Protein AF-0000000086683474 (afdb_homodimer)

pLDDT: mean 97.38, std 2.96, range [80.5, 98.94]

Sequence (648 aa):
MPTVETVKGPVEVDRLGPTLMHEHVFVLSTEHLQNYGAGSWWDEDTRVADAVAKLNAVHAKGITTIVDPTVWGLGRYIPRIQRIAEQVAVNIVVATGLYVYQELPHQYEYRGPGLLLDIPEPMVTDFTRDIVEGIAGTGVKAAFLKCCVDAAGLTPGVDRIARAVARTSVDTGAPITVHTSAPAQSGRLAVDLFAKEGVDLTKVVVGHAGDSNDLDYLMALADTGATLGMDRFGLDLFNPTADRVRTIAALAERGYADRMVLSHDASCFIDYFGEHLDAVHNAVSPNWHYEHISDDVLPALRVAGVSEAQLDQMLVDNPRRYFSMPTVETVKGPVEVDRLGPTLMHEHVFVLSTEHLQNYGAGSWWDEDTRVADAVAKLNAVHAKGITTIVDPTVWGLGRYIPRIQRIAEQVAVNIVVATGLYVYQELPHQYEYRGPGLLLDIPEPMVTDFTRDIVEGIAGTGVKAAFLKCCVDAAGLTPGVDRIARAVARTSVDTGAPITVHTSAPAQSGRLAVDLFAKEGVDLTKVVVGHAGDSNDLDYLMALADTGATLGMDRFGLDLFNPTADRVRTIAALAERGYADRMVLSHDASCFIDYFGEHLDAVHNAVSPNWHYEHISDDVLPALRVAGVSEAQLDQMLVDNPRRYFS

Nearest PDB structures (foldseek):
  4if2-assembly1_A  TM=9.782E-01  e=1.067E-41  Mycobacterium tuberculosis
  4keu-assembly2_B  TM=9.641E-01  e=4.997E-33  Saccharolobus solfataricus
  4kes-assembly1_C  TM=9.621E-01  e=6.298E-33  Saccharolobus solfataricus
  5vsa-assembly2_B  TM=9.620E-01  e=3.004E-32  Saccharolobus solfataricus
  4ker-assembly1_A  TM=9.626E-01  e=3.183E-32  Saccharolobus solfataricus

Structure (mmCIF, N/CA/C/O backbone):
data_AF-0000000086683474-model_v1
#
loop_
_entity.id
_entity.type
_entity.pdbx_description
1 polymer Phosphotriesterase
#
loop_
_atom_site.group_PDB
_atom_site.id
_atom_site.type_symbol
_atom_site.label_atom_id
_atom_site.label_alt_id
_atom_site.label_comp_id
_atom_site.label_asym_id
_atom_site.label_entity_id
_atom_site.label_seq_id
_atom_site.pdbx_PDB_ins_code
_atom_site.Cartn_x
_atom_site.Cartn_y
_atom_site.Cartn_z
_atom_site.occupancy
_atom_site.B_iso_or_equiv
_atom_site.auth_seq_id
_atom_site.auth_comp_id
_atom_site.auth_asym_id
_atom_site.auth_atom_id
_atom_site.pdbx_PDB_model_num
ATOM 1 N N . MET A 1 1 ? -17.281 22.984 27.625 1 80.75 1 MET A N 1
ATOM 2 C CA . MET A 1 1 ? -16.438 23.484 26.547 1 80.75 1 MET A CA 1
ATOM 3 C C . MET A 1 1 ? -16.094 22.375 25.562 1 80.75 1 MET A C 1
ATOM 5 O O . MET A 1 1 ? -16 21.203 25.953 1 80.75 1 MET A O 1
ATOM 9 N N . PRO A 1 2 ? -15.93 22.734 24.266 1 91.88 2 PRO A N 1
ATOM 10 C CA . PRO A 1 2 ? -15.586 21.688 23.297 1 91.88 2 PRO A CA 1
ATOM 11 C C . PRO A 1 2 ? -14.203 21.078 23.547 1 91.88 2 PRO A C 1
ATOM 13 O O . PRO A 1 2 ? -13.328 21.75 24.094 1 91.88 2 PRO A O 1
ATOM 16 N N . THR A 1 3 ? -14.07 19.812 23.344 1 97.06 3 THR A N 1
ATOM 17 C CA . THR A 1 3 ? -12.805 19.109 23.516 1 97.06 3 THR A CA 1
ATOM 18 C C . THR A 1 3 ? -12.344 18.484 22.203 1 97.06 3 THR A C 1
ATOM 20 O O . THR A 1 3 ? -13.141 18.328 21.281 1 97.06 3 THR A O 1
ATOM 23 N N . VAL A 1 4 ? -11.109 18.266 22.109 1 97.69 4 VAL A N 1
ATOM 24 C CA . VAL A 1 4 ? -10.523 17.531 21 1 97.69 4 VAL A CA 1
ATOM 25 C C . VAL A 1 4 ? -9.781 16.312 21.516 1 97.69 4 VAL A C 1
ATOM 27 O O . VAL A 1 4 ? -9.094 16.375 22.531 1 97.69 4 VAL A O 1
ATOM 30 N N . GLU A 1 5 ? -9.992 15.219 20.859 1 98.5 5 GLU A N 1
ATOM 31 C CA . GLU A 1 5 ? -9.305 13.984 21.219 1 98.5 5 GLU A CA 1
ATOM 32 C C . GLU A 1 5 ? -7.82 14.055 20.891 1 98.5 5 GLU A C 1
ATOM 34 O O . GLU A 1 5 ? -7.441 14.539 19.828 1 98.5 5 GLU A O 1
ATOM 39 N N . THR A 1 6 ? -6.953 13.656 21.797 1 98.69 6 THR A N 1
ATOM 40 C CA . THR A 1 6 ? -5.523 13.461 21.594 1 98.69 6 THR A CA 1
ATOM 41 C C . THR A 1 6 ? -5.113 12.031 21.938 1 98.69 6 THR A C 1
ATOM 43 O O . THR A 1 6 ? -5.926 11.25 22.438 1 98.69 6 THR A O 1
ATOM 46 N N . VAL A 1 7 ? -3.9 11.68 21.719 1 98.81 7 VAL A N 1
ATOM 47 C CA . VAL A 1 7 ? -3.393 10.344 22.016 1 98.81 7 VAL A CA 1
ATOM 48 C C . VAL A 1 7 ? -3.488 10.07 23.516 1 98.81 7 VAL A C 1
ATOM 50 O O . VAL A 1 7 ? -3.688 8.93 23.922 1 98.81 7 VAL A O 1
ATOM 53 N N . LYS A 1 8 ? -3.43 11.172 24.359 1 98 8 LYS A N 1
ATOM 54 C CA . LYS A 1 8 ? -3.459 11.016 25.812 1 98 8 LYS A CA 1
ATOM 55 C C . LYS A 1 8 ? -4.848 11.312 26.359 1 98 8 LYS A C 1
ATOM 57 O O . LYS A 1 8 ? -5.02 11.453 27.578 1 98 8 LYS A O 1
ATOM 62 N N . GLY A 1 9 ? -5.867 11.383 25.5 1 97.69 9 GLY A N 1
ATOM 63 C CA . GLY A 1 9 ? -7.219 11.703 25.938 1 97.69 9 GLY A CA 1
ATOM 64 C C . GLY A 1 9 ? -7.664 13.094 25.5 1 97.69 9 GLY A C 1
ATOM 65 O O . GLY A 1 9 ? -6.895 13.836 24.891 1 97.69 9 GLY A O 1
ATOM 66 N N . PRO A 1 10 ? -8.945 13.43 25.812 1 97.94 10 PRO A N 1
ATOM 67 C CA . PRO A 1 10 ? -9.492 14.711 25.344 1 97.94 10 PRO A CA 1
ATOM 68 C C . PRO A 1 10 ? -8.875 15.906 26.078 1 97.94 10 PRO A C 1
ATOM 70 O O . PRO A 1 10 ? -8.594 15.836 27.266 1 97.94 10 PRO A O 1
ATOM 73 N N . VAL A 1 11 ? -8.695 16.953 25.328 1 97.75 11 VAL A N 1
ATOM 74 C CA . VAL A 1 11 ? -8.234 18.234 25.859 1 97.75 11 VAL A CA 1
ATOM 75 C C . VAL A 1 11 ? -9.195 19.344 25.438 1 97.75 11 VAL A C 1
ATOM 77 O O . VAL A 1 11 ? -9.766 19.297 24.344 1 97.75 11 VAL A O 1
ATOM 80 N N . GLU A 1 12 ? -9.352 20.297 26.344 1 97.56 12 GLU A N 1
ATOM 81 C CA . GLU A 1 12 ? -10.156 21.453 25.953 1 97.56 12 GLU A CA 1
ATOM 82 C C . GLU A 1 12 ? -9.539 22.172 24.766 1 97.56 12 GLU A C 1
ATOM 84 O O . GLU A 1 12 ? -8.32 22.391 24.719 1 97.56 12 GLU A O 1
ATOM 89 N N . VAL A 1 13 ? -10.352 22.531 23.812 1 97 13 VAL A N 1
ATOM 90 C CA . VAL A 1 13 ? -9.875 23.156 22.578 1 97 13 VAL A CA 1
ATOM 91 C C . VAL A 1 13 ? -9.117 24.438 22.906 1 97 13 VAL A C 1
ATOM 93 O O . VAL A 1 13 ? -8.125 24.766 22.25 1 97 13 VAL A O 1
ATOM 96 N N . ASP A 1 14 ? -9.539 25.156 23.969 1 95 14 ASP A N 1
ATOM 97 C CA . ASP A 1 14 ? -8.906 26.422 24.375 1 95 14 ASP A CA 1
ATOM 98 C C . ASP A 1 14 ? -7.523 26.172 24.969 1 95 14 ASP A C 1
ATOM 100 O O . ASP A 1 14 ? -6.738 27.109 25.125 1 95 14 ASP A O 1
ATOM 104 N N . ARG A 1 15 ? -7.18 24.922 25.156 1 95.12 15 ARG A N 1
ATOM 105 C CA . ARG A 1 15 ? -5.906 24.594 25.797 1 95.12 15 ARG A CA 1
ATOM 106 C C . ARG A 1 15 ? -4.926 24.016 24.781 1 95.12 15 ARG A C 1
ATOM 108 O O . ARG A 1 15 ? -3.816 23.609 25.141 1 95.12 15 ARG A O 1
ATOM 115 N N . LEU A 1 16 ? -5.25 23.938 23.562 1 97.5 16 LEU A N 1
ATOM 116 C CA . LEU A 1 16 ? -4.355 23.422 22.531 1 97.5 16 LEU A CA 1
ATOM 117 C C . LEU A 1 16 ? -3.096 24.266 22.422 1 97.5 16 LEU A C 1
ATOM 119 O O . LEU A 1 16 ? -2.002 23.75 22.203 1 97.5 16 LEU A O 1
ATOM 123 N N . GLY A 1 17 ? -3.305 25.688 22.562 1 98.12 17 GLY A N 1
ATOM 124 C CA . GLY A 1 17 ? -2.174 26.578 22.406 1 98.12 17 GLY A CA 1
ATOM 125 C C . GLY A 1 17 ? -1.634 26.625 21 1 98.12 17 GLY A C 1
ATOM 126 O O . GLY A 1 17 ? -2.355 26.328 20.047 1 98.12 17 GLY A O 1
ATOM 127 N N . PRO A 1 18 ? -0.379 27.172 20.875 1 98.75 18 PRO A N 1
ATOM 128 C CA . PRO A 1 18 ? 0.223 27.188 19.531 1 98.75 18 PRO A CA 1
ATOM 129 C C . PRO A 1 18 ? 0.313 25.781 18.922 1 98.75 18 PRO A C 1
ATOM 131 O O . PRO A 1 18 ? 0.859 24.875 19.547 1 98.75 18 PRO A O 1
ATOM 134 N N . THR A 1 19 ? -0.284 25.656 17.734 1 98.88 19 THR A N 1
ATOM 135 C CA . THR A 1 19 ? -0.484 24.344 17.125 1 98.88 19 THR A CA 1
ATOM 136 C C . THR A 1 19 ? 0.13 24.312 15.727 1 98.88 19 THR A C 1
ATOM 138 O O . THR A 1 19 ? -0.083 25.219 14.922 1 98.88 19 THR A O 1
ATOM 141 N N . LEU A 1 20 ? 0.95 23.266 15.461 1 98.94 20 LEU A N 1
ATOM 142 C CA . LEU A 1 20 ? 1.337 22.922 14.102 1 98.94 20 LEU A CA 1
ATOM 143 C C . LEU A 1 20 ? 0.346 21.938 13.484 1 98.94 20 LEU A C 1
ATOM 145 O O . LEU A 1 20 ? 0.272 20.781 13.898 1 98.94 20 LEU A O 1
ATOM 149 N N . MET A 1 21 ? -0.357 22.359 12.445 1 98.88 21 MET A N 1
ATOM 150 C CA . MET A 1 21 ? -1.593 21.703 12.008 1 98.88 21 MET A CA 1
ATOM 151 C C . MET A 1 21 ? -1.297 20.562 11.055 1 98.88 21 MET A C 1
ATOM 153 O O . MET A 1 21 ? -2.209 19.844 10.641 1 98.88 21 MET A O 1
ATOM 157 N N . HIS A 1 22 ? -0.085 20.312 10.656 1 98.94 22 HIS A N 1
ATOM 158 C CA . HIS A 1 22 ? 0.282 19.25 9.719 1 98.94 22 HIS A CA 1
ATOM 159 C C . HIS A 1 22 ? 1.708 18.766 9.969 1 98.94 22 HIS A C 1
ATOM 161 O O . HIS A 1 22 ? 2.635 19.172 9.258 1 98.94 22 HIS A O 1
ATOM 167 N N . GLU A 1 23 ? 1.877 17.891 10.883 1 98.88 23 GLU A N 1
ATOM 168 C CA . GLU A 1 23 ? 3.15 17.234 11.164 1 98.88 23 GLU A CA 1
ATOM 169 C C . GLU A 1 23 ? 2.982 15.719 11.266 1 98.88 23 GLU A C 1
ATOM 171 O O . GLU A 1 23 ? 1.875 15.227 11.492 1 98.88 23 GLU A O 1
ATOM 176 N N . HIS A 1 24 ? 4.004 15.031 11.039 1 98.81 24 HIS A N 1
ATOM 177 C CA . HIS A 1 24 ? 4.023 13.586 11.227 1 98.81 24 HIS A CA 1
ATOM 178 C C . HIS A 1 24 ? 5.066 13.18 12.266 1 98.81 24 HIS A C 1
ATOM 180 O O . HIS A 1 24 ? 6.176 13.711 12.273 1 98.81 24 HIS A O 1
ATOM 186 N N . VAL A 1 25 ? 4.672 12.242 13.156 1 98.81 25 VAL A N 1
ATOM 187 C CA . VAL A 1 25 ? 5.73 11.641 13.961 1 98.81 25 VAL A CA 1
ATOM 188 C C . VAL A 1 25 ? 6.566 10.703 13.094 1 98.81 25 VAL A C 1
ATOM 190 O O . VAL A 1 25 ? 7.773 10.898 12.938 1 98.81 25 VAL A O 1
ATOM 193 N N . PHE A 1 26 ? 5.867 9.766 12.492 1 98.38 26 PHE A N 1
ATOM 194 C CA . PHE A 1 26 ? 6.527 8.875 11.547 1 98.38 26 PHE A CA 1
ATOM 195 C C . PHE A 1 26 ? 5.73 8.789 10.25 1 98.38 26 PHE A C 1
ATOM 197 O O . PHE A 1 26 ? 4.5 8.758 10.273 1 98.38 26 PHE A O 1
ATOM 204 N N . VAL A 1 27 ? 6.363 8.75 9.141 1 98.06 27 VAL A N 1
ATOM 205 C CA . VAL A 1 27 ? 5.816 8.367 7.84 1 98.06 27 VAL A CA 1
ATOM 206 C C . VAL A 1 27 ? 6.516 7.105 7.34 1 98.06 27 VAL A C 1
ATOM 208 O O . VAL A 1 27 ? 7.711 7.129 7.031 1 98.06 27 VAL A O 1
ATOM 211 N N . LEU A 1 28 ? 5.789 6.02 7.289 1 97.5 28 LEU A N 1
ATOM 212 C CA . LEU A 1 28 ? 6.383 4.719 7.004 1 97.5 28 LEU A CA 1
ATOM 213 C C . LEU A 1 28 ? 5.496 3.908 6.062 1 97.5 28 LEU A C 1
ATOM 215 O O . LEU A 1 28 ? 4.281 4.121 6.016 1 97.5 28 LEU A O 1
ATOM 219 N N . SER A 1 29 ? 6.094 3.08 5.258 1 96.94 29 SER A N 1
ATOM 220 C CA . SER A 1 29 ? 5.422 1.892 4.742 1 96.94 29 SER A CA 1
ATOM 221 C C . SER A 1 29 ? 5.68 0.681 5.633 1 96.94 29 SER A C 1
ATOM 223 O O . SER A 1 29 ? 6.82 0.234 5.766 1 96.94 29 SER A O 1
ATOM 225 N N . THR A 1 30 ? 4.609 0.2 6.16 1 97.56 30 THR A N 1
ATOM 226 C CA . THR A 1 30 ? 4.75 -0.88 7.129 1 97.56 30 THR A CA 1
ATOM 227 C C . THR A 1 30 ? 5.434 -2.09 6.496 1 97.56 30 THR A C 1
ATOM 229 O O . THR A 1 30 ? 6.281 -2.729 7.121 1 97.56 30 THR A O 1
ATOM 232 N N . GLU A 1 31 ? 5.137 -2.373 5.262 1 97.19 31 GLU A N 1
ATOM 233 C CA . GLU A 1 31 ? 5.742 -3.523 4.598 1 97.19 31 GLU A CA 1
ATOM 234 C C . GLU A 1 31 ? 7.191 -3.24 4.207 1 97.19 31 GLU A C 1
ATOM 236 O O . GLU A 1 31 ? 8.031 -4.141 4.219 1 97.19 31 GLU A O 1
ATOM 241 N N . HIS A 1 32 ? 7.52 -1.952 3.852 1 97.06 32 HIS A N 1
ATOM 242 C CA . HIS A 1 32 ? 8.914 -1.588 3.635 1 97.06 32 HIS A CA 1
ATOM 243 C C . HIS A 1 32 ? 9.75 -1.829 4.891 1 97.06 32 HIS A C 1
ATOM 245 O O . HIS A 1 32 ? 10.844 -2.395 4.812 1 97.06 32 HIS A O 1
ATOM 251 N N . LEU A 1 33 ? 9.18 -1.384 6.004 1 96.81 33 LEU A N 1
ATOM 252 C CA . LEU A 1 33 ? 9.852 -1.532 7.297 1 96.81 33 LEU A CA 1
ATOM 253 C C . LEU A 1 33 ? 10.07 -3.006 7.629 1 96.81 33 LEU A C 1
ATOM 255 O O . LEU A 1 33 ? 11.172 -3.404 8 1 96.81 33 LEU A O 1
ATOM 259 N N . GLN A 1 34 ? 9.07 -3.852 7.426 1 96.69 34 GLN A N 1
ATOM 260 C CA . GLN A 1 34 ? 9.117 -5.262 7.797 1 96.69 34 GLN A CA 1
ATOM 261 C C . GLN A 1 34 ? 10.07 -6.039 6.891 1 96.69 34 GLN A C 1
ATOM 263 O O . GLN A 1 34 ? 10.727 -6.98 7.336 1 96.69 34 GLN A O 1
ATOM 268 N N . ASN A 1 35 ? 10.172 -5.613 5.621 1 97.12 35 ASN A N 1
ATOM 269 C CA . ASN A 1 35 ? 10.922 -6.41 4.656 1 97.12 35 ASN A CA 1
ATOM 270 C C . ASN A 1 35 ? 12.352 -5.91 4.512 1 97.12 35 ASN A C 1
ATOM 272 O O . ASN A 1 35 ? 13.266 -6.691 4.234 1 97.12 35 ASN A O 1
ATOM 276 N N . TYR A 1 36 ? 12.562 -4.582 4.777 1 96.5 36 TYR A N 1
ATOM 277 C CA . TYR A 1 36 ? 13.891 -4.074 4.449 1 96.5 36 TYR A CA 1
ATOM 278 C C . TYR A 1 36 ? 14.398 -3.145 5.543 1 96.5 36 TYR A C 1
ATOM 280 O O . TYR A 1 36 ? 15.578 -2.771 5.547 1 96.5 36 TYR A O 1
ATOM 288 N N . GLY A 1 37 ? 13.57 -2.729 6.477 1 95.62 37 GLY A N 1
ATOM 289 C CA . GLY A 1 37 ? 13.945 -1.726 7.461 1 95.62 37 GLY A CA 1
ATOM 290 C C . GLY A 1 37 ? 14.414 -2.324 8.773 1 95.62 37 GLY A C 1
ATOM 291 O O . GLY A 1 37 ? 15.398 -1.862 9.359 1 95.62 37 GLY A O 1
ATOM 292 N N . ALA A 1 38 ? 13.672 -3.34 9.273 1 92.19 38 ALA A N 1
ATOM 293 C CA . ALA A 1 38 ? 13.977 -3.955 10.555 1 92.19 38 ALA A CA 1
ATOM 294 C C . ALA A 1 38 ? 15.367 -4.574 10.555 1 92.19 38 ALA A C 1
ATOM 296 O O . ALA A 1 38 ? 15.719 -5.336 9.648 1 92.19 38 ALA A O 1
ATOM 297 N N . GLY A 1 39 ? 16.172 -4.188 11.531 1 88.38 39 GLY A N 1
ATOM 298 C CA . GLY A 1 39 ? 17.547 -4.672 11.602 1 88.38 39 GLY A CA 1
ATOM 299 C C . GLY A 1 39 ? 18.5 -3.895 10.711 1 88.38 39 GLY A C 1
ATOM 300 O O . GLY A 1 39 ? 19.688 -4.219 10.633 1 88.38 39 GLY A O 1
ATOM 301 N N . SER A 1 40 ? 17.969 -2.99 10.031 1 91.88 40 SER A N 1
ATOM 302 C CA . SER A 1 40 ? 18.75 -2.107 9.18 1 91.88 40 SER A CA 1
ATOM 303 C C . SER A 1 40 ? 18.547 -0.645 9.562 1 91.88 40 SER A C 1
ATOM 305 O O . SER A 1 40 ? 19.047 -0.198 10.602 1 91.88 40 SER A O 1
ATOM 307 N N . TRP A 1 41 ? 17.766 0.056 8.805 1 92.25 41 TRP A N 1
ATOM 308 C CA . TRP A 1 41 ? 17.641 1.489 9.047 1 92.25 41 TRP A CA 1
ATOM 309 C C . TRP A 1 41 ? 16.562 1.775 10.086 1 92.25 41 TRP A C 1
ATOM 311 O O . TRP A 1 41 ? 16.391 2.92 10.508 1 92.25 41 TRP A O 1
ATOM 321 N N . TRP A 1 42 ? 15.852 0.754 10.547 1 95.38 42 TRP A N 1
ATOM 322 C CA . TRP A 1 42 ? 14.82 0.938 11.562 1 95.38 42 TRP A CA 1
ATOM 323 C C . TRP A 1 42 ? 15.172 0.173 12.836 1 95.38 42 TRP A C 1
ATOM 325 O O . TRP A 1 42 ? 15.312 -1.052 12.812 1 95.38 42 TRP A O 1
ATOM 335 N N . ASP A 1 43 ? 15.281 0.83 13.836 1 95.81 43 ASP A N 1
ATOM 336 C CA . ASP A 1 43 ? 15.273 0.346 15.211 1 95.81 43 ASP A CA 1
ATOM 337 C C . ASP A 1 43 ? 14.242 1.088 16.047 1 95.81 43 ASP A C 1
ATOM 339 O O . ASP A 1 43 ? 14.367 2.293 16.281 1 95.81 43 ASP A O 1
ATOM 343 N N . GLU A 1 44 ? 13.234 0.353 16.5 1 96.81 44 GLU A N 1
ATOM 344 C CA . GLU A 1 44 ? 12.062 0.955 17.125 1 96.81 44 GLU A CA 1
ATOM 345 C C . GLU A 1 44 ? 12.461 1.817 18.312 1 96.81 44 GLU A C 1
ATOM 347 O O . GLU A 1 44 ? 12.016 2.959 18.438 1 96.81 44 GLU A O 1
ATOM 352 N N . ASP A 1 45 ? 13.297 1.31 19.156 1 97.88 45 ASP A N 1
ATOM 353 C CA . ASP A 1 45 ? 13.68 2.033 20.375 1 97.88 45 ASP A CA 1
ATOM 354 C C . ASP A 1 45 ? 14.461 3.299 20.031 1 97.88 45 ASP A C 1
ATOM 356 O O . ASP A 1 45 ? 14.234 4.355 20.625 1 97.88 45 ASP A O 1
ATOM 360 N N . THR A 1 46 ? 15.32 3.191 19.062 1 97.06 46 THR A N 1
ATOM 361 C CA . THR A 1 46 ? 16.109 4.336 18.625 1 97.06 46 THR A CA 1
ATOM 362 C C . THR A 1 46 ? 15.219 5.414 18.016 1 97.06 46 THR A C 1
ATOM 364 O O . THR A 1 46 ? 15.383 6.602 18.312 1 97.06 46 THR A O 1
ATOM 367 N N . ARG A 1 47 ? 14.273 4.98 17.203 1 97.12 47 ARG A N 1
ATOM 368 C CA . ARG A 1 47 ? 13.398 5.926 16.516 1 97.12 47 ARG A CA 1
ATOM 369 C C . ARG A 1 47 ? 12.438 6.586 17.5 1 97.12 47 ARG A C 1
ATOM 371 O O . ARG A 1 47 ? 12.133 7.773 17.391 1 97.12 47 ARG A O 1
ATOM 378 N N . VAL A 1 48 ? 11.969 5.816 18.453 1 98.56 48 VAL A N 1
ATOM 379 C CA . VAL A 1 48 ? 11.086 6.367 19.484 1 98.56 48 VAL A CA 1
ATOM 380 C C . VAL A 1 48 ? 11.852 7.391 20.312 1 98.56 48 VAL A C 1
ATOM 382 O O . VAL A 1 48 ? 11.352 8.492 20.562 1 98.56 48 VAL A O 1
ATOM 385 N N . ALA A 1 49 ? 13.086 7.082 20.719 1 98.69 49 ALA A N 1
ATOM 386 C CA . ALA A 1 49 ? 13.891 8.008 21.516 1 98.69 49 ALA A CA 1
ATOM 387 C C . ALA A 1 49 ? 14.156 9.297 20.75 1 98.69 49 ALA A C 1
ATOM 389 O O . ALA A 1 49 ? 14.102 10.391 21.312 1 98.69 49 ALA A O 1
ATOM 390 N N . ASP A 1 50 ? 14.43 9.156 19.5 1 97.88 50 ASP A N 1
ATOM 391 C CA . ASP A 1 50 ? 14.672 10.305 18.641 1 97.88 50 ASP A CA 1
ATOM 392 C C . ASP A 1 50 ? 13.422 11.18 18.531 1 97.88 50 ASP A C 1
ATOM 394 O O . ASP A 1 50 ? 13.508 12.406 18.609 1 97.88 50 ASP A O 1
ATOM 398 N N . ALA A 1 51 ? 12.273 10.562 18.391 1 98.75 51 ALA A N 1
ATOM 399 C CA . ALA A 1 51 ? 11.008 11.289 18.297 1 98.75 51 ALA A CA 1
ATOM 400 C C . ALA A 1 51 ? 10.711 12.047 19.578 1 98.75 51 ALA A C 1
ATOM 402 O O . ALA A 1 51 ? 10.289 13.203 19.547 1 98.75 51 ALA A O 1
ATOM 403 N N . VAL A 1 52 ? 10.93 11.367 20.672 1 98.88 52 VAL A N 1
ATOM 404 C CA . VAL A 1 52 ? 10.711 12 21.969 1 98.88 52 VAL A CA 1
ATOM 405 C C . VAL A 1 52 ? 11.578 13.242 22.094 1 98.88 52 VAL A C 1
ATOM 407 O O . VAL A 1 52 ? 11.094 14.305 22.5 1 98.88 52 VAL A O 1
ATOM 410 N N . ALA A 1 53 ? 12.844 13.156 21.719 1 98.75 53 ALA A N 1
ATOM 411 C CA . ALA A 1 53 ? 13.766 14.281 21.797 1 98.75 53 ALA A CA 1
ATOM 412 C C . ALA A 1 53 ? 13.305 15.438 20.906 1 98.75 53 ALA A C 1
ATOM 414 O O . ALA A 1 53 ? 13.266 16.594 21.344 1 98.75 53 ALA A O 1
ATOM 415 N N . LYS A 1 54 ? 12.914 15.18 19.75 1 98.5 54 LYS A N 1
ATOM 416 C CA . LYS A 1 54 ? 12.516 16.203 18.781 1 98.5 54 LYS A CA 1
ATOM 417 C C . LYS A 1 54 ? 11.219 16.875 19.203 1 98.5 54 LYS A C 1
ATOM 419 O O . LYS A 1 54 ? 11.086 18.094 19.078 1 98.5 54 LYS A O 1
ATOM 424 N N . LEU A 1 55 ? 10.266 16.109 19.688 1 98.81 55 LEU A N 1
ATOM 425 C CA . LEU A 1 55 ? 8.984 16.656 20.109 1 98.81 55 LEU A CA 1
ATOM 426 C C . LEU A 1 55 ? 9.133 17.5 21.359 1 98.81 55 LEU A C 1
ATOM 428 O O . LEU A 1 55 ? 8.453 18.516 21.531 1 98.81 55 LEU A O 1
ATOM 432 N N . ASN A 1 56 ? 10.023 17.094 22.234 1 98.62 56 ASN A N 1
ATOM 433 C CA . ASN A 1 56 ? 10.289 17.906 23.406 1 98.62 56 ASN A CA 1
ATOM 434 C C . ASN A 1 56 ? 10.984 19.219 23.031 1 98.62 56 ASN A C 1
ATOM 436 O O . ASN A 1 56 ? 10.742 20.266 23.641 1 98.62 56 ASN A O 1
ATOM 440 N N . ALA A 1 57 ? 11.828 19.156 22.062 1 98.31 57 ALA A N 1
ATOM 441 C CA . ALA A 1 57 ? 12.492 20.359 21.578 1 98.31 57 ALA A CA 1
ATOM 442 C C . ALA A 1 57 ? 11.484 21.359 21 1 98.31 57 ALA A C 1
ATOM 444 O O . ALA A 1 57 ? 11.609 22.562 21.203 1 98.31 57 ALA A O 1
ATOM 445 N N . VAL A 1 58 ? 10.555 20.844 20.297 1 97.5 58 VAL A N 1
ATOM 446 C CA . VAL A 1 58 ? 9.57 21.734 19.688 1 97.5 58 VAL A CA 1
ATOM 447 C C . VAL A 1 58 ? 8.672 22.328 20.766 1 97.5 58 VAL A C 1
ATOM 449 O O . VAL A 1 58 ? 8.258 23.484 20.672 1 97.5 58 VAL A O 1
ATOM 452 N N . HIS A 1 59 ? 8.344 21.562 21.797 1 98.5 59 HIS A N 1
ATOM 453 C CA . HIS A 1 59 ? 7.586 22.078 22.938 1 98.5 59 HIS A CA 1
ATOM 454 C C . HIS A 1 59 ? 8.344 23.188 23.641 1 98.5 59 HIS A C 1
ATOM 456 O O . HIS A 1 59 ? 7.746 24.188 24.062 1 98.5 59 HIS A O 1
ATOM 462 N N . ALA A 1 60 ? 9.633 23 23.766 1 98.44 60 ALA A N 1
ATOM 463 C CA . ALA A 1 60 ? 10.477 24 24.438 1 98.44 60 ALA A CA 1
ATOM 464 C C . ALA A 1 60 ? 10.445 25.328 23.672 1 98.44 60 ALA A C 1
ATOM 466 O O . ALA A 1 60 ? 10.75 26.375 24.25 1 98.44 60 ALA A O 1
ATOM 467 N N . LYS A 1 61 ? 10.008 25.281 22.469 1 98 61 LYS A N 1
ATOM 468 C CA . LYS A 1 61 ? 9.938 26.484 21.641 1 98 61 LYS A CA 1
ATOM 469 C C . LYS A 1 61 ? 8.539 27.094 21.672 1 98 61 LYS A C 1
ATOM 471 O O . LYS A 1 61 ? 8.25 28.031 20.953 1 98 61 LYS A O 1
ATOM 476 N N . GLY A 1 62 ? 7.691 26.469 22.422 1 97.88 62 GLY A N 1
ATOM 477 C CA . GLY A 1 62 ? 6.402 27.094 22.672 1 97.88 62 GLY A CA 1
ATOM 478 C C . GLY A 1 62 ? 5.254 26.406 21.969 1 97.88 62 GLY A C 1
ATOM 479 O O . GLY A 1 62 ? 4.09 26.75 22.172 1 97.88 62 GLY A O 1
ATOM 480 N N . ILE A 1 63 ? 5.551 25.422 21.156 1 98.69 63 ILE A N 1
ATOM 481 C CA . ILE A 1 63 ? 4.504 24.656 20.5 1 98.69 63 ILE A CA 1
ATOM 482 C C . ILE A 1 63 ? 3.914 23.641 21.469 1 98.69 63 ILE A C 1
ATOM 484 O O . ILE A 1 63 ? 4.645 22.844 22.062 1 98.69 63 ILE A O 1
ATOM 488 N N . THR A 1 64 ? 2.607 23.609 21.578 1 98.69 64 THR A N 1
ATOM 489 C CA . THR A 1 64 ? 2.008 22.75 22.609 1 98.69 64 THR A CA 1
ATOM 490 C C . THR A 1 64 ? 1.202 21.625 21.969 1 98.69 64 THR A C 1
ATOM 492 O O . THR A 1 64 ? 0.821 20.672 22.641 1 98.69 64 THR A O 1
ATOM 495 N N . THR A 1 65 ? 0.92 21.703 20.656 1 98.88 65 THR A N 1
ATOM 496 C CA . THR A 1 65 ? 0.106 20.703 19.984 1 98.88 65 THR A CA 1
ATOM 497 C C . THR A 1 65 ? 0.593 20.469 18.562 1 98.88 65 THR A C 1
ATOM 499 O O . THR A 1 65 ? 0.943 21.422 17.859 1 98.88 65 THR A O 1
ATOM 502 N N . ILE A 1 66 ? 0.672 19.234 18.156 1 98.94 66 ILE A N 1
ATOM 503 C CA . ILE A 1 66 ? 0.845 18.906 16.734 1 98.94 66 ILE A CA 1
ATOM 504 C C . ILE A 1 66 ? -0.338 18.062 16.266 1 98.94 66 ILE A C 1
ATOM 506 O O . ILE A 1 66 ? -0.881 17.25 17.016 1 98.94 66 ILE A O 1
ATOM 510 N N . VAL A 1 67 ? -0.781 18.281 15.047 1 98.94 67 VAL A N 1
ATOM 511 C CA . VAL A 1 67 ? -1.832 17.531 14.375 1 98.94 67 VAL A CA 1
ATOM 512 C C . VAL A 1 67 ? -1.215 16.609 13.328 1 98.94 67 VAL A C 1
ATOM 514 O O . VAL A 1 67 ? -0.53 17.062 12.414 1 98.94 67 VAL A O 1
ATOM 517 N N . ASP A 1 68 ? -1.377 15.289 13.508 1 98.94 68 ASP A N 1
ATOM 518 C CA . ASP A 1 68 ? -0.688 14.25 12.75 1 98.94 68 ASP A CA 1
ATOM 519 C C . ASP A 1 68 ? -1.655 13.5 11.836 1 98.94 68 ASP A C 1
ATOM 521 O O . ASP A 1 68 ? -2.309 12.547 12.258 1 98.94 68 ASP A O 1
ATOM 525 N N . PRO A 1 69 ? -1.705 13.875 10.523 1 98.88 69 PRO A N 1
ATOM 526 C CA . PRO A 1 69 ? -2.643 13.234 9.602 1 98.88 69 PRO A CA 1
ATOM 527 C C . PRO A 1 69 ? -2.123 11.914 9.055 1 98.88 69 PRO A C 1
ATOM 529 O O . PRO A 1 69 ? -2.348 11.594 7.883 1 98.88 69 PRO A O 1
ATOM 532 N N . THR A 1 70 ? -1.319 11.172 9.852 1 98.88 70 THR A N 1
ATOM 533 C CA . THR A 1 70 ? -0.848 9.852 9.453 1 98.88 70 THR A CA 1
ATOM 534 C C . THR A 1 70 ? -1.977 8.828 9.531 1 98.88 70 THR A C 1
ATOM 536 O O . THR A 1 70 ? -2.533 8.594 10.602 1 98.88 70 THR A O 1
ATOM 539 N N . VAL A 1 71 ? -2.359 8.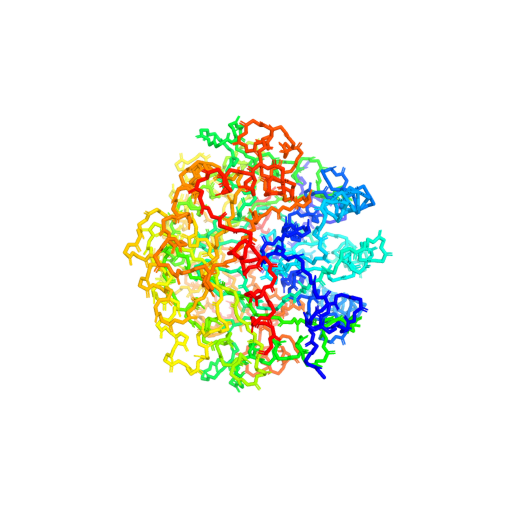273 8.422 1 98.81 71 VAL A N 1
ATOM 540 C CA . VAL A 1 71 ? -3.467 7.324 8.312 1 98.81 71 VAL A CA 1
ATOM 541 C C . VAL A 1 71 ? -3.01 6.078 7.562 1 98.81 71 VAL A C 1
ATOM 543 O O . VAL A 1 71 ? -1.815 5.902 7.309 1 98.81 71 VAL A O 1
ATOM 546 N N . TRP A 1 72 ? -3.943 5.125 7.34 1 98 72 TRP A N 1
ATOM 547 C CA . TRP A 1 72 ? -3.65 4 6.453 1 98 72 TRP A CA 1
ATOM 548 C C . TRP A 1 72 ? -3.121 4.488 5.109 1 98 72 TRP A C 1
ATOM 550 O O . TRP A 1 72 ? -3.756 5.312 4.449 1 98 72 TRP A O 1
ATOM 560 N N . GLY A 1 73 ? -1.977 3.992 4.777 1 97.25 73 GLY A N 1
ATOM 561 C CA . GLY A 1 73 ? -1.238 4.473 3.617 1 97.25 73 GLY A CA 1
ATOM 562 C C . GLY A 1 73 ? 0.03 5.215 3.986 1 97.25 73 GLY A C 1
ATOM 563 O O . GLY A 1 73 ? 0.902 5.426 3.141 1 97.25 73 GLY A O 1
ATOM 564 N N . LEU A 1 74 ? 0.137 5.598 5.312 1 98.31 74 LEU A N 1
ATOM 565 C CA . LEU A 1 74 ? 1.296 6.344 5.785 1 98.31 74 LEU A CA 1
ATOM 566 C C . LEU A 1 74 ? 1.921 5.664 7 1 98.31 74 LEU A C 1
ATOM 568 O O . LEU A 1 74 ? 2.748 6.262 7.691 1 98.31 74 LEU A O 1
ATOM 572 N N . GLY A 1 75 ? 1.458 4.484 7.301 1 98.19 75 GLY A N 1
ATOM 573 C CA . GLY A 1 75 ? 2.088 3.717 8.367 1 98.19 75 GLY A CA 1
ATOM 574 C C . GLY A 1 75 ? 1.502 4.004 9.734 1 98.19 75 GLY A C 1
ATOM 575 O O . GLY A 1 75 ? 2.213 3.961 10.742 1 98.19 75 GLY A O 1
ATOM 576 N N . ARG A 1 76 ? 0.194 4.34 9.781 1 98.75 76 ARG A N 1
ATOM 577 C CA . ARG A 1 76 ? -0.447 4.586 11.07 1 98.75 76 ARG A CA 1
ATOM 578 C C . ARG A 1 76 ? -0.308 3.379 11.992 1 98.75 76 ARG A C 1
ATOM 580 O O . ARG A 1 76 ? -0.71 2.27 11.633 1 98.75 76 ARG A O 1
ATOM 587 N N . TYR A 1 77 ? 0.258 3.543 13.148 1 98.44 77 TYR A N 1
ATOM 588 C CA . TYR A 1 77 ? 0.395 2.549 14.211 1 98.44 77 TYR A CA 1
ATOM 589 C C . TYR A 1 77 ? 0.367 3.211 15.586 1 98.44 77 TYR A C 1
ATOM 591 O O . TYR A 1 77 ? 1.413 3.582 16.125 1 98.44 77 TYR A O 1
ATOM 599 N N . ILE A 1 78 ? -0.813 3.211 16.219 1 98.75 78 ILE A N 1
ATOM 600 C CA . ILE A 1 78 ? -1.126 4.066 17.359 1 98.75 78 ILE A CA 1
ATOM 601 C C . ILE A 1 78 ? -0.345 3.598 18.594 1 98.75 78 ILE A C 1
ATOM 603 O O . ILE A 1 78 ? 0.112 4.414 19.391 1 98.75 78 ILE A O 1
ATOM 607 N N . PRO A 1 79 ? -0.078 2.248 18.781 1 98.38 79 PRO A N 1
ATOM 608 C CA . PRO A 1 79 ? 0.695 1.84 19.969 1 98.38 79 PRO A CA 1
ATOM 609 C C . PRO A 1 79 ? 2.062 2.518 20.031 1 98.38 79 PRO A C 1
ATOM 611 O O . PRO A 1 79 ? 2.514 2.891 21.125 1 98.38 79 PRO A O 1
ATOM 614 N N . ARG A 1 80 ? 2.732 2.684 18.938 1 98.38 80 ARG A N 1
ATOM 615 C CA . ARG A 1 80 ? 4.016 3.379 18.891 1 98.38 80 ARG A CA 1
ATOM 616 C C . ARG A 1 80 ? 3.855 4.848 19.266 1 98.38 80 ARG A C 1
ATOM 618 O O . ARG A 1 80 ? 4.688 5.406 19.984 1 98.38 80 ARG A O 1
ATOM 625 N N . ILE A 1 81 ? 2.799 5.52 18.781 1 98.88 81 ILE A N 1
ATOM 626 C CA . ILE A 1 81 ? 2.545 6.93 19.062 1 98.88 81 ILE A CA 1
ATOM 627 C C . ILE A 1 81 ? 2.203 7.109 20.547 1 98.88 81 ILE A C 1
ATOM 629 O O . ILE A 1 81 ? 2.602 8.102 21.156 1 98.88 81 ILE A O 1
ATOM 633 N N . GLN A 1 82 ? 1.43 6.109 21.078 1 98.88 82 GLN A N 1
ATOM 634 C CA . GLN A 1 82 ? 1.129 6.145 22.516 1 98.88 82 GLN A CA 1
ATOM 635 C C . GLN A 1 82 ? 2.406 6.078 23.344 1 98.88 82 GLN A C 1
ATOM 637 O O . GLN A 1 82 ? 2.555 6.812 24.328 1 98.88 82 GLN A O 1
ATOM 642 N N . ARG A 1 83 ? 3.328 5.215 22.938 1 98.75 83 ARG A N 1
ATOM 643 C CA . ARG A 1 83 ? 4.613 5.082 23.609 1 98.75 83 ARG A CA 1
ATOM 644 C C . ARG A 1 83 ? 5.359 6.41 23.641 1 98.75 83 ARG A C 1
ATOM 646 O O . ARG A 1 83 ? 5.938 6.789 24.656 1 98.75 83 ARG A O 1
ATOM 653 N N . ILE A 1 84 ? 5.289 7.121 22.578 1 98.88 84 ILE A N 1
ATOM 654 C CA . ILE A 1 84 ? 5.961 8.406 22.453 1 98.88 84 ILE A CA 1
ATOM 655 C C . ILE A 1 84 ? 5.207 9.461 23.25 1 98.88 84 ILE A C 1
ATOM 657 O O . ILE A 1 84 ? 5.812 10.242 23.984 1 98.88 84 ILE A O 1
ATOM 661 N N . ALA A 1 85 ? 3.887 9.469 23.125 1 98.75 85 ALA A N 1
ATOM 662 C CA . ALA A 1 85 ? 3.035 10.469 23.766 1 98.75 85 ALA A CA 1
ATOM 663 C C . ALA A 1 85 ? 3.225 10.469 25.281 1 98.75 85 ALA A C 1
ATOM 665 O O . ALA A 1 85 ? 3.143 11.516 25.922 1 98.75 85 ALA A O 1
ATOM 666 N N . GLU A 1 86 ? 3.537 9.328 25.844 1 98.38 86 GLU A N 1
ATOM 667 C CA . GLU A 1 86 ? 3.736 9.195 27.281 1 98.38 86 GLU A CA 1
ATOM 668 C C . GLU A 1 86 ? 5 9.922 27.734 1 98.38 86 GLU A C 1
ATOM 670 O O . GLU A 1 86 ? 5.164 10.211 28.922 1 98.38 86 GLU A O 1
ATOM 675 N N . GLN A 1 87 ? 5.832 10.258 26.781 1 98.69 87 GLN A N 1
ATOM 676 C CA . GLN A 1 87 ? 7.148 10.773 27.141 1 98.69 87 GLN A CA 1
ATOM 677 C C . GLN A 1 87 ? 7.316 12.227 26.703 1 98.69 87 GLN A C 1
ATOM 679 O O . GLN A 1 87 ? 8.391 12.805 26.859 1 98.69 87 GLN A O 1
ATOM 684 N N . VAL A 1 88 ? 6.234 12.828 26.156 1 98.75 88 VAL A N 1
ATOM 685 C CA . VAL A 1 88 ? 6.391 14.188 25.641 1 98.75 88 VAL A CA 1
ATOM 686 C C . VAL A 1 88 ? 5.266 15.07 26.172 1 98.75 88 VAL A C 1
ATOM 688 O O . VAL A 1 88 ? 4.215 14.578 26.578 1 98.75 88 VAL A O 1
ATOM 691 N N . ALA A 1 89 ? 5.484 16.406 26.125 1 97.25 89 ALA A N 1
ATOM 692 C CA . ALA A 1 89 ? 4.508 17.359 26.672 1 97.25 89 ALA A CA 1
ATOM 693 C C . ALA A 1 89 ? 3.555 17.844 25.578 1 97.25 89 ALA A C 1
ATOM 695 O O . ALA A 1 89 ? 2.445 18.297 25.875 1 97.25 89 ALA A O 1
ATOM 696 N N . VAL A 1 90 ? 3.994 17.719 24.375 1 98.44 90 VAL A N 1
ATOM 697 C CA . VAL A 1 90 ? 3.164 18.203 23.266 1 98.44 90 VAL A CA 1
ATOM 698 C C . VAL A 1 90 ? 1.934 17.312 23.125 1 98.44 90 VAL A C 1
ATOM 700 O O . VAL A 1 90 ? 2.023 16.094 23.281 1 98.44 90 VAL A O 1
ATOM 703 N N . ASN A 1 91 ? 0.718 17.906 22.906 1 98.69 91 ASN A N 1
ATOM 704 C CA . ASN A 1 91 ? -0.45 17.125 22.5 1 98.69 91 ASN A CA 1
ATOM 705 C C . ASN A 1 91 ? -0.299 16.594 21.078 1 98.69 91 ASN A C 1
ATOM 707 O O . ASN A 1 91 ? 0.132 17.312 20.188 1 98.69 91 ASN A O 1
ATOM 711 N N . ILE A 1 92 ? -0.567 15.344 20.906 1 98.94 92 ILE A N 1
ATOM 712 C CA . ILE A 1 92 ? -0.577 14.758 19.562 1 98.94 92 ILE A CA 1
ATOM 713 C C . ILE A 1 92 ? -2.008 14.398 19.172 1 98.94 92 ILE A C 1
ATOM 715 O O . ILE A 1 92 ? -2.648 13.57 19.828 1 98.94 92 ILE A O 1
ATOM 719 N N . VAL A 1 93 ? -2.539 15.039 18.156 1 98.94 93 VAL A N 1
ATOM 720 C CA . VAL A 1 93 ? -3.875 14.781 17.625 1 98.94 93 VAL A CA 1
ATOM 721 C C . VAL A 1 93 ? -3.779 13.898 16.391 1 98.94 93 VAL A C 1
ATOM 723 O O . VAL A 1 93 ? -3.062 14.227 15.438 1 98.94 93 VAL A O 1
ATOM 726 N N . VAL A 1 94 ? -4.504 12.773 16.406 1 98.94 94 VAL A N 1
ATOM 727 C CA . VAL A 1 94 ? -4.312 11.82 15.312 1 98.94 94 VAL A CA 1
ATOM 728 C C . VAL A 1 94 ? -5.57 11.758 14.445 1 98.94 94 VAL A C 1
ATOM 730 O O . VAL A 1 94 ? -6.629 12.242 14.852 1 98.94 94 VAL A O 1
ATOM 733 N N . ALA A 1 95 ? -5.422 11.133 13.266 1 98.94 95 ALA A N 1
ATOM 734 C CA . ALA A 1 95 ? -6.449 11.188 12.227 1 98.94 95 ALA A CA 1
ATOM 735 C C . ALA A 1 95 ? -6.895 9.789 11.82 1 98.94 95 ALA A C 1
ATOM 737 O O . ALA A 1 95 ? -6.301 8.789 12.25 1 98.94 95 ALA A O 1
ATOM 738 N N . THR A 1 96 ? -7.992 9.695 11.109 1 98.94 96 THR A N 1
ATOM 739 C CA . THR A 1 96 ? -8.406 8.539 10.32 1 98.94 96 THR A CA 1
ATOM 740 C C . THR A 1 96 ? -8.648 8.93 8.867 1 98.94 96 THR A C 1
ATOM 742 O O . THR A 1 96 ? -8.648 10.117 8.531 1 98.94 96 THR 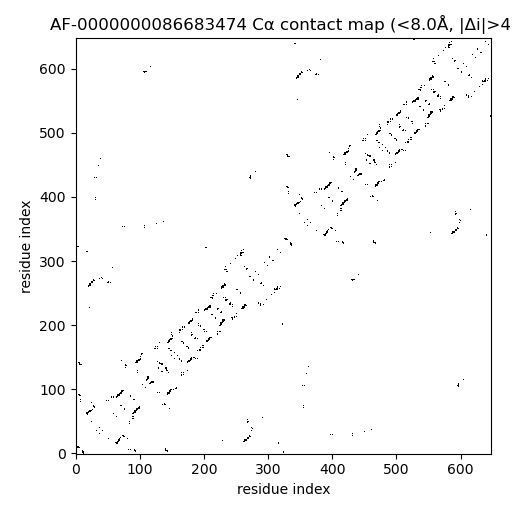A O 1
ATOM 745 N N . GLY A 1 97 ? -8.773 7.965 8.031 1 98.81 97 GLY A N 1
ATOM 746 C CA . GLY A 1 97 ? -8.883 8.164 6.594 1 98.81 97 GLY A CA 1
ATOM 747 C C . GLY A 1 97 ? -7.938 7.289 5.793 1 98.81 97 GLY A C 1
ATOM 748 O O . GLY A 1 97 ? -7.578 6.191 6.23 1 98.81 97 GLY A O 1
ATOM 749 N N . LEU A 1 98 ? -7.637 7.781 4.547 1 98.62 98 LEU A N 1
ATOM 750 C CA . LEU A 1 98 ? -6.77 7.047 3.631 1 98.62 98 LEU A CA 1
ATOM 751 C C . LEU A 1 98 ? -5.844 7.996 2.877 1 98.62 98 LEU A C 1
ATOM 753 O O . LEU A 1 98 ? -6.258 9.086 2.477 1 98.62 98 LEU A O 1
ATOM 757 N N . TYR A 1 99 ? -4.664 7.52 2.77 1 98.06 99 TYR A N 1
ATOM 758 C CA . TYR A 1 99 ? -3.689 8.211 1.936 1 98.06 99 TYR A CA 1
ATOM 759 C C . TYR A 1 99 ? -3.396 7.418 0.667 1 98.06 99 TYR A C 1
ATOM 761 O O . TYR A 1 99 ? -2.609 6.469 0.689 1 98.06 99 TYR A O 1
ATOM 769 N N . VAL A 1 100 ? -4.035 7.867 -0.436 1 94.81 100 VAL A N 1
ATOM 770 C CA . VAL A 1 100 ? -3.889 7.242 -1.746 1 94.81 100 VAL A CA 1
ATOM 771 C C . VAL A 1 100 ? -3.924 8.312 -2.836 1 94.81 100 VAL A C 1
ATOM 773 O O . VAL A 1 100 ? -4.73 9.242 -2.773 1 94.81 100 VAL A O 1
ATOM 776 N N . TYR A 1 101 ? -3.062 8.133 -3.859 1 91.75 101 TYR A N 1
ATOM 777 C CA . TYR A 1 101 ? -3.031 9.125 -4.926 1 91.75 101 TYR A CA 1
ATOM 778 C C . TYR A 1 101 ? -3.996 8.75 -6.047 1 91.75 101 TYR A C 1
ATOM 780 O O . TYR A 1 101 ? -4.551 9.633 -6.711 1 91.75 101 TYR A O 1
ATOM 788 N N . GLN A 1 102 ? -4.145 7.402 -6.219 1 89.25 102 GLN A N 1
ATOM 789 C CA . GLN A 1 102 ? -4.906 7.102 -7.426 1 89.25 102 GLN A CA 1
ATOM 790 C C . GLN A 1 102 ? -5.809 5.891 -7.219 1 89.25 102 GLN A C 1
ATOM 792 O O . GLN A 1 102 ? -6.93 5.848 -7.73 1 89.25 102 GLN A O 1
ATOM 797 N N . GLU A 1 103 ? -5.246 4.926 -6.449 1 87.94 103 GLU A N 1
ATOM 798 C CA . GLU A 1 103 ? -5.938 3.641 -6.484 1 87.94 103 GLU A CA 1
ATOM 799 C C . GLU A 1 103 ? -6.512 3.283 -5.117 1 87.94 103 GLU A C 1
ATOM 801 O O . GLU A 1 103 ? -5.801 3.324 -4.109 1 87.94 103 GLU A O 1
ATOM 806 N N . LEU A 1 104 ? -7.75 2.871 -5.172 1 93.25 104 LEU A N 1
ATOM 807 C CA . LEU A 1 104 ? -8.43 2.359 -3.986 1 93.25 104 LEU A CA 1
ATOM 808 C C . LEU A 1 104 ? -7.777 1.069 -3.498 1 93.25 104 LEU A C 1
ATOM 810 O O . LEU A 1 104 ? -7.449 0.194 -4.301 1 93.25 104 LEU A O 1
ATOM 814 N N . PRO A 1 105 ? -7.453 0.923 -2.158 1 95.19 105 PRO A N 1
ATOM 815 C CA . PRO A 1 105 ? -6.98 -0.376 -1.674 1 95.19 105 PRO A CA 1
ATOM 816 C C . PRO A 1 105 ? -7.898 -1.527 -2.084 1 95.19 105 PRO A C 1
ATOM 818 O O . PRO A 1 105 ? -9.125 -1.38 -2.068 1 95.19 105 PRO A O 1
ATOM 821 N N . HIS A 1 106 ? -7.324 -2.66 -2.367 1 94.25 106 HIS A N 1
ATOM 822 C CA . HIS A 1 106 ? -8.078 -3.836 -2.783 1 94.25 106 HIS A CA 1
ATOM 823 C C . HIS A 1 106 ? -9.102 -4.234 -1.728 1 94.25 106 HIS A C 1
ATOM 825 O O . HIS A 1 106 ? -10.18 -4.738 -2.059 1 94.25 106 HIS A O 1
ATOM 831 N N . GLN A 1 107 ? -8.852 -3.91 -0.524 1 96.25 107 GLN A N 1
ATOM 832 C CA . GLN A 1 107 ? -9.68 -4.281 0.622 1 96.25 107 GLN A CA 1
ATOM 833 C C . GLN A 1 107 ? -11.031 -3.572 0.582 1 96.25 107 GLN A C 1
ATOM 835 O O . GLN A 1 107 ? -11.961 -3.955 1.296 1 96.25 107 GLN A O 1
ATOM 840 N N . TYR A 1 108 ? -11.141 -2.549 -0.321 1 96.94 108 TYR A N 1
ATOM 841 C CA . TYR A 1 108 ? -12.406 -1.838 -0.453 1 96.94 108 TYR A CA 1
ATOM 842 C C . TYR A 1 108 ? -12.992 -2.016 -1.851 1 96.94 108 TYR A C 1
ATOM 844 O O . TYR A 1 108 ? -14.094 -1.551 -2.133 1 96.94 108 TYR A O 1
ATOM 852 N N . GLU A 1 109 ? -12.281 -2.697 -2.691 1 95.06 109 GLU A N 1
ATOM 853 C CA . GLU A 1 109 ? -12.602 -2.725 -4.113 1 95.06 109 GLU A CA 1
ATOM 854 C C . GLU A 1 109 ? -13.953 -3.396 -4.363 1 95.06 109 GLU A C 1
ATOM 856 O O . GLU A 1 109 ? -14.727 -2.945 -5.207 1 95.06 109 GLU A O 1
ATOM 861 N N . TYR A 1 110 ? -14.281 -4.469 -3.584 1 94.5 110 TYR A N 1
ATOM 862 C CA . TYR A 1 110 ? -15.445 -5.277 -3.92 1 94.5 110 TYR A CA 1
ATOM 863 C C . TYR A 1 110 ? -16.516 -5.168 -2.842 1 94.5 110 TYR A C 1
ATOM 865 O O . TYR A 1 110 ? -17.516 -5.883 -2.881 1 94.5 110 TYR A O 1
ATOM 873 N N . ARG A 1 111 ? -16.312 -4.277 -1.904 1 95.19 111 ARG A N 1
ATOM 874 C CA . ARG A 1 111 ? -17.25 -4.09 -0.798 1 95.19 111 ARG A CA 1
ATOM 875 C C . ARG A 1 111 ? -17.859 -2.693 -0.829 1 95.19 111 ARG A C 1
ATOM 877 O O . ARG A 1 111 ? -17.125 -1.695 -0.867 1 95.19 111 ARG A O 1
ATOM 884 N N . GLY A 1 112 ? -19.141 -2.592 -0.694 1 96 112 GLY A N 1
ATOM 885 C CA . GLY A 1 112 ? -19.859 -1.324 -0.675 1 96 112 GLY A CA 1
ATOM 886 C C . GLY A 1 112 ? -21.172 -1.366 -1.432 1 96 112 GLY A C 1
ATOM 887 O O . GLY A 1 112 ? -21.547 -2.404 -1.98 1 96 112 GLY A O 1
ATOM 888 N N . PRO A 1 113 ? -21.844 -0.267 -1.49 1 97.06 113 PRO A N 1
ATOM 889 C CA . PRO A 1 113 ? -23.172 -0.244 -2.135 1 97.06 113 PRO A CA 1
ATOM 890 C C . PRO A 1 113 ? -23.109 -0.6 -3.619 1 97.06 113 PRO A C 1
ATOM 892 O O . PRO A 1 113 ? -22.406 0.068 -4.387 1 97.06 113 PRO A O 1
ATOM 895 N N . GLY A 1 114 ? -23.828 -1.646 -3.998 1 96.62 114 GLY A N 1
ATOM 896 C CA . GLY A 1 114 ? -23.953 -2.027 -5.395 1 96.62 114 GLY A CA 1
ATOM 897 C C . GLY A 1 114 ? -22.797 -2.867 -5.895 1 96.62 114 GLY A C 1
ATOM 898 O O . GLY A 1 114 ? -22.719 -3.18 -7.082 1 96.62 114 GLY A O 1
ATOM 899 N N . LEU A 1 115 ? -21.938 -3.262 -4.973 1 95.06 115 LEU A N 1
ATOM 900 C CA . LEU A 1 115 ? -20.781 -4.047 -5.379 1 95.06 115 LEU A CA 1
ATOM 901 C C . LEU A 1 115 ? -20.969 -5.523 -5.039 1 95.06 115 LEU A C 1
ATOM 903 O O . LEU A 1 115 ? -22.078 -5.938 -4.668 1 95.06 115 LEU A O 1
ATOM 907 N N . LEU A 1 116 ? -19.953 -6.32 -5.238 1 93.38 116 LEU A N 1
ATOM 908 C CA . LEU A 1 116 ? -20.047 -7.762 -5.027 1 93.38 116 LEU A CA 1
ATOM 909 C C . LEU A 1 116 ? -20.578 -8.07 -3.635 1 93.38 116 LEU A C 1
ATOM 911 O O . LEU A 1 116 ? -21.453 -8.922 -3.477 1 93.38 116 LEU A O 1
ATOM 915 N N . LEU A 1 117 ? -19.922 -7.523 -2.633 1 94.25 117 LEU A N 1
ATOM 916 C CA . LEU A 1 117 ? -20.516 -7.52 -1.296 1 94.25 117 LEU A CA 1
ATOM 917 C C . LEU A 1 117 ? -21.312 -6.246 -1.059 1 94.25 117 LEU A C 1
ATOM 919 O O . LEU A 1 117 ? -20.734 -5.191 -0.773 1 94.25 117 LEU A O 1
ATOM 923 N N . ASP A 1 118 ? -22.562 -6.387 -1.216 1 94.81 118 ASP A N 1
ATOM 924 C CA . ASP A 1 118 ? -23.453 -5.227 -1.138 1 94.81 118 ASP A CA 1
ATOM 925 C C . ASP A 1 118 ? -23.75 -4.859 0.314 1 94.81 118 ASP A C 1
ATOM 927 O O . ASP A 1 118 ? -24.609 -5.469 0.955 1 94.81 118 ASP A O 1
ATOM 931 N N . ILE A 1 119 ? -23.078 -3.877 0.815 1 95.19 119 ILE A N 1
ATOM 932 C CA . ILE A 1 119 ? -23.188 -3.367 2.176 1 95.19 119 ILE A CA 1
ATOM 933 C C . ILE A 1 119 ? -23.062 -1.845 2.168 1 95.19 119 ILE A C 1
ATOM 935 O O . ILE A 1 119 ? -22.672 -1.253 1.157 1 95.19 119 ILE A O 1
ATOM 939 N N . PRO A 1 120 ? -23.406 -1.214 3.27 1 97.38 120 PRO A N 1
ATOM 940 C CA . PRO A 1 120 ? -23.109 0.217 3.348 1 97.38 120 PRO A CA 1
ATOM 941 C C . PRO A 1 120 ? -21.625 0.518 3.15 1 97.38 120 PRO A C 1
ATOM 943 O O . PRO A 1 120 ? -20.781 -0.376 3.291 1 97.38 120 PRO A O 1
ATOM 946 N N . GLU A 1 121 ? -21.281 1.694 2.775 1 98.31 121 GLU A N 1
ATOM 947 C CA . GLU A 1 121 ? -19.906 2.074 2.479 1 98.31 121 GLU A CA 1
ATOM 948 C C . GLU A 1 121 ? -18.984 1.721 3.637 1 98.31 121 GLU A C 1
ATOM 950 O O . GLU A 1 121 ? -19.047 2.338 4.703 1 98.31 121 GLU A O 1
ATOM 955 N N . PRO A 1 122 ? -18.109 0.774 3.422 1 97.44 122 PRO A N 1
ATOM 956 C CA . PRO A 1 122 ? -17.312 0.272 4.543 1 97.44 122 PRO A CA 1
ATOM 957 C C . PRO A 1 122 ? -16.297 1.298 5.055 1 97.44 122 PRO A C 1
ATOM 959 O O . PRO A 1 122 ? -15.938 1.28 6.234 1 97.44 122 PRO A O 1
ATOM 962 N N . MET A 1 123 ? -15.828 2.191 4.246 1 98.56 123 MET A N 1
ATOM 963 C CA . MET A 1 123 ? -14.898 3.221 4.695 1 98.56 123 MET A CA 1
ATOM 964 C C . MET A 1 123 ? -15.555 4.145 5.715 1 98.56 123 MET A C 1
ATOM 966 O O . MET A 1 123 ? -14.93 4.531 6.703 1 98.56 123 MET A O 1
ATOM 970 N N . VAL A 1 124 ? -16.828 4.5 5.453 1 98.88 124 VAL A N 1
ATOM 971 C CA . VAL A 1 124 ? -17.547 5.336 6.406 1 98.88 124 VAL A CA 1
ATOM 972 C C . VAL A 1 124 ? -17.641 4.617 7.75 1 98.88 124 VAL A C 1
ATOM 974 O O . VAL A 1 124 ? -17.438 5.223 8.805 1 98.88 124 VAL A O 1
ATOM 977 N N . THR A 1 125 ? -17.938 3.33 7.688 1 97.94 125 THR A N 1
ATOM 978 C CA . THR A 1 125 ? -18.031 2.521 8.898 1 97.94 125 THR A CA 1
ATOM 979 C C . THR A 1 125 ? -16.688 2.514 9.641 1 97.94 125 THR A C 1
ATOM 981 O O . THR A 1 125 ? -16.641 2.736 10.852 1 97.94 125 THR A O 1
ATOM 984 N N . ASP A 1 126 ? -15.633 2.275 8.93 1 98.12 126 ASP A N 1
ATOM 985 C CA . ASP A 1 126 ? -14.305 2.193 9.523 1 98.12 126 ASP A CA 1
ATOM 986 C C . ASP A 1 126 ? -13.883 3.535 10.125 1 98.12 126 ASP A C 1
ATOM 988 O O . ASP A 1 126 ? -13.43 3.592 11.273 1 98.12 126 ASP A O 1
ATOM 992 N N . PHE A 1 127 ? -14.039 4.613 9.391 1 98.94 127 PHE A N 1
ATOM 993 C CA . PHE A 1 127 ? -13.633 5.934 9.852 1 98.94 127 PHE A CA 1
ATOM 994 C C . PHE A 1 127 ? -14.469 6.367 11.055 1 98.94 127 PHE A C 1
ATOM 996 O O . PHE A 1 127 ? -13.93 6.93 12.008 1 98.94 127 PHE A O 1
ATOM 1003 N N . THR A 1 128 ? -15.758 6.094 10.977 1 98.88 128 THR A N 1
ATOM 1004 C CA . THR A 1 128 ? -16.641 6.434 12.094 1 98.88 128 THR A CA 1
ATOM 1005 C C . THR A 1 128 ? -16.219 5.695 13.359 1 98.88 128 THR A C 1
ATOM 1007 O O . THR A 1 128 ? -16.156 6.281 14.438 1 98.88 128 THR A O 1
ATOM 1010 N N . ARG A 1 129 ? -15.914 4.441 13.242 1 98.38 129 ARG A N 1
ATOM 1011 C CA . ARG A 1 129 ? -15.461 3.652 14.375 1 98.38 129 ARG A CA 1
ATOM 1012 C C . ARG A 1 129 ? -14.211 4.266 15.008 1 98.38 129 ARG A C 1
ATOM 1014 O O . ARG A 1 129 ? -14.117 4.375 16.234 1 98.38 129 ARG A O 1
ATOM 1021 N N . ASP A 1 130 ? -13.242 4.676 14.164 1 98.88 130 ASP A N 1
ATOM 1022 C CA . ASP A 1 130 ? -12.016 5.293 14.648 1 98.88 130 ASP A CA 1
ATOM 1023 C C . ASP A 1 130 ? -12.312 6.543 15.469 1 98.88 130 ASP A C 1
ATOM 1025 O O . ASP A 1 130 ? -11.602 6.84 16.438 1 98.88 130 ASP A O 1
ATOM 1029 N N . ILE A 1 131 ? -13.328 7.297 15.086 1 98.88 131 ILE A N 1
ATOM 1030 C CA . ILE A 1 131 ? -13.648 8.586 15.688 1 98.88 131 ILE A CA 1
ATOM 1031 C C . ILE A 1 131 ? -14.477 8.375 16.953 1 98.88 131 ILE A C 1
ATOM 1033 O O . ILE A 1 131 ? -14.242 9.039 17.969 1 98.88 131 ILE A O 1
ATOM 1037 N N . VAL A 1 132 ? -15.398 7.441 16.922 1 98.69 132 VAL A N 1
ATOM 1038 C CA . VAL A 1 132 ? -16.406 7.32 17.969 1 98.69 132 VAL A CA 1
ATOM 1039 C C . VAL A 1 132 ? -15.938 6.312 19.016 1 98.69 132 VAL A C 1
ATOM 1041 O O . VAL A 1 132 ? -16.078 6.543 20.219 1 98.69 132 VAL A O 1
ATOM 1044 N N . GLU A 1 133 ? -15.375 5.203 18.578 1 98 133 GLU A N 1
ATOM 1045 C CA . GLU A 1 133 ? -14.992 4.129 19.5 1 98 133 GLU A CA 1
ATOM 1046 C C . GLU A 1 133 ? -13.5 4.164 19.797 1 98 133 GLU A C 1
ATOM 1048 O O . GLU A 1 133 ? -13.094 4.008 20.953 1 98 133 GLU A O 1
ATOM 1053 N N . GLY A 1 134 ? -12.664 4.344 18.781 1 98.5 134 GLY A N 1
ATOM 1054 C CA . GLY A 1 134 ? -11.219 4.328 18.938 1 98.5 134 GLY A CA 1
ATOM 1055 C C . GLY A 1 134 ? -10.516 3.512 17.859 1 98.5 134 GLY A C 1
ATOM 1056 O O . GLY A 1 134 ? -11.141 2.67 17.203 1 98.5 134 GLY A O 1
ATOM 1057 N N . ILE A 1 135 ? -9.266 3.727 17.75 1 98.56 135 ILE A N 1
ATOM 1058 C CA . ILE A 1 135 ? -8.469 3.123 16.688 1 98.56 135 ILE A CA 1
ATOM 1059 C C . ILE A 1 135 ? -7.906 1.785 17.156 1 98.56 135 ILE A C 1
ATOM 1061 O O . ILE A 1 135 ? -7.148 1.733 18.125 1 98.56 135 ILE A O 1
ATOM 1065 N N . ALA A 1 136 ? -8.258 0.731 16.516 1 97.31 136 ALA A N 1
ATOM 1066 C CA . ALA A 1 136 ? -7.648 -0.592 16.609 1 97.31 136 ALA A CA 1
ATOM 1067 C C . ALA A 1 136 ? -7.602 -1.077 18.062 1 97.31 136 ALA A C 1
ATOM 1069 O O . ALA A 1 136 ? -6.609 -1.671 18.484 1 97.31 136 ALA A O 1
ATOM 1070 N N . GLY A 1 137 ? -8.508 -0.692 18.844 1 96.44 137 GLY A N 1
ATOM 1071 C CA . GLY A 1 137 ? -8.633 -1.203 20.203 1 96.44 137 GLY A CA 1
ATOM 1072 C C . GLY A 1 137 ? -7.703 -0.521 21.188 1 96.44 137 GLY A C 1
ATOM 1073 O O . GLY A 1 137 ? -7.547 -0.977 22.328 1 96.44 137 GLY A O 1
ATOM 1074 N N . THR A 1 138 ? -7.062 0.583 20.797 1 97.81 138 THR A N 1
ATOM 1075 C CA . THR A 1 138 ? -6.086 1.252 21.656 1 97.81 138 THR A CA 1
ATOM 1076 C C . THR A 1 138 ? -6.781 2.186 22.641 1 97.81 138 THR A C 1
ATOM 1078 O O . THR A 1 138 ? -6.168 2.637 23.609 1 97.81 138 THR A O 1
ATOM 1081 N N . GLY A 1 139 ? -8.031 2.535 22.359 1 97.44 139 GLY A N 1
ATOM 1082 C CA . GLY A 1 139 ? -8.75 3.537 23.125 1 97.44 139 GLY A CA 1
ATOM 1083 C C . GLY A 1 139 ? -8.5 4.953 22.641 1 97.44 139 GLY A C 1
ATOM 1084 O O . GLY A 1 139 ? -9.227 5.875 23.016 1 97.44 139 GLY A O 1
ATOM 1085 N N . VAL A 1 140 ? -7.539 5.207 21.828 1 98.81 140 VAL A N 1
ATOM 1086 C CA . VAL A 1 140 ? -7.27 6.52 21.234 1 98.81 140 VAL A CA 1
ATOM 1087 C C . VAL A 1 140 ? -8.25 6.781 20.094 1 98.81 140 VAL A C 1
ATOM 1089 O O . VAL A 1 140 ? -8.422 5.938 19.219 1 98.81 140 VAL A O 1
ATOM 1092 N N . LYS A 1 141 ? -8.859 7.906 20.062 1 98.88 141 LYS A N 1
ATOM 1093 C CA . LYS A 1 141 ? -9.828 8.258 19.031 1 98.88 141 LYS A CA 1
ATOM 1094 C C . LYS A 1 141 ? -9.234 9.242 18.031 1 98.88 141 LYS A C 1
ATOM 1096 O O . LYS A 1 141 ? -8.5 10.156 18.422 1 98.88 141 LYS A O 1
ATOM 1101 N N . ALA A 1 142 ? -9.523 9.039 16.812 1 98.94 142 ALA A N 1
ATOM 1102 C CA . ALA A 1 142 ? -9.164 10.023 15.797 1 98.94 142 ALA A CA 1
ATOM 1103 C C . ALA A 1 142 ? -9.977 11.305 15.961 1 98.94 142 ALA A C 1
ATOM 1105 O O . ALA A 1 142 ? -11.164 11.258 16.266 1 98.94 142 ALA A O 1
ATOM 1106 N N . ALA A 1 143 ? -9.336 12.43 15.664 1 98.88 143 ALA A N 1
ATOM 1107 C CA . ALA A 1 143 ? -10.008 13.703 15.883 1 98.88 143 ALA A CA 1
ATOM 1108 C C . ALA A 1 143 ? -10.367 14.367 14.555 1 98.88 143 ALA A C 1
ATOM 1110 O O . ALA A 1 143 ? -11.141 15.328 14.523 1 98.88 143 ALA A O 1
ATOM 1111 N N . PHE A 1 144 ? -9.82 13.867 13.469 1 98.94 144 PHE A N 1
ATOM 1112 C CA . PHE A 1 144 ? -10.094 14.469 12.164 1 98.94 144 PHE A CA 1
ATOM 1113 C C . PHE A 1 144 ? -9.859 13.461 11.047 1 98.94 144 PHE A C 1
ATOM 1115 O O . PHE A 1 144 ? -9.406 12.344 11.297 1 98.94 144 PHE A O 1
ATOM 1122 N N . LEU A 1 145 ? -10.258 13.836 9.82 1 98.94 145 LEU A N 1
ATOM 1123 C CA . LEU A 1 145 ? -10.227 12.961 8.656 1 98.94 145 LEU A CA 1
ATOM 1124 C C . LEU A 1 145 ? -9.188 13.445 7.641 1 98.94 145 LEU A C 1
ATOM 1126 O O . LEU A 1 145 ? -8.992 14.648 7.473 1 98.94 145 LEU A O 1
ATOM 1130 N N . LYS A 1 146 ? -8.539 12.477 6.977 1 98.94 146 LYS A N 1
ATOM 1131 C CA . LYS A 1 146 ? -7.535 12.75 5.949 1 98.94 146 LYS A CA 1
ATOM 1132 C C . LYS A 1 146 ? -7.848 11.992 4.66 1 98.94 146 LYS A C 1
ATOM 1134 O O . LYS A 1 146 ? -8.25 10.828 4.699 1 98.94 146 LYS A O 1
ATOM 1139 N N . CYS A 1 147 ? -7.762 12.617 3.533 1 98.88 147 CYS A N 1
ATOM 1140 C CA . CYS A 1 147 ? -7.723 11.984 2.219 1 98.88 147 CYS A CA 1
ATOM 1141 C C . CYS A 1 147 ? -6.848 12.781 1.257 1 98.88 147 CYS A C 1
ATOM 1143 O O . CYS A 1 147 ? -6.176 13.727 1.663 1 98.88 147 CYS A O 1
ATOM 1145 N N . CYS A 1 148 ? -6.781 12.375 0.02 1 98.69 148 CYS A N 1
ATOM 1146 C CA . CYS A 1 148 ? -5.91 13.008 -0.964 1 98.69 148 CYS A CA 1
ATOM 1147 C C . CYS A 1 148 ? -6.668 13.297 -2.256 1 98.69 148 CYS A C 1
ATOM 1149 O O . CYS A 1 148 ? -7.457 12.469 -2.715 1 98.69 148 CYS A O 1
ATOM 1151 N N . VAL A 1 149 ? -6.523 14.445 -2.746 1 98.75 149 VAL A N 1
ATOM 1152 C CA . VAL A 1 149 ? -6.809 14.797 -4.133 1 98.75 149 VAL A CA 1
ATOM 1153 C C . VAL A 1 149 ? -5.555 15.383 -4.785 1 98.75 149 VAL A C 1
ATOM 1155 O O . VAL A 1 149 ? -5.375 16.609 -4.816 1 98.75 149 VAL A O 1
ATOM 1158 N N . ASP A 1 150 ? -4.73 14.531 -5.297 1 97.75 150 ASP A N 1
ATOM 1159 C CA . ASP A 1 150 ? -3.451 14.953 -5.855 1 97.75 150 ASP A CA 1
ATOM 1160 C C . ASP A 1 150 ? -3.596 15.344 -7.324 1 97.75 150 ASP A C 1
ATOM 1162 O O . ASP A 1 150 ? -4.668 15.773 -7.754 1 97.75 150 ASP A O 1
ATOM 1166 N N . ALA A 1 151 ? -2.518 15.328 -8.055 1 96.81 151 ALA A N 1
ATOM 1167 C CA . ALA A 1 151 ? -2.441 15.891 -9.398 1 96.81 151 ALA A CA 1
ATOM 1168 C C . ALA A 1 151 ? -3.379 15.148 -10.352 1 96.81 151 ALA A C 1
ATOM 1170 O O . ALA A 1 151 ? -3.93 15.75 -11.281 1 96.81 151 ALA A O 1
ATOM 1171 N N . ALA A 1 152 ? -3.648 13.852 -10.117 1 94.81 152 ALA A N 1
ATOM 1172 C CA . ALA A 1 152 ? -4.5 13.055 -11 1 94.81 152 ALA A CA 1
ATOM 1173 C C . ALA A 1 152 ? -5.969 13.422 -10.82 1 94.81 152 ALA A C 1
ATOM 1175 O O . ALA A 1 152 ? -6.812 13.062 -11.641 1 94.81 152 ALA A O 1
ATOM 1176 N N . GLY A 1 153 ? -6.23 14.203 -9.734 1 97.56 153 GLY A N 1
ATOM 1177 C CA . GLY A 1 153 ? -7.594 14.641 -9.484 1 97.56 153 GLY A CA 1
ATOM 1178 C C . GLY A 1 153 ? -8.469 13.547 -8.898 1 97.56 153 GLY A C 1
ATOM 1179 O O . GLY A 1 153 ? -8.008 12.742 -8.086 1 97.56 153 GLY A O 1
ATOM 1180 N N . LEU A 1 154 ? -9.703 13.602 -9.195 1 97.94 154 LEU A N 1
ATOM 1181 C CA . LEU A 1 154 ? -10.695 12.695 -8.617 1 97.94 154 LEU A CA 1
ATOM 1182 C C . LEU A 1 154 ? -10.852 11.445 -9.477 1 97.94 154 LEU A C 1
ATOM 1184 O O . LEU A 1 154 ? -11.906 11.219 -10.062 1 97.94 154 LEU A O 1
ATOM 1188 N N . THR A 1 155 ? -9.766 10.602 -9.516 1 95.94 155 THR A N 1
ATOM 1189 C CA . THR A 1 155 ? -9.938 9.266 -10.086 1 95.94 155 THR A CA 1
ATOM 1190 C C . THR A 1 155 ? -11.062 8.516 -9.375 1 95.94 155 THR A C 1
ATOM 1192 O O . THR A 1 155 ? -11.477 8.898 -8.281 1 95.94 155 THR A O 1
ATOM 1195 N N . PRO A 1 156 ? -11.578 7.434 -9.938 1 95.5 156 PRO A N 1
ATOM 1196 C CA . PRO A 1 156 ? -12.727 6.758 -9.328 1 95.5 156 PRO A CA 1
ATOM 1197 C C . PRO A 1 156 ? -12.477 6.355 -7.875 1 95.5 156 PRO A C 1
ATOM 1199 O O . PRO A 1 156 ? -13.336 6.566 -7.016 1 95.5 156 PRO A O 1
ATOM 1202 N N . GLY A 1 157 ? -11.273 5.82 -7.648 1 95.94 157 GLY A N 1
ATOM 1203 C CA . GLY A 1 157 ? -10.945 5.453 -6.281 1 95.94 157 GLY A CA 1
ATOM 1204 C C . GLY A 1 157 ? -10.844 6.645 -5.352 1 95.94 157 GLY A C 1
ATOM 1205 O O . GLY A 1 157 ? -11.367 6.613 -4.234 1 95.94 157 GLY A O 1
ATOM 1206 N N . VAL A 1 158 ? -10.234 7.742 -5.82 1 97.94 158 VAL A N 1
ATOM 1207 C CA . VAL A 1 158 ? -10.055 8.953 -5.02 1 97.94 158 VAL A CA 1
ATOM 1208 C C . VAL A 1 158 ? -11.406 9.602 -4.75 1 97.94 158 VAL A C 1
ATOM 1210 O O . VAL A 1 158 ? -11.672 10.07 -3.639 1 97.94 158 VAL A O 1
ATOM 1213 N N . ASP A 1 159 ? -12.242 9.578 -5.781 1 98.56 159 ASP A N 1
ATOM 1214 C CA . ASP A 1 159 ? -13.586 10.125 -5.625 1 98.56 159 ASP A CA 1
ATOM 1215 C C . ASP A 1 159 ? -14.359 9.375 -4.539 1 98.56 159 ASP A C 1
ATOM 1217 O O . ASP A 1 159 ? -14.992 9.992 -3.684 1 98.56 159 ASP A O 1
ATOM 1221 N N . ARG A 1 160 ? -14.32 8.055 -4.57 1 98.38 160 ARG A N 1
ATOM 1222 C CA . ARG A 1 160 ? -15.016 7.242 -3.582 1 98.38 160 ARG A CA 1
ATOM 1223 C C . ARG A 1 160 ? -14.492 7.512 -2.176 1 98.38 160 ARG A C 1
ATOM 1225 O O . ARG A 1 160 ? -15.273 7.648 -1.23 1 98.38 160 ARG A O 1
ATOM 1232 N N . ILE A 1 161 ? -13.195 7.637 -2.008 1 98.81 161 ILE A N 1
ATOM 1233 C CA . ILE A 1 161 ? -12.578 7.883 -0.709 1 98.81 161 ILE A CA 1
ATOM 1234 C C . ILE A 1 161 ? -12.992 9.266 -0.196 1 98.81 161 ILE A C 1
ATOM 1236 O O . ILE A 1 161 ? -13.391 9.406 0.962 1 98.81 161 ILE A O 1
ATOM 1240 N N . ALA A 1 162 ? -12.891 10.258 -1.094 1 98.94 162 ALA A N 1
ATOM 1241 C CA . ALA A 1 162 ? -13.234 11.625 -0.703 1 98.94 162 ALA A CA 1
ATOM 1242 C C . ALA A 1 162 ? -14.688 11.727 -0.264 1 98.94 162 ALA A C 1
ATOM 1244 O O . ALA A 1 162 ? -15.008 12.422 0.701 1 98.94 162 ALA A O 1
ATOM 1245 N N . ARG A 1 163 ? -15.562 11.023 -0.929 1 98.88 163 ARG A N 1
ATOM 1246 C CA . ARG A 1 163 ? -16.969 11.016 -0.559 1 98.88 163 ARG A CA 1
ATOM 1247 C C . ARG A 1 163 ? -17.188 10.328 0.783 1 98.88 163 ARG A C 1
ATOM 1249 O O . ARG A 1 163 ? -18.031 10.75 1.582 1 98.88 163 ARG A O 1
ATOM 1256 N N . ALA A 1 164 ? -16.469 9.227 0.999 1 98.94 164 ALA A N 1
ATOM 1257 C CA . ALA A 1 164 ? -16.547 8.555 2.289 1 98.94 164 ALA A CA 1
ATOM 1258 C C . ALA A 1 164 ? -16.078 9.461 3.422 1 98.94 164 ALA A C 1
ATOM 1260 O O . ALA A 1 164 ? -16.703 9.5 4.488 1 98.94 164 ALA A O 1
ATOM 1261 N N . VAL A 1 165 ? -15.016 10.188 3.178 1 98.94 165 VAL A N 1
ATOM 1262 C CA . VAL A 1 165 ? -14.484 11.148 4.145 1 98.94 165 VAL A CA 1
ATOM 1263 C C . VAL A 1 165 ? -15.516 12.242 4.402 1 98.94 165 VAL A C 1
ATOM 1265 O O . VAL A 1 165 ? -15.797 12.586 5.555 1 98.94 165 VAL A O 1
ATOM 1268 N N . ALA A 1 166 ? -16.094 12.734 3.328 1 98.94 166 ALA A N 1
ATOM 1269 C CA . ALA A 1 166 ? -17.094 13.789 3.439 1 98.94 166 ALA A CA 1
ATOM 1270 C C . ALA A 1 166 ? -18.297 13.312 4.25 1 98.94 166 ALA A C 1
ATOM 1272 O O . ALA A 1 166 ? -18.75 13.992 5.176 1 98.94 166 ALA A O 1
ATOM 1273 N N . ARG A 1 167 ? -18.812 12.148 3.918 1 98.88 167 ARG A N 1
ATOM 1274 C CA . ARG A 1 167 ? -19.969 11.602 4.613 1 98.88 167 ARG A CA 1
ATOM 1275 C C . ARG A 1 167 ? -19.672 11.383 6.09 1 98.88 167 ARG A C 1
ATOM 1277 O O . ARG A 1 167 ? -20.5 11.688 6.949 1 98.88 167 ARG A O 1
ATOM 1284 N N . THR A 1 168 ? -18.484 10.859 6.359 1 98.94 168 THR A N 1
ATOM 1285 C CA . THR A 1 168 ? -18.094 10.641 7.746 1 98.94 168 THR A CA 1
ATOM 1286 C C . THR A 1 168 ? -18.031 11.969 8.508 1 98.94 168 THR A C 1
ATOM 1288 O O . THR A 1 168 ? -18.438 12.047 9.664 1 98.94 168 THR A O 1
ATOM 1291 N N . SER A 1 169 ? -17.484 12.961 7.844 1 98.94 169 SER A N 1
ATOM 1292 C CA . SER A 1 169 ? -17.391 14.281 8.453 1 98.94 169 SER A CA 1
ATOM 1293 C C . SER A 1 169 ? -18.781 14.828 8.789 1 98.94 169 SER A C 1
ATOM 1295 O O . SER A 1 169 ? -19 15.336 9.891 1 98.94 169 SER A O 1
ATOM 1297 N N . VAL A 1 170 ? -19.656 14.719 7.891 1 98.88 170 VAL A N 1
ATOM 1298 C CA . VAL A 1 170 ? -21.016 15.203 8.094 1 98.88 170 VAL A CA 1
ATOM 1299 C C . VAL A 1 170 ? -21.672 14.43 9.234 1 98.88 170 VAL A C 1
ATOM 1301 O O . VAL A 1 170 ? -22.328 15.023 10.102 1 98.88 170 VAL A O 1
ATOM 1304 N N . ASP A 1 171 ? -21.469 13.18 9.289 1 98.75 171 ASP A N 1
ATOM 1305 C CA . ASP A 1 171 ? -22.141 12.305 10.258 1 98.75 171 ASP A CA 1
ATOM 1306 C C . ASP A 1 171 ? -21.578 12.516 11.664 1 98.75 171 ASP A C 1
ATOM 1308 O O . ASP A 1 171 ? -22.312 12.398 12.648 1 98.75 171 ASP A O 1
ATOM 1312 N N . THR A 1 172 ? -20.281 12.82 11.758 1 98.62 172 THR A N 1
ATOM 1313 C CA . THR A 1 172 ? -19.625 12.805 13.062 1 98.62 172 THR A CA 1
ATOM 1314 C C . THR A 1 172 ? -19.281 14.219 13.516 1 98.62 172 THR A C 1
ATOM 1316 O O . THR A 1 172 ? -19 14.445 14.695 1 98.62 172 THR A O 1
ATOM 1319 N N . GLY A 1 173 ? -19.172 15.141 12.523 1 98.12 173 GLY A N 1
ATOM 1320 C CA . GLY A 1 173 ? -18.719 16.5 12.812 1 98.12 173 GLY A CA 1
ATOM 1321 C C . GLY A 1 173 ? -17.203 16.641 12.766 1 98.12 173 GLY A C 1
ATOM 1322 O O . GLY A 1 173 ? -16.688 17.75 12.938 1 98.12 173 GLY A O 1
ATOM 1323 N N . ALA A 1 174 ? -16.484 15.539 12.539 1 98.75 174 ALA A N 1
ATOM 1324 C CA . ALA A 1 174 ? -15.031 15.602 12.5 1 98.75 174 ALA A CA 1
ATOM 1325 C C . ALA A 1 174 ? -14.539 16.438 11.32 1 98.75 174 ALA A C 1
ATOM 1327 O O . ALA A 1 174 ? -15.07 16.312 10.211 1 98.75 174 ALA A O 1
ATOM 1328 N N . PRO A 1 175 ? -13.555 17.281 11.531 1 98.88 175 PRO A N 1
ATOM 1329 C CA . PRO A 1 175 ? -13.039 18.109 10.438 1 98.88 175 PRO A CA 1
ATOM 1330 C C . PRO A 1 175 ? -12.148 17.312 9.477 1 98.88 175 PRO A C 1
ATOM 1332 O O . PRO A 1 175 ? -11.875 16.141 9.719 1 98.88 175 PRO A O 1
ATOM 1335 N N . ILE A 1 176 ? -11.789 17.953 8.312 1 98.94 176 ILE A N 1
ATOM 1336 C CA . ILE A 1 176 ? -11.07 17.266 7.242 1 98.94 176 ILE A CA 1
ATOM 1337 C C . ILE A 1 176 ? -9.773 18 6.934 1 98.94 176 ILE A C 1
ATOM 1339 O O . ILE A 1 176 ? -9.758 19.234 6.871 1 98.94 176 ILE A O 1
ATOM 1343 N N . THR A 1 177 ? -8.688 17.312 6.84 1 98.94 177 THR A N 1
ATOM 1344 C CA . THR A 1 177 ? -7.492 17.766 6.141 1 98.94 177 THR A CA 1
ATOM 1345 C C . THR A 1 177 ? -7.301 17 4.836 1 98.94 177 THR A C 1
ATOM 1347 O O . THR A 1 177 ? -7.215 15.773 4.84 1 98.94 177 THR A O 1
ATOM 1350 N N . VAL A 1 178 ? -7.258 17.703 3.705 1 98.94 178 VAL A N 1
ATOM 1351 C CA . VAL A 1 178 ? -7.117 17.047 2.412 1 98.94 178 VAL A CA 1
ATOM 1352 C C . VAL A 1 178 ? -5.762 17.391 1.801 1 98.94 178 VAL A C 1
ATOM 1354 O O . VAL A 1 178 ? -5.395 18.562 1.709 1 98.94 178 VAL A O 1
ATOM 1357 N N . HIS A 1 179 ? -4.969 16.391 1.497 1 98.88 179 HIS A N 1
ATOM 1358 C CA . HIS A 1 179 ? -3.766 16.562 0.688 1 98.88 179 HIS A CA 1
ATOM 1359 C C . HIS A 1 179 ? -4.113 16.969 -0.739 1 98.88 179 HIS A C 1
ATOM 1361 O O . HIS A 1 179 ? -4.953 16.344 -1.384 1 98.88 179 HIS A O 1
ATOM 1367 N N . THR A 1 180 ? -3.453 18.031 -1.27 1 98.81 180 THR A N 1
ATOM 1368 C CA . THR A 1 180 ? -3.75 18.484 -2.621 1 98.81 180 THR A CA 1
ATOM 1369 C C . THR A 1 180 ? -2.463 18.797 -3.383 1 98.81 180 THR A C 1
ATOM 1371 O O . THR A 1 180 ? -1.373 18.766 -2.807 1 98.81 180 THR A O 1
ATOM 1374 N N . SER A 1 181 ? -2.609 19 -4.695 1 98.56 181 SER A N 1
ATOM 1375 C CA . SER A 1 181 ? -1.55 19.484 -5.57 1 98.56 181 SER A CA 1
ATOM 1376 C C . SER A 1 181 ? -1.777 20.938 -5.953 1 98.56 181 SER A C 1
ATOM 1378 O O . SER A 1 181 ? -2.68 21.25 -6.734 1 98.56 181 SER A O 1
ATOM 1380 N N . ALA A 1 182 ? -0.928 21.781 -5.398 1 98.12 182 ALA A N 1
ATOM 1381 C CA . ALA A 1 182 ? -1.074 23.219 -5.68 1 98.12 182 ALA A CA 1
ATOM 1382 C C . ALA A 1 182 ? -0.853 23.5 -7.164 1 98.12 182 ALA A C 1
ATOM 1384 O O . ALA A 1 182 ? -1.626 24.234 -7.781 1 98.12 182 ALA A O 1
ATOM 1385 N N . PRO A 1 183 ? 0.226 22.844 -7.77 1 97.69 183 PRO A N 1
ATOM 1386 C CA . PRO A 1 183 ? 0.425 23.094 -9.203 1 97.69 183 PRO A CA 1
ATOM 1387 C C . PRO A 1 183 ? -0.781 22.688 -10.039 1 97.69 183 PRO A C 1
ATOM 1389 O O . PRO A 1 183 ? -1.1 23.344 -11.031 1 97.69 183 PRO A O 1
ATOM 1392 N N . ALA A 1 184 ? -1.493 21.656 -9.656 1 98.25 184 ALA A N 1
ATOM 1393 C CA . ALA A 1 184 ? -2.662 21.188 -10.398 1 98.25 184 ALA A CA 1
ATOM 1394 C C . ALA A 1 184 ? -3.932 21.891 -9.914 1 98.25 184 ALA A C 1
ATOM 1396 O O . ALA A 1 184 ? -5.012 21.672 -10.477 1 98.25 184 ALA A O 1
ATOM 1397 N N . GLN A 1 185 ? -3.789 22.688 -8.836 1 98.62 185 GLN A N 1
ATOM 1398 C CA . GLN A 1 185 ? -4.879 23.391 -8.172 1 98.62 185 GLN A CA 1
ATOM 1399 C C . GLN A 1 185 ? -6.023 22.453 -7.824 1 98.62 185 GLN A C 1
ATOM 1401 O O . GLN A 1 185 ? -7.191 22.766 -8.039 1 98.62 185 GLN A O 1
ATOM 1406 N N . SER A 1 186 ? -5.645 21.25 -7.367 1 98.81 186 SER A N 1
ATOM 1407 C CA . SER A 1 186 ? -6.633 20.219 -7.059 1 98.81 186 SER A CA 1
ATOM 1408 C C . SER A 1 186 ? -7.422 20.562 -5.801 1 98.81 186 SER A C 1
ATOM 1410 O O . SER A 1 186 ? -8.453 19.953 -5.52 1 98.81 186 SER A O 1
ATOM 1412 N N . GLY A 1 187 ? -6.961 21.594 -5.051 1 98.81 187 GLY A N 1
ATOM 1413 C CA . GLY A 1 187 ? -7.746 22.094 -3.93 1 98.81 187 GLY A CA 1
ATOM 1414 C C . GLY A 1 187 ? -9.148 22.516 -4.324 1 98.81 187 GLY A C 1
ATOM 1415 O O . GLY A 1 187 ? -10.094 22.344 -3.549 1 98.81 187 GLY A O 1
ATOM 1416 N N . ARG A 1 188 ? -9.297 23.078 -5.531 1 98.81 188 ARG A N 1
ATOM 1417 C CA . ARG A 1 188 ? -10.609 23.484 -6.027 1 98.81 188 ARG A CA 1
ATOM 1418 C C . ARG A 1 188 ? -11.539 22.281 -6.168 1 98.81 188 ARG A C 1
ATOM 1420 O O . ARG A 1 188 ? -12.711 22.359 -5.809 1 98.81 188 ARG A O 1
ATOM 1427 N N . LEU A 1 189 ? -10.984 21.156 -6.648 1 98.81 189 LEU A N 1
ATOM 1428 C CA . LEU A 1 189 ? -11.766 19.938 -6.812 1 98.81 189 LEU A CA 1
ATOM 1429 C C . LEU A 1 189 ? -12.227 19.406 -5.461 1 98.81 189 LEU A C 1
ATOM 1431 O O . LEU A 1 189 ? -13.391 19.016 -5.305 1 98.81 189 LEU A O 1
ATOM 1435 N N . ALA A 1 190 ? -11.328 19.422 -4.508 1 98.88 190 ALA A N 1
ATOM 1436 C CA . ALA A 1 190 ? -11.633 18.891 -3.18 1 98.88 190 ALA A CA 1
ATOM 1437 C C . ALA A 1 190 ? -12.727 19.703 -2.498 1 98.88 190 ALA A C 1
ATOM 1439 O O . ALA A 1 190 ? -13.719 19.141 -2.018 1 98.88 190 ALA A O 1
ATOM 1440 N N . VAL A 1 191 ? -12.57 21.016 -2.488 1 98.81 191 VAL A N 1
ATOM 1441 C CA . VAL A 1 191 ? -13.516 21.875 -1.786 1 98.81 191 VAL A CA 1
ATOM 1442 C C . VAL A 1 191 ? -14.875 21.812 -2.473 1 98.81 191 VAL A C 1
ATOM 1444 O O . VAL A 1 191 ? -15.914 21.812 -1.806 1 98.81 191 VAL A O 1
ATOM 1447 N N . ASP A 1 192 ? -14.883 21.766 -3.793 1 98.88 192 ASP A N 1
ATOM 1448 C CA . ASP A 1 192 ? -16.141 21.656 -4.527 1 98.88 192 ASP A CA 1
ATOM 1449 C C . ASP A 1 192 ? -16.859 20.359 -4.168 1 98.88 192 ASP A C 1
ATOM 1451 O O . ASP A 1 192 ? -18.062 20.359 -3.9 1 98.88 192 ASP A O 1
ATOM 1455 N N . LEU A 1 193 ? -16.172 19.266 -4.156 1 98.94 193 LEU A N 1
ATOM 1456 C CA . LEU A 1 193 ? -16.766 17.969 -3.811 1 98.94 193 LEU A CA 1
ATOM 1457 C C . LEU A 1 193 ? -17.297 17.984 -2.385 1 98.94 193 LEU A C 1
ATOM 1459 O O . LEU A 1 193 ? -18.422 17.531 -2.133 1 98.94 193 LEU A O 1
ATOM 1463 N N . PHE A 1 194 ? -16.5 18.484 -1.446 1 98.94 194 PHE A N 1
ATOM 1464 C CA . PHE A 1 194 ? -16.906 18.5 -0.047 1 98.94 194 PHE A CA 1
ATOM 1465 C C . PHE A 1 194 ? -18.156 19.359 0.138 1 98.94 194 PHE A C 1
ATOM 1467 O O . PHE A 1 194 ? -19.062 18.984 0.88 1 98.94 194 PHE A O 1
ATOM 1474 N N . ALA A 1 195 ? -18.188 20.5 -0.582 1 98.88 195 ALA A N 1
ATOM 1475 C CA . ALA A 1 195 ? -19.359 21.344 -0.515 1 98.88 195 ALA A CA 1
ATOM 1476 C C . ALA A 1 195 ? -20.609 20.609 -1.016 1 98.88 195 ALA A C 1
ATOM 1478 O O . ALA A 1 195 ? -21.656 20.656 -0.377 1 98.88 195 ALA A O 1
ATOM 1479 N N . LYS A 1 196 ? -20.516 19.938 -2.119 1 98.75 196 LYS A N 1
ATOM 1480 C CA . LYS A 1 196 ? -21.625 19.203 -2.715 1 98.75 196 LYS A CA 1
ATOM 1481 C C . LYS A 1 196 ? -22.109 18.078 -1.794 1 98.75 196 LYS A C 1
ATOM 1483 O O . LYS A 1 196 ? -23.281 17.734 -1.796 1 98.75 196 LYS A O 1
ATOM 1488 N N . GLU A 1 197 ? -21.188 17.594 -0.986 1 98.75 197 GLU A N 1
ATOM 1489 C CA . GLU A 1 197 ? -21.516 16.5 -0.086 1 98.75 197 GLU A CA 1
ATOM 1490 C C . GLU A 1 197 ? -22.016 17.016 1.261 1 98.75 197 GLU A C 1
ATOM 1492 O O . GLU A 1 197 ? -22.266 16.234 2.178 1 98.75 197 GLU A O 1
ATOM 1497 N N . GLY A 1 198 ? -22.016 18.312 1.433 1 98.81 198 GLY A N 1
ATOM 1498 C CA . GLY A 1 198 ? -22.641 18.906 2.613 1 98.81 198 GLY A CA 1
ATOM 1499 C C . GLY A 1 198 ? -21.641 19.188 3.725 1 98.81 198 GLY A C 1
ATOM 1500 O O . GLY A 1 198 ? -22.031 19.484 4.855 1 98.81 198 GLY A O 1
ATOM 1501 N N . VAL A 1 199 ? -20.406 19.156 3.434 1 98.88 199 VAL A N 1
ATOM 1502 C CA . VAL A 1 199 ? -19.375 19.422 4.434 1 98.88 199 VAL A CA 1
ATOM 1503 C C . VAL A 1 199 ? -19.328 20.922 4.75 1 98.88 199 VAL A C 1
ATOM 1505 O O . VAL A 1 199 ? -19.438 21.75 3.844 1 98.88 199 VAL A O 1
ATOM 1508 N N . ASP A 1 200 ? -19.266 21.25 6.059 1 98.62 200 ASP A N 1
ATOM 1509 C CA . ASP A 1 200 ? -18.953 22.625 6.465 1 98.62 200 ASP A CA 1
ATOM 1510 C C . ASP A 1 200 ? -17.516 22.969 6.102 1 98.62 200 ASP A C 1
ATOM 1512 O O . ASP A 1 200 ? -16.562 22.531 6.762 1 98.62 200 ASP A O 1
ATOM 1516 N N . LEU A 1 201 ? -17.297 23.797 5.141 1 98.75 201 LEU A N 1
ATOM 1517 C CA . LEU A 1 201 ? -15.969 24.047 4.59 1 98.75 201 LEU A CA 1
ATOM 1518 C C . LEU A 1 201 ? -15.102 24.812 5.586 1 98.75 201 LEU A C 1
ATOM 1520 O O . LEU A 1 201 ? -13.875 24.859 5.441 1 98.75 201 LEU A O 1
ATOM 1524 N N . THR A 1 202 ? -15.719 25.406 6.602 1 98.31 202 THR A N 1
ATOM 1525 C CA . THR A 1 202 ? -14.922 26.047 7.641 1 98.31 202 THR A CA 1
ATOM 1526 C C . THR A 1 202 ? -14.172 25.016 8.469 1 98.31 202 THR A C 1
ATOM 1528 O O . THR A 1 202 ? -13.273 25.359 9.242 1 98.31 202 THR A O 1
ATOM 1531 N N . LYS A 1 203 ? -14.461 23.719 8.203 1 98.12 203 LYS A N 1
ATOM 1532 C CA . LYS A 1 203 ? -13.82 22.609 8.906 1 98.12 203 LYS A CA 1
ATOM 1533 C C . LYS A 1 203 ? -12.891 21.844 7.969 1 98.12 203 LYS A C 1
ATOM 1535 O O . LYS A 1 203 ? -12.586 20.672 8.211 1 98.12 203 LYS A O 1
ATOM 1540 N N . VAL A 1 204 ? -12.469 22.484 6.945 1 98.94 204 VAL A N 1
ATOM 1541 C CA . VAL A 1 204 ? -11.594 21.828 5.973 1 98.94 204 VAL A CA 1
ATOM 1542 C C . VAL A 1 204 ? -10.273 22.594 5.867 1 98.94 204 VAL A C 1
ATOM 1544 O O . VAL A 1 204 ? -10.273 23.797 5.648 1 98.94 204 VAL A O 1
ATOM 1547 N N . VAL A 1 205 ? -9.203 21.922 6.09 1 98.94 205 VAL A N 1
ATOM 1548 C CA . VAL A 1 205 ? -7.879 22.438 5.758 1 98.94 205 VAL A CA 1
ATOM 1549 C C . VAL A 1 205 ? -7.43 21.891 4.406 1 98.94 205 VAL A C 1
ATOM 1551 O O . VAL A 1 205 ? -7.418 20.672 4.199 1 98.94 205 VAL A O 1
ATOM 1554 N N . VAL A 1 206 ? -7.117 22.766 3.477 1 98.94 206 VAL A N 1
ATOM 1555 C CA . VAL A 1 206 ? -6.562 22.375 2.184 1 98.94 206 VAL A CA 1
ATOM 1556 C C . VAL A 1 206 ? -5.043 22.266 2.289 1 98.94 206 VAL A C 1
ATOM 1558 O O . VAL A 1 206 ? -4.332 23.266 2.197 1 98.94 206 VAL A O 1
ATOM 1561 N N . GLY A 1 207 ? -4.617 21.047 2.428 1 98.88 207 GLY A N 1
ATOM 1562 C CA . GLY A 1 207 ? -3.191 20.797 2.584 1 98.88 207 GLY A CA 1
ATOM 1563 C C . GLY A 1 207 ? -2.377 21.203 1.37 1 98.88 207 GLY A C 1
ATOM 1564 O O . GLY A 1 207 ? -2.832 21.062 0.234 1 98.88 207 GLY A O 1
ATOM 1565 N N . HIS A 1 208 ? -1.2 21.766 1.606 1 98.81 208 HIS A N 1
ATOM 1566 C CA . HIS A 1 208 ? -0.167 22.125 0.64 1 98.81 208 HIS A CA 1
ATOM 1567 C C . HIS A 1 208 ? -0.603 23.312 -0.222 1 98.81 208 HIS A C 1
ATOM 1569 O O . HIS A 1 208 ? -0.01 23.562 -1.272 1 98.81 208 HIS A O 1
ATOM 1575 N N . ALA A 1 209 ? -1.659 23.984 0.22 1 98.81 209 ALA A N 1
ATOM 1576 C CA . ALA A 1 209 ? -1.986 25.25 -0.439 1 98.81 209 ALA A CA 1
ATOM 1577 C C . ALA A 1 209 ? -0.786 26.188 -0.446 1 98.81 209 ALA A C 1
ATOM 1579 O O . ALA A 1 209 ? -0.596 26.953 -1.393 1 98.81 209 ALA A O 1
ATOM 1580 N N . GLY A 1 210 ? 0.036 26.078 0.545 1 98.38 210 GLY A N 1
ATOM 1581 C CA . GLY A 1 210 ? 1.203 26.922 0.726 1 98.38 210 GLY A CA 1
ATOM 1582 C C . GLY A 1 210 ? 2.283 26.688 -0.312 1 98.38 210 GLY A C 1
ATOM 1583 O O . GLY A 1 210 ? 3.258 27.438 -0.387 1 98.38 210 GLY A O 1
ATOM 1584 N N . ASP A 1 211 ? 2.107 25.641 -1.114 1 98.75 211 ASP A N 1
ATOM 1585 C CA . ASP A 1 211 ? 3.047 25.406 -2.205 1 98.75 211 ASP A CA 1
ATOM 1586 C C . ASP A 1 211 ? 2.807 26.375 -3.361 1 98.75 211 ASP A C 1
ATOM 1588 O O . ASP A 1 211 ? 3.6 26.438 -4.301 1 98.75 211 ASP A O 1
ATOM 1592 N N . SER A 1 212 ? 1.766 27.172 -3.324 1 98.75 212 SER A N 1
ATOM 1593 C CA . SER A 1 212 ? 1.438 28.156 -4.363 1 98.75 212 SER A CA 1
ATOM 1594 C C . SER A 1 212 ? 1.711 29.578 -3.887 1 98.75 212 SER A C 1
ATOM 1596 O O . SER A 1 212 ? 1.481 29.906 -2.721 1 98.75 212 SER A O 1
ATOM 1598 N N . ASN A 1 213 ? 2.139 30.375 -4.781 1 98.81 213 ASN A N 1
ATOM 1599 C CA . ASN A 1 213 ? 2.236 31.812 -4.531 1 98.81 213 ASN A CA 1
ATOM 1600 C C . ASN A 1 213 ? 1.188 32.594 -5.32 1 98.81 213 ASN A C 1
ATOM 1602 O O . ASN A 1 213 ? 1.251 33.812 -5.402 1 98.81 213 ASN A O 1
ATOM 1606 N N . ASP A 1 214 ? 0.251 31.859 -5.922 1 98.81 214 ASP A N 1
ATOM 1607 C CA . ASP A 1 214 ? -0.839 32.469 -6.676 1 98.81 214 ASP A CA 1
ATOM 1608 C C . ASP A 1 214 ? -1.929 33 -5.738 1 98.81 214 ASP A C 1
ATOM 1610 O O . ASP A 1 214 ? -2.812 32.25 -5.328 1 98.81 214 ASP A O 1
ATOM 1614 N N . LEU A 1 215 ? -1.883 34.281 -5.516 1 98.81 215 LEU A N 1
ATOM 1615 C CA . LEU A 1 215 ? -2.787 34.875 -4.543 1 98.81 215 LEU A CA 1
ATOM 1616 C C . LEU A 1 215 ? -4.242 34.688 -4.969 1 98.81 215 LEU A C 1
ATOM 1618 O O . LEU A 1 215 ? -5.121 34.531 -4.125 1 98.81 215 LEU A O 1
ATOM 1622 N N . ASP A 1 216 ? -4.535 34.781 -6.242 1 98.75 216 ASP A N 1
ATOM 1623 C CA . ASP A 1 216 ? -5.906 34.594 -6.711 1 98.75 216 ASP A CA 1
ATOM 1624 C C . ASP A 1 216 ? -6.426 33.219 -6.371 1 98.75 216 ASP A C 1
ATOM 1626 O O . ASP A 1 216 ? -7.551 33.062 -5.895 1 98.75 216 ASP A O 1
ATOM 1630 N N . TYR A 1 217 ? -5.586 32.219 -6.617 1 98.75 217 TYR A N 1
ATOM 1631 C CA . TYR A 1 217 ? -5.93 30.828 -6.293 1 98.75 217 TYR A CA 1
ATOM 1632 C C . TYR A 1 217 ? -6.172 30.656 -4.801 1 98.75 217 TYR A C 1
ATOM 1634 O O . TYR A 1 217 ? -7.195 30.109 -4.387 1 98.75 217 TYR A O 1
ATOM 1642 N N . LEU A 1 218 ? -5.262 31.156 -4.02 1 98.94 218 LEU A N 1
ATOM 1643 C CA . LEU A 1 218 ? -5.32 31 -2.572 1 98.94 218 LEU A CA 1
ATOM 1644 C C . LEU A 1 218 ? -6.516 31.734 -1.99 1 98.94 218 LEU A C 1
ATOM 1646 O O . LEU A 1 218 ? -7.23 31.203 -1.138 1 98.94 218 LEU A O 1
ATOM 1650 N N . MET A 1 219 ? -6.762 32.938 -2.475 1 98.94 219 MET A N 1
ATOM 1651 C CA . MET A 1 219 ? -7.895 33.719 -1.986 1 98.94 219 MET A CA 1
ATOM 1652 C C . MET A 1 219 ? -9.219 33.062 -2.373 1 98.94 219 MET A C 1
ATOM 1654 O O . MET A 1 219 ? -10.156 33.031 -1.576 1 98.94 219 MET A O 1
ATOM 1658 N N . ALA A 1 220 ? -9.266 32.562 -3.57 1 98.81 220 ALA A N 1
ATOM 1659 C CA . ALA A 1 220 ? -10.477 31.875 -4.004 1 98.81 220 ALA A CA 1
ATOM 1660 C C . ALA A 1 220 ? -10.789 30.688 -3.096 1 98.81 220 ALA A C 1
ATOM 1662 O O . ALA A 1 220 ? -11.953 30.453 -2.748 1 98.81 220 ALA A O 1
ATOM 1663 N N . LEU A 1 221 ? -9.797 29.891 -2.736 1 98.88 221 LEU A N 1
ATOM 1664 C CA . LEU A 1 221 ? -9.977 28.781 -1.812 1 98.88 221 LEU A CA 1
ATOM 1665 C C . LEU A 1 221 ? -10.438 29.281 -0.446 1 98.88 221 LEU A C 1
ATOM 1667 O O . LEU A 1 221 ? -11.398 28.75 0.118 1 98.88 221 LEU A O 1
ATOM 1671 N N . ALA A 1 222 ? -9.766 30.281 0.026 1 98.88 222 ALA A N 1
ATOM 1672 C CA . ALA A 1 222 ? -10.07 30.828 1.348 1 98.88 222 ALA A CA 1
ATOM 1673 C C . ALA A 1 222 ? -11.492 31.391 1.393 1 98.88 222 ALA A C 1
ATOM 1675 O O . ALA A 1 222 ? -12.172 31.297 2.418 1 98.88 222 ALA A O 1
ATOM 1676 N N . ASP A 1 223 ? -11.93 31.969 0.297 1 98.75 223 ASP A N 1
ATOM 1677 C CA . ASP A 1 223 ? -13.234 32.625 0.223 1 98.75 223 ASP A CA 1
ATOM 1678 C C . ASP A 1 223 ? -14.359 31.594 0.293 1 98.75 223 ASP A C 1
ATOM 1680 O O . ASP A 1 223 ? -15.516 31.938 0.556 1 98.75 223 ASP A O 1
ATOM 1684 N N . THR A 1 224 ? -14.086 30.359 0.046 1 98.62 224 THR A N 1
ATOM 1685 C CA . THR A 1 224 ? -15.094 29.312 0.206 1 98.62 224 THR A CA 1
ATOM 1686 C C . THR A 1 224 ? -15.383 29.062 1.683 1 98.62 224 THR A C 1
ATOM 1688 O O . THR A 1 224 ? -16.406 28.453 2.027 1 98.62 224 THR A O 1
ATOM 1691 N N . GLY A 1 225 ? -14.477 29.469 2.537 1 98.38 225 GLY A N 1
ATOM 1692 C CA . GLY A 1 225 ? -14.539 29.188 3.963 1 98.38 225 GLY A CA 1
ATOM 1693 C C . GLY A 1 225 ? -13.469 28.234 4.434 1 98.38 225 GLY A C 1
ATOM 1694 O O . GLY A 1 225 ? -13.195 28.125 5.633 1 98.38 225 GLY A O 1
ATOM 1695 N N . ALA A 1 226 ? -12.812 27.547 3.512 1 98.88 226 ALA A N 1
ATOM 1696 C CA . ALA A 1 226 ? -11.766 26.578 3.855 1 98.88 226 ALA A CA 1
ATOM 1697 C C . ALA A 1 226 ? -10.523 27.281 4.379 1 98.88 226 ALA A C 1
ATOM 1699 O O . ALA A 1 226 ? -10.336 28.484 4.152 1 98.88 226 ALA A O 1
ATOM 1700 N N . THR A 1 227 ? -9.797 26.578 5.129 1 98.94 227 THR A N 1
ATOM 1701 C CA . THR A 1 227 ? -8.531 27.062 5.672 1 98.94 227 THR A CA 1
ATOM 1702 C C . THR A 1 227 ? -7.363 26.609 4.809 1 98.94 227 THR A C 1
ATOM 1704 O O . THR A 1 227 ? -7.309 25.469 4.379 1 98.94 227 THR A O 1
ATOM 1707 N N . LEU A 1 228 ? -6.484 27.547 4.492 1 98.94 228 LEU A N 1
ATOM 1708 C CA . LEU A 1 228 ? -5.289 27.25 3.711 1 98.94 228 LEU A CA 1
ATOM 1709 C C . LEU A 1 228 ? -4.219 26.609 4.586 1 98.94 228 LEU A C 1
ATOM 1711 O O . LEU A 1 228 ? -3.762 27.219 5.559 1 98.94 228 LEU A O 1
ATOM 1715 N N . GLY A 1 229 ? -3.869 25.344 4.207 1 98.94 229 GLY A N 1
ATOM 1716 C CA . GLY A 1 229 ? -2.695 24.75 4.832 1 98.94 229 GLY A CA 1
ATOM 1717 C C . GLY A 1 229 ? -1.391 25.297 4.297 1 98.94 229 GLY A C 1
ATOM 1718 O O . GLY A 1 229 ? -0.883 24.844 3.273 1 98.94 229 GLY A O 1
ATOM 1719 N N . MET A 1 230 ? -0.897 26.297 5.004 1 98.88 230 MET A N 1
ATOM 1720 C CA . MET A 1 230 ? 0.421 26.844 4.676 1 98.88 230 MET A CA 1
ATOM 1721 C C . MET A 1 230 ? 1.524 26 5.312 1 98.88 230 MET A C 1
ATOM 1723 O O . MET A 1 230 ? 2.262 26.484 6.172 1 98.88 230 MET A O 1
ATOM 1727 N N . ASP A 1 231 ? 1.587 24.734 4.832 1 98.62 231 ASP A N 1
ATOM 1728 C CA . ASP A 1 231 ? 2.508 23.734 5.363 1 98.62 231 ASP A CA 1
ATOM 1729 C C . ASP A 1 231 ? 3.674 23.5 4.406 1 98.62 231 ASP A C 1
ATOM 1731 O O . ASP A 1 231 ? 3.852 24.25 3.439 1 98.62 231 ASP A O 1
ATOM 1735 N N . ARG A 1 232 ? 4.559 22.688 4.719 1 98.56 232 ARG A N 1
ATOM 1736 C CA . ARG A 1 232 ? 5.75 22.266 3.996 1 98.56 232 ARG A CA 1
ATOM 1737 C C . ARG A 1 232 ? 6.84 23.328 4.051 1 98.56 232 ARG A C 1
ATOM 1739 O O . ARG A 1 232 ? 7.668 23.422 3.145 1 98.56 232 ARG A O 1
ATOM 1746 N N . PHE A 1 233 ? 6.754 24.156 5.09 1 98.56 233 PHE A N 1
ATOM 1747 C CA . PHE A 1 233 ? 7.922 25 5.32 1 98.56 233 PHE A CA 1
ATOM 1748 C C . PHE A 1 233 ? 9.18 24.156 5.453 1 98.56 233 PHE A C 1
ATOM 1750 O O . PHE A 1 233 ? 9.188 23.141 6.148 1 98.56 233 PHE A O 1
ATOM 1757 N N . GLY A 1 234 ? 10.227 24.578 4.828 1 97.75 234 GLY A N 1
ATOM 1758 C CA . GLY A 1 234 ? 11.484 23.844 4.848 1 97.75 234 GLY A CA 1
ATOM 1759 C C . GLY A 1 234 ? 11.688 22.969 3.623 1 97.75 234 GLY A C 1
ATOM 1760 O O . GLY A 1 234 ? 12.812 22.562 3.328 1 97.75 234 GLY A O 1
ATOM 1761 N N . LEU A 1 235 ? 10.633 22.641 2.949 1 96.88 235 LEU A N 1
ATOM 1762 C CA . LEU A 1 235 ? 10.742 21.953 1.662 1 96.88 235 LEU A CA 1
ATOM 1763 C C . LEU A 1 235 ? 10.852 22.969 0.523 1 96.88 235 LEU A C 1
ATOM 1765 O O . LEU A 1 235 ? 9.93 23.094 -0.283 1 96.88 235 LEU A O 1
ATOM 1769 N N . ASP A 1 236 ? 11.969 23.516 0.364 1 95.44 236 ASP A N 1
ATOM 1770 C CA . ASP A 1 236 ? 12.188 24.672 -0.497 1 95.44 236 ASP A CA 1
ATOM 1771 C C . ASP A 1 236 ? 12.109 24.281 -1.972 1 95.44 236 ASP A C 1
ATOM 1773 O O . ASP A 1 236 ? 11.914 25.141 -2.836 1 95.44 236 ASP A O 1
ATOM 1777 N N . LEU A 1 237 ? 12.25 23 -2.242 1 91.94 237 LEU A N 1
ATOM 1778 C CA . LEU A 1 237 ? 12.109 22.547 -3.617 1 91.94 237 LEU A CA 1
ATOM 1779 C C . LEU A 1 237 ? 10.688 22.781 -4.125 1 91.94 237 LEU A C 1
ATOM 1781 O O . LEU A 1 237 ? 10.477 22.953 -5.328 1 91.94 237 LEU A O 1
ATOM 1785 N N . PHE A 1 238 ? 9.703 22.797 -3.227 1 95.31 238 PHE A N 1
ATOM 1786 C CA . PHE A 1 238 ? 8.312 23.031 -3.613 1 95.31 238 PHE A CA 1
ATOM 1787 C C . PHE A 1 238 ? 8.016 24.531 -3.672 1 95.31 238 PHE A C 1
ATOM 1789 O O . PHE A 1 238 ? 7.344 25 -4.59 1 95.31 238 PHE A O 1
ATOM 1796 N N . ASN A 1 239 ? 8.422 25.25 -2.688 1 98 239 ASN A N 1
ATOM 1797 C CA . ASN A 1 239 ? 8.273 26.688 -2.549 1 98 239 ASN A CA 1
ATOM 1798 C C . ASN A 1 239 ? 9.258 27.266 -1.526 1 98 239 ASN A C 1
ATOM 1800 O O . ASN A 1 239 ? 9.172 26.938 -0.337 1 98 239 ASN A O 1
ATOM 1804 N N . PRO A 1 240 ? 10.195 28.047 -1.938 1 97.88 240 PRO A N 1
ATOM 1805 C CA . PRO A 1 240 ? 11.18 28.578 -0.996 1 97.88 240 PRO A CA 1
ATOM 1806 C C . PRO A 1 240 ? 10.531 29.328 0.166 1 97.88 240 PRO A C 1
ATOM 1808 O O . PRO A 1 240 ? 9.516 30 -0.02 1 97.88 240 PRO A O 1
ATOM 1811 N N . THR A 1 241 ? 11.148 29.266 1.35 1 98.06 241 THR A N 1
ATOM 1812 C CA . THR A 1 241 ? 10.633 29.859 2.576 1 98.06 241 THR A CA 1
ATOM 1813 C C . THR A 1 241 ? 10.352 31.344 2.377 1 98.06 241 THR A C 1
ATOM 1815 O O . THR A 1 241 ? 9.297 31.844 2.783 1 98.06 241 THR A O 1
ATOM 1818 N N . ALA A 1 242 ? 11.25 32.031 1.691 1 98.12 242 ALA A N 1
ATOM 1819 C CA . ALA A 1 242 ? 11.086 33.469 1.497 1 98.12 242 ALA A CA 1
ATOM 1820 C C . ALA A 1 242 ? 9.828 33.781 0.696 1 98.12 242 ALA A C 1
ATOM 1822 O O . ALA A 1 242 ? 9.117 34.75 0.984 1 98.12 242 ALA A O 1
ATOM 1823 N N . ASP A 1 243 ? 9.547 32.969 -0.292 1 98.69 243 ASP A N 1
ATOM 1824 C CA . ASP A 1 243 ? 8.352 33.156 -1.111 1 98.69 243 ASP A CA 1
ATOM 1825 C C . ASP A 1 243 ? 7.086 32.844 -0.32 1 98.69 243 ASP A C 1
ATOM 1827 O O . ASP A 1 243 ? 6.082 33.531 -0.428 1 98.69 243 ASP A O 1
ATOM 1831 N N . ARG A 1 244 ? 7.113 31.734 0.479 1 98.69 244 ARG A N 1
ATOM 1832 C CA . ARG A 1 244 ? 5.992 31.391 1.348 1 98.69 244 ARG A CA 1
ATOM 1833 C C . ARG A 1 244 ? 5.664 32.531 2.295 1 98.69 244 ARG A C 1
ATOM 1835 O O . ARG A 1 244 ? 4.496 32.875 2.494 1 98.69 244 ARG A O 1
ATOM 1842 N N . VAL A 1 245 ? 6.699 33.094 2.844 1 98.88 245 VAL A N 1
ATOM 1843 C CA . VAL A 1 245 ? 6.543 34.188 3.803 1 98.88 245 VAL A CA 1
ATOM 1844 C C . VAL A 1 245 ? 5.898 35.375 3.121 1 98.88 245 VAL A C 1
ATOM 1846 O O . VAL A 1 245 ? 4.961 35.969 3.656 1 98.88 245 VAL A O 1
ATOM 1849 N N . ARG A 1 246 ? 6.391 35.75 1.938 1 98.81 246 ARG A N 1
ATOM 1850 C CA . ARG A 1 246 ? 5.832 36.875 1.193 1 98.81 246 ARG A CA 1
ATOM 1851 C C . ARG A 1 246 ? 4.355 36.625 0.883 1 98.81 246 ARG A C 1
ATOM 1853 O O . ARG A 1 246 ? 3.545 37.562 0.998 1 98.81 246 ARG A O 1
ATOM 1860 N N . THR A 1 247 ? 4.031 35.469 0.494 1 98.88 247 THR A N 1
ATOM 1861 C CA . THR A 1 247 ? 2.66 35.094 0.148 1 98.88 247 THR A CA 1
ATOM 1862 C C . THR A 1 247 ? 1.755 35.188 1.373 1 98.88 247 THR A C 1
ATOM 1864 O O . THR A 1 247 ? 0.666 35.75 1.309 1 98.88 247 THR A O 1
ATOM 1867 N N . ILE A 1 248 ? 2.188 34.625 2.488 1 98.94 248 ILE A N 1
ATOM 1868 C CA . ILE A 1 248 ? 1.409 34.656 3.721 1 98.94 248 ILE A CA 1
ATOM 1869 C C . ILE A 1 248 ? 1.2 36.094 4.18 1 98.94 248 ILE A C 1
ATOM 1871 O O . ILE A 1 248 ? 0.095 36.469 4.57 1 98.94 248 ILE A O 1
ATOM 1875 N N . ALA A 1 249 ? 2.273 36.906 4.102 1 98.88 249 ALA A N 1
ATOM 1876 C CA . ALA A 1 249 ? 2.17 38.312 4.48 1 98.88 249 ALA A CA 1
ATOM 1877 C C . ALA A 1 249 ? 1.163 39.062 3.6 1 98.88 249 ALA A C 1
ATOM 1879 O O . ALA A 1 249 ? 0.368 39.844 4.09 1 98.88 249 ALA A O 1
ATOM 1880 N N . ALA A 1 250 ? 1.212 38.781 2.318 1 98.88 250 ALA A N 1
ATOM 1881 C CA . ALA A 1 250 ? 0.281 39.438 1.387 1 98.88 250 ALA A CA 1
ATOM 1882 C C . ALA A 1 250 ? -1.161 39.031 1.708 1 98.88 250 ALA A C 1
ATOM 1884 O O . ALA A 1 250 ? -2.057 39.875 1.679 1 98.88 250 ALA A O 1
ATOM 1885 N N . LEU A 1 251 ? -1.392 37.781 1.97 1 98.94 251 LEU A N 1
ATOM 1886 C CA . LEU A 1 251 ? -2.723 37.312 2.334 1 98.94 251 LEU A CA 1
ATOM 1887 C C . LEU A 1 251 ? -3.182 37.938 3.646 1 98.94 251 LEU A C 1
ATOM 1889 O O . LEU A 1 251 ? -4.344 38.312 3.785 1 98.94 251 LEU A O 1
ATOM 1893 N N . ALA A 1 252 ? -2.25 38 4.598 1 98.81 252 ALA A N 1
ATOM 1894 C CA . ALA A 1 252 ? -2.57 38.625 5.879 1 98.81 252 ALA A CA 1
ATOM 1895 C C . ALA A 1 252 ? -2.961 40.094 5.695 1 98.81 252 ALA A C 1
ATOM 1897 O O . ALA A 1 252 ? -3.916 40.562 6.316 1 98.81 252 ALA A O 1
ATOM 1898 N N . GLU A 1 253 ? -2.213 40.781 4.891 1 98.62 253 GLU A N 1
ATOM 1899 C CA . GLU A 1 253 ? -2.504 42.188 4.602 1 98.62 253 GLU A CA 1
ATOM 1900 C C . GLU A 1 253 ? -3.9 42.344 4.004 1 98.62 253 GLU A C 1
ATOM 1902 O O . GLU A 1 253 ? -4.57 43.344 4.242 1 98.62 253 GLU A O 1
ATOM 1907 N N . ARG A 1 254 ? -4.305 41.344 3.33 1 98.44 254 ARG A N 1
ATOM 1908 C CA . ARG A 1 254 ? -5.586 41.406 2.631 1 98.44 254 ARG A CA 1
ATOM 1909 C C . ARG A 1 254 ? -6.711 40.875 3.506 1 98.44 254 ARG A C 1
ATOM 1911 O O . ARG A 1 254 ? -7.84 40.688 3.039 1 98.44 254 ARG A O 1
ATOM 1918 N N . GLY A 1 255 ? -6.402 40.438 4.719 1 98.38 255 GLY A N 1
ATOM 1919 C CA . GLY A 1 255 ? -7.434 40.094 5.684 1 98.38 255 GLY A CA 1
ATOM 1920 C C . GLY A 1 255 ? -7.688 38.594 5.773 1 98.38 255 GLY A C 1
ATOM 1921 O O . GLY A 1 255 ? -8.734 38.156 6.27 1 98.38 255 GLY A O 1
ATOM 1922 N N . TYR A 1 256 ? -6.742 37.75 5.316 1 98.81 256 TYR A N 1
ATOM 1923 C CA . TYR A 1 256 ? -7 36.312 5.254 1 98.81 256 TYR A CA 1
ATOM 1924 C C . TYR A 1 256 ? -6.262 35.562 6.367 1 98.81 256 TYR A C 1
ATOM 1926 O O . TYR A 1 256 ? -6.113 34.344 6.32 1 98.81 256 TYR A O 1
ATOM 1934 N N . ALA A 1 257 ? -5.781 36.25 7.402 1 98.75 257 ALA A N 1
ATOM 1935 C CA . ALA A 1 257 ? -5.047 35.594 8.484 1 98.75 257 ALA A CA 1
ATOM 1936 C C . ALA A 1 257 ? -5.906 34.531 9.18 1 98.75 257 ALA A C 1
ATOM 1938 O O . ALA A 1 257 ? -5.391 33.531 9.664 1 98.75 257 ALA A O 1
ATOM 1939 N N . ASP A 1 258 ? -7.215 34.781 9.195 1 98.5 258 ASP A N 1
ATOM 1940 C CA . ASP A 1 258 ? -8.117 33.844 9.891 1 98.5 258 ASP A CA 1
ATOM 1941 C C . ASP A 1 258 ? -8.422 32.625 9.031 1 98.5 258 ASP A C 1
ATOM 1943 O O . ASP A 1 258 ? -9.203 31.766 9.438 1 98.5 258 ASP A O 1
ATOM 1947 N N . ARG A 1 259 ? -7.734 32.5 7.859 1 98.62 259 ARG A N 1
ATOM 1948 C CA . ARG A 1 259 ? -7.941 31.375 6.961 1 98.62 259 ARG A CA 1
ATOM 1949 C C . ARG A 1 259 ? -6.629 30.656 6.668 1 98.62 259 ARG A C 1
ATOM 1951 O O . ARG A 1 259 ? -6.492 30 5.641 1 98.62 259 ARG A O 1
ATOM 1958 N N . MET A 1 260 ? -5.648 30.781 7.512 1 98.94 260 MET A N 1
ATOM 1959 C CA . MET A 1 260 ? -4.363 30.125 7.281 1 98.94 260 MET A CA 1
ATOM 1960 C C . MET A 1 260 ? -3.891 29.406 8.531 1 98.94 260 MET A C 1
ATOM 1962 O O . MET A 1 260 ? -4.078 29.891 9.648 1 98.94 260 MET A O 1
ATOM 1966 N N . VAL A 1 261 ? -3.324 28.281 8.375 1 98.94 261 VAL A N 1
ATOM 1967 C CA . VAL A 1 261 ? -2.59 27.578 9.43 1 98.94 261 VAL A CA 1
ATOM 1968 C C . VAL A 1 261 ? -1.172 27.266 8.945 1 98.94 261 VAL A C 1
ATOM 1970 O O . VAL A 1 261 ? -0.936 27.125 7.746 1 98.94 261 VAL A O 1
ATOM 1973 N N . LEU A 1 262 ? -0.22 27.188 9.859 1 98.88 262 LEU A N 1
ATOM 1974 C CA . LEU A 1 262 ? 1.193 27.031 9.531 1 98.88 262 LEU A CA 1
ATOM 1975 C C . LEU A 1 262 ? 1.701 25.672 10.016 1 98.88 262 LEU A C 1
ATOM 1977 O O . LEU A 1 262 ? 1.335 25.219 11.102 1 98.88 262 LEU A O 1
ATOM 1981 N N . SER A 1 263 ? 2.467 25.016 9.211 1 98.88 263 SER A N 1
ATOM 1982 C CA . SER A 1 263 ? 3.127 23.766 9.602 1 98.88 263 SER A CA 1
ATOM 1983 C C . SER A 1 263 ? 4.262 23.422 8.641 1 98.88 263 SER A C 1
ATOM 1985 O O . SER A 1 263 ? 4.559 24.188 7.719 1 98.88 263 SER A O 1
ATOM 1987 N N . HIS A 1 264 ? 4.98 22.344 8.906 1 98.81 264 HIS A N 1
ATOM 1988 C CA . HIS A 1 264 ? 6.125 21.938 8.086 1 98.81 264 HIS A CA 1
ATOM 1989 C C . HIS A 1 264 ? 5.801 20.719 7.234 1 98.81 264 HIS A C 1
ATOM 1991 O O . HIS A 1 264 ? 6.465 20.469 6.227 1 98.81 264 HIS A O 1
ATOM 1997 N N . ASP A 1 265 ? 4.785 19.984 7.633 1 98.69 265 ASP A N 1
ATOM 1998 C CA . ASP A 1 265 ? 4.621 18.625 7.109 1 98.69 265 ASP A CA 1
ATOM 1999 C C . ASP A 1 265 ? 5.902 17.812 7.273 1 98.69 265 ASP A C 1
ATOM 2001 O O . ASP A 1 265 ? 6.285 17.062 6.375 1 98.69 265 ASP A O 1
ATOM 2005 N N . ALA A 1 266 ? 6.609 18.047 8.328 1 97.88 266 ALA A N 1
ATOM 2006 C CA . ALA A 1 266 ? 7.84 17.328 8.656 1 97.88 266 ALA A CA 1
ATOM 2007 C C . ALA A 1 266 ? 7.543 16.078 9.469 1 97.88 266 ALA A C 1
ATOM 2009 O O . ALA A 1 266 ? 6.383 15.773 9.758 1 97.88 266 ALA A O 1
ATOM 2010 N N . SER A 1 267 ? 8.547 15.289 9.742 1 97.88 267 SER A N 1
ATOM 2011 C CA . SER A 1 267 ? 8.453 14.07 10.539 1 97.88 267 SER A CA 1
ATOM 2012 C C . SER A 1 267 ? 9.727 13.844 11.344 1 97.88 267 SER A C 1
ATOM 2014 O O . SER A 1 267 ? 10.781 14.398 11.031 1 97.88 267 SER A O 1
ATOM 2016 N N . CYS A 1 268 ? 9.555 13.117 12.406 1 97.06 268 CYS A N 1
ATOM 2017 C CA . CYS A 1 268 ? 10.742 12.672 13.117 1 97.06 268 CYS A CA 1
ATOM 2018 C C . CYS A 1 268 ? 11.531 11.664 12.281 1 97.06 268 CYS A C 1
ATOM 2020 O O . CYS A 1 268 ? 12.758 11.586 12.398 1 97.06 268 CYS A O 1
ATOM 2022 N N . PHE A 1 269 ? 10.797 10.922 11.555 1 96.81 269 PHE A N 1
ATOM 2023 C CA . PHE A 1 269 ? 11.422 9.984 10.625 1 96.81 269 PHE A CA 1
ATOM 2024 C C . PHE A 1 269 ? 10.484 9.656 9.477 1 96.81 269 PHE A C 1
ATOM 2026 O O . PHE A 1 269 ? 9.281 9.484 9.68 1 96.81 269 PHE A O 1
ATOM 2033 N N . ILE A 1 270 ? 10.953 9.617 8.273 1 96.75 270 ILE A N 1
ATOM 2034 C CA . ILE A 1 270 ? 10.281 9.203 7.047 1 96.75 270 ILE A CA 1
ATOM 2035 C C . ILE A 1 270 ? 11.141 8.188 6.301 1 96.75 270 ILE A C 1
ATOM 2037 O O . ILE A 1 270 ? 12.352 8.383 6.145 1 96.75 270 ILE A O 1
ATOM 2041 N N . ASP A 1 271 ? 10.602 7.109 5.773 1 96.31 271 ASP A N 1
ATOM 2042 C CA . ASP A 1 271 ? 11.43 6.004 5.301 1 96.31 271 ASP A CA 1
ATOM 2043 C C . ASP A 1 271 ? 11.664 6.102 3.797 1 96.31 271 ASP A C 1
ATOM 2045 O O . ASP A 1 271 ? 12.016 5.109 3.152 1 96.31 271 ASP A O 1
ATOM 2049 N N . TYR A 1 272 ? 11.484 7.309 3.273 1 94.25 272 TYR A N 1
ATOM 2050 C CA . TYR A 1 272 ? 11.648 7.469 1.832 1 94.25 272 TYR A CA 1
ATOM 2051 C C . TYR A 1 272 ? 13.102 7.285 1.422 1 94.25 272 TYR A C 1
ATOM 2053 O O . TYR A 1 272 ? 13.391 6.945 0.271 1 94.25 272 TYR A O 1
ATOM 2061 N N . PHE A 1 273 ? 14.039 7.488 2.43 1 90.88 273 PHE A N 1
ATOM 2062 C CA . PHE A 1 273 ? 15.453 7.438 2.092 1 90.88 273 PHE A CA 1
ATOM 2063 C C . PHE A 1 273 ? 16.188 6.465 3.002 1 90.88 273 PHE A C 1
ATOM 2065 O O . PHE A 1 273 ? 17.422 6.414 3 1 90.88 273 PHE A O 1
ATOM 2072 N N . GLY A 1 274 ? 15.453 5.766 3.799 1 81.62 274 GLY A N 1
ATOM 2073 C CA . GLY A 1 274 ? 16.047 4.777 4.684 1 81.62 274 GLY A CA 1
ATOM 2074 C C . GLY A 1 274 ? 17.25 5.301 5.438 1 81.62 274 GLY A C 1
ATOM 2075 O O . GLY A 1 274 ? 17.188 6.34 6.094 1 81.62 274 GLY A O 1
ATOM 2076 N N . GLU A 1 275 ? 18.375 4.656 5.168 1 80.5 275 GLU A N 1
ATOM 2077 C CA . GLU A 1 275 ? 19.609 4.977 5.895 1 80.5 275 GLU A CA 1
ATOM 2078 C C . GLU A 1 275 ? 20.203 6.289 5.406 1 80.5 275 GLU A C 1
ATOM 2080 O O . GLU A 1 275 ? 21.078 6.863 6.07 1 80.5 275 GLU A O 1
ATOM 2085 N N . HIS A 1 276 ? 19.703 6.75 4.324 1 86.12 276 HIS A N 1
ATOM 2086 C CA . HIS A 1 276 ? 20.281 7.945 3.725 1 86.12 276 HIS A CA 1
ATOM 2087 C C . HIS A 1 276 ? 19.5 9.195 4.117 1 86.12 276 HIS A C 1
ATOM 2089 O O . HIS A 1 276 ? 19.812 10.297 3.66 1 86.12 276 HIS A O 1
ATOM 2095 N N . LEU A 1 277 ? 18.562 9.031 4.977 1 82.69 277 LEU A N 1
ATOM 2096 C CA . LEU A 1 277 ? 17.641 10.117 5.293 1 82.69 277 LEU A CA 1
ATOM 2097 C C . LEU A 1 277 ? 18.391 11.344 5.793 1 82.69 277 LEU A C 1
ATOM 2099 O O . LEU A 1 277 ? 18.203 12.445 5.281 1 82.69 277 LEU A O 1
ATOM 2103 N N . ASP A 1 278 ? 19.266 11.133 6.688 1 85.12 278 ASP A N 1
ATOM 2104 C CA . ASP A 1 278 ? 19.938 12.273 7.293 1 85.12 278 ASP A CA 1
ATOM 2105 C C . ASP A 1 278 ? 20.781 13.023 6.262 1 85.12 278 ASP A C 1
ATOM 2107 O O . ASP A 1 278 ? 20.766 14.258 6.219 1 85.12 278 ASP A O 1
ATOM 2111 N N . ALA A 1 279 ? 21.422 12.32 5.43 1 85.38 279 ALA A N 1
ATOM 2112 C CA . ALA A 1 279 ? 22.281 12.93 4.41 1 85.38 279 ALA A CA 1
ATOM 2113 C C . ALA A 1 279 ? 21.438 13.703 3.395 1 85.38 279 ALA A C 1
ATOM 2115 O O . ALA A 1 279 ? 21.797 14.82 3.021 1 85.38 279 ALA A O 1
ATOM 2116 N N . VAL A 1 280 ? 20.328 13.109 3.043 1 87.56 280 VAL A N 1
ATOM 2117 C CA . VAL A 1 280 ? 19.469 13.734 2.045 1 87.56 280 VAL A CA 1
ATOM 2118 C C . VAL A 1 280 ? 18.797 14.969 2.645 1 87.56 280 VAL A C 1
ATOM 2120 O O . VAL A 1 280 ? 18.734 16.016 2.004 1 87.56 280 VAL A O 1
ATOM 2123 N N . HIS A 1 281 ? 18.375 14.773 3.826 1 89.62 281 HIS A N 1
ATOM 2124 C CA . HIS A 1 281 ? 17.719 15.875 4.523 1 89.62 281 HIS A CA 1
ATOM 2125 C C . HIS A 1 281 ? 18.656 17.062 4.66 1 89.62 281 HIS A C 1
ATOM 2127 O O . HIS A 1 281 ? 18.266 18.203 4.328 1 89.62 281 HIS A O 1
ATOM 2133 N N . ASN A 1 282 ? 19.828 16.828 5.043 1 88.38 282 ASN A N 1
ATOM 2134 C CA . ASN A 1 282 ? 20.812 17.906 5.246 1 88.38 282 ASN A CA 1
ATOM 2135 C C . ASN A 1 282 ? 21.172 18.578 3.93 1 88.38 282 ASN A C 1
ATOM 2137 O O . ASN A 1 282 ? 21.406 19.797 3.891 1 88.38 282 ASN A O 1
ATOM 2141 N N . ALA A 1 283 ? 21.172 17.812 2.914 1 88.19 283 ALA A N 1
ATOM 2142 C CA . ALA A 1 283 ? 21.625 18.344 1.624 1 88.19 283 ALA A CA 1
ATOM 2143 C C . ALA A 1 283 ? 20.484 19.031 0.889 1 88.19 283 ALA A C 1
ATOM 2145 O O . ALA A 1 283 ? 20.703 20.047 0.221 1 88.19 283 ALA A O 1
ATOM 2146 N N . VAL A 1 284 ? 19.328 18.516 1.021 1 90.38 284 VAL A N 1
ATOM 2147 C CA . VAL A 1 284 ? 18.266 18.922 0.109 1 90.38 284 VAL A CA 1
ATOM 2148 C C . VAL A 1 28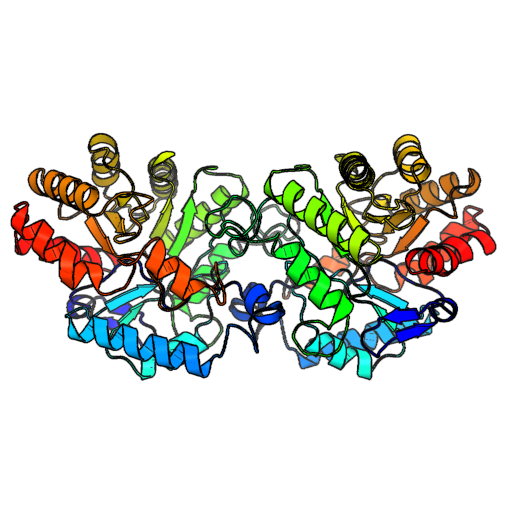4 ? 17.25 19.797 0.846 1 90.38 284 VAL A C 1
ATOM 2150 O O . VAL A 1 284 ? 16.672 20.719 0.26 1 90.38 284 VAL A O 1
ATOM 2153 N N . SER A 1 285 ? 17.016 19.531 2.109 1 94.31 285 SER A N 1
ATOM 2154 C CA . SER A 1 285 ? 16 20.234 2.869 1 94.31 285 SER A CA 1
ATOM 2155 C C . SER A 1 285 ? 16.422 20.406 4.324 1 94.31 285 SER A C 1
ATOM 2157 O O . SER A 1 285 ? 15.727 19.938 5.234 1 94.31 285 SER A O 1
ATOM 2159 N N . PRO A 1 286 ? 17.469 21.125 4.547 1 94.69 286 PRO A N 1
ATOM 2160 C CA . PRO A 1 286 ? 18.016 21.234 5.906 1 94.69 286 PRO A CA 1
ATOM 2161 C C . PRO A 1 286 ? 17.047 21.938 6.867 1 94.69 286 PRO A C 1
ATOM 2163 O O . PRO A 1 286 ? 17.172 21.766 8.086 1 94.69 286 PRO A O 1
ATOM 2166 N N . ASN A 1 287 ? 16.094 22.672 6.309 1 96.38 287 ASN A N 1
ATOM 2167 C CA . ASN A 1 287 ? 15.18 23.422 7.164 1 96.38 287 ASN A CA 1
ATOM 2168 C C . ASN A 1 287 ? 13.867 22.672 7.355 1 96.38 287 ASN A C 1
ATOM 2170 O O . ASN A 1 287 ? 12.945 23.188 8 1 96.38 287 ASN A O 1
ATOM 2174 N N . TRP A 1 288 ? 13.766 21.453 6.84 1 96.75 288 TRP A N 1
ATOM 2175 C CA . TRP A 1 288 ? 12.531 20.688 6.949 1 96.75 288 TRP A CA 1
ATOM 2176 C C . TRP A 1 288 ? 12.5 19.891 8.25 1 96.75 288 TRP A C 1
ATOM 2178 O O . TRP A 1 288 ? 12.711 18.672 8.25 1 96.75 288 TRP A O 1
ATOM 2188 N N . HIS A 1 289 ? 12.266 20.609 9.258 1 95.94 289 HIS A N 1
ATOM 2189 C CA . HIS A 1 289 ? 12.172 20.062 10.609 1 95.94 289 HIS A CA 1
ATOM 2190 C C . HIS A 1 289 ? 11.219 20.891 11.469 1 95.94 289 HIS A C 1
ATOM 2192 O O . HIS A 1 289 ? 10.82 22 11.078 1 95.94 289 HIS A O 1
ATOM 2198 N N . TYR A 1 290 ? 10.891 20.469 12.719 1 96.31 290 TYR A N 1
ATOM 2199 C CA . TYR A 1 290 ? 9.812 20.984 13.547 1 96.31 290 TYR A CA 1
ATOM 2200 C C . TYR A 1 290 ? 10.141 22.391 14.055 1 96.31 290 TYR A C 1
ATOM 2202 O O . TYR A 1 290 ? 9.25 23.125 14.484 1 96.31 290 TYR A O 1
ATOM 2210 N N . GLU A 1 291 ? 11.344 22.781 13.977 1 97.25 291 GLU A N 1
ATOM 2211 C CA . GLU A 1 291 ? 11.742 24 14.688 1 97.25 291 GLU A CA 1
ATOM 2212 C C . GLU A 1 291 ? 11.859 25.188 13.734 1 97.25 291 GLU A C 1
ATOM 2214 O O . GLU A 1 291 ? 12.008 26.328 14.172 1 97.25 291 GLU A O 1
ATOM 2219 N N . HIS A 1 292 ? 11.742 24.938 12.5 1 98.31 292 HIS A N 1
ATOM 2220 C CA . HIS A 1 292 ? 11.984 25.953 11.469 1 98.31 292 HIS A CA 1
ATOM 2221 C C . HIS A 1 292 ? 10.984 27.094 11.578 1 98.31 292 HIS A C 1
ATOM 2223 O O . HIS A 1 292 ? 11.352 28.266 11.422 1 98.31 292 HIS A O 1
ATOM 2229 N N . ILE A 1 293 ? 9.75 26.812 11.844 1 98.69 293 ILE A N 1
ATOM 2230 C CA . ILE A 1 293 ? 8.719 27.844 11.938 1 98.69 293 ILE A CA 1
ATOM 2231 C C . ILE A 1 293 ? 9.008 28.75 13.133 1 98.69 293 ILE A C 1
ATOM 2233 O O . ILE A 1 293 ? 9.031 29.969 13.008 1 98.69 293 ILE A O 1
ATOM 2237 N N . SER A 1 294 ? 9.336 28.203 14.266 1 98.56 294 SER A N 1
ATOM 2238 C CA . SER A 1 294 ? 9.609 28.969 15.477 1 98.56 294 SER A CA 1
ATOM 2239 C C . SER A 1 294 ? 10.891 29.781 15.344 1 98.56 294 SER A C 1
ATOM 2241 O O . SER A 1 294 ? 10.945 30.938 15.758 1 98.56 294 SER A O 1
ATOM 2243 N N . ASP A 1 295 ? 11.844 29.172 14.68 1 98.44 295 ASP A N 1
ATOM 2244 C CA . ASP A 1 295 ? 13.172 29.766 14.695 1 98.44 295 ASP A CA 1
ATOM 2245 C C . ASP A 1 295 ? 13.328 30.797 13.57 1 98.44 295 ASP A C 1
ATOM 2247 O O . ASP A 1 295 ? 14.039 31.781 13.727 1 98.44 295 ASP A O 1
ATOM 2251 N N . ASP A 1 296 ? 12.672 30.547 12.461 1 98.56 296 ASP A N 1
ATOM 2252 C CA . ASP A 1 296 ? 13.031 31.328 11.281 1 98.56 296 ASP A CA 1
ATOM 2253 C C . ASP A 1 296 ? 11.797 31.969 10.656 1 98.56 296 ASP A C 1
ATOM 2255 O O . ASP A 1 296 ? 11.828 33.156 10.281 1 98.56 296 ASP A O 1
ATOM 2259 N N . VAL A 1 297 ? 10.734 31.25 10.578 1 98.81 297 VAL A N 1
ATOM 2260 C CA . VAL A 1 297 ? 9.578 31.688 9.797 1 98.81 297 VAL A CA 1
ATOM 2261 C C . VAL A 1 297 ? 8.836 32.781 10.547 1 98.81 297 VAL A C 1
ATOM 2263 O O . VAL A 1 297 ? 8.477 33.812 9.961 1 98.81 297 VAL A O 1
ATOM 2266 N N . LEU A 1 298 ? 8.57 32.562 11.867 1 98.81 298 LEU A N 1
ATOM 2267 C CA . LEU A 1 298 ? 7.816 33.562 12.641 1 98.81 298 LEU A CA 1
ATOM 2268 C C . LEU A 1 298 ? 8.547 34.875 12.672 1 98.81 298 LEU A C 1
ATOM 2270 O O . LEU A 1 298 ? 7.949 35.938 12.414 1 98.81 298 LEU A O 1
ATOM 2274 N N . PRO A 1 299 ? 9.883 34.938 12.922 1 98.75 299 PRO A N 1
ATOM 2275 C CA . PRO A 1 299 ? 10.602 36.188 12.82 1 98.75 299 PRO A CA 1
ATOM 2276 C C . PRO A 1 299 ? 10.5 36.844 11.438 1 98.75 299 PRO A C 1
ATOM 2278 O O . PRO A 1 299 ? 10.32 38.031 11.32 1 98.75 299 PRO A O 1
ATOM 2281 N N . ALA A 1 300 ? 10.586 36.031 10.398 1 98.88 300 ALA A N 1
ATOM 2282 C CA . ALA A 1 300 ? 10.508 36.562 9.031 1 98.88 300 ALA A CA 1
ATOM 2283 C C . ALA A 1 300 ? 9.133 37.156 8.742 1 98.88 300 ALA A C 1
ATOM 2285 O O . ALA A 1 300 ? 9.023 38.156 8.055 1 98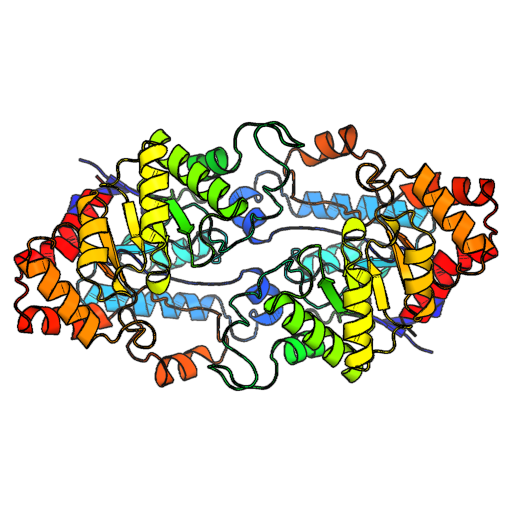.88 300 ALA A O 1
ATOM 2286 N N . LEU A 1 301 ? 8.125 36.5 9.227 1 98.94 301 LEU A N 1
ATOM 2287 C CA . LEU A 1 301 ? 6.766 37 9.047 1 98.94 301 LEU A CA 1
ATOM 2288 C C . LEU A 1 301 ? 6.582 38.344 9.75 1 98.94 301 LEU A C 1
ATOM 2290 O O . LEU A 1 301 ? 5.949 39.25 9.211 1 98.94 301 LEU A O 1
ATOM 2294 N N . ARG A 1 302 ? 7.156 38.5 10.961 1 98.69 302 ARG A N 1
ATOM 2295 C CA . ARG A 1 302 ? 7.102 39.781 11.68 1 98.69 302 ARG A CA 1
ATOM 2296 C C . ARG A 1 302 ? 7.785 40.875 10.898 1 98.69 302 ARG A C 1
ATOM 2298 O O . ARG A 1 302 ? 7.242 42 10.773 1 98.69 302 ARG A O 1
ATOM 2305 N N 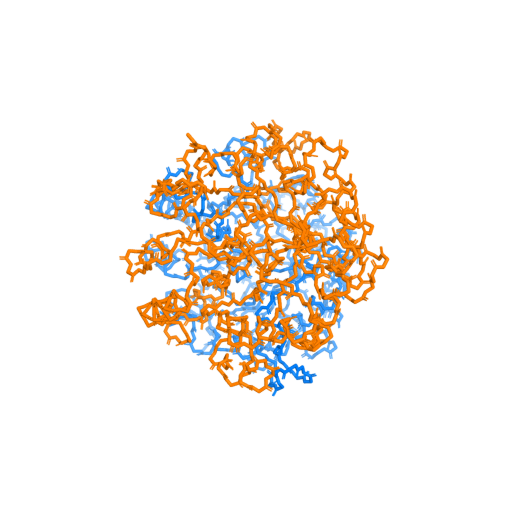. VAL A 1 303 ? 8.914 40.562 10.328 1 98.69 303 VAL A N 1
ATOM 2306 C CA . VAL A 1 303 ? 9.656 41.531 9.531 1 98.69 303 VAL A CA 1
ATOM 2307 C C . VAL A 1 303 ? 8.844 41.906 8.305 1 98.69 303 VAL A C 1
ATOM 2309 O O . VAL A 1 303 ? 8.867 43.062 7.875 1 98.69 303 VAL A O 1
ATOM 2312 N N . ALA A 1 304 ? 8.078 41.031 7.828 1 98.62 304 ALA A N 1
ATOM 2313 C CA . ALA A 1 304 ? 7.281 41.25 6.625 1 98.62 304 ALA A CA 1
ATOM 2314 C C . ALA A 1 304 ? 5.988 42 6.953 1 98.62 304 ALA A C 1
ATOM 2316 O O . ALA A 1 304 ? 5.184 42.281 6.062 1 98.62 304 ALA A O 1
ATOM 2317 N N . GLY A 1 305 ? 5.73 42.219 8.219 1 98.38 305 GLY A N 1
ATOM 2318 C CA . GLY A 1 305 ? 4.625 43.094 8.594 1 98.38 305 GLY A CA 1
ATOM 2319 C C . GLY A 1 305 ? 3.438 42.344 9.156 1 98.38 305 GLY A C 1
ATOM 2320 O O . GLY A 1 305 ? 2.383 42.938 9.406 1 98.38 305 GLY A O 1
ATOM 2321 N N . VAL A 1 306 ? 3.557 41.094 9.375 1 98.88 306 VAL A N 1
ATOM 2322 C CA . VAL A 1 306 ? 2.48 40.312 9.977 1 98.88 306 VAL A CA 1
ATOM 2323 C C . VAL A 1 306 ? 2.432 40.562 11.477 1 98.88 306 VAL A C 1
ATOM 2325 O O . VAL A 1 306 ? 3.441 40.438 12.172 1 98.88 306 VAL A O 1
ATOM 2328 N N . SER A 1 307 ? 1.327 40.906 12 1 98.81 307 SER A N 1
ATOM 2329 C CA . SER A 1 307 ? 1.21 41.312 13.398 1 98.81 307 SER A CA 1
ATOM 2330 C C . SER A 1 307 ? 1.186 40.062 14.312 1 98.81 307 SER A C 1
ATOM 2332 O O . SER A 1 307 ? 0.912 38.969 13.859 1 98.81 307 SER A O 1
ATOM 2334 N N . GLU A 1 308 ? 1.459 40.344 15.57 1 98.56 308 GLU A N 1
ATOM 2335 C CA . GLU A 1 308 ? 1.376 39.281 16.562 1 98.56 308 GLU A CA 1
ATOM 2336 C C . GLU A 1 308 ? -0.033 38.688 16.625 1 98.56 308 GLU A C 1
ATOM 2338 O O . GLU A 1 308 ? -0.204 37.5 16.812 1 98.56 308 GLU A O 1
ATOM 2343 N N . ALA A 1 309 ? -0.989 39.531 16.516 1 98.69 309 ALA A N 1
ATOM 2344 C CA . ALA A 1 309 ? -2.375 39.094 16.531 1 98.69 309 ALA A CA 1
ATOM 2345 C C . ALA A 1 309 ? -2.656 38.125 15.359 1 98.69 309 ALA A C 1
ATOM 2347 O O . ALA A 1 309 ? -3.367 37.156 15.516 1 98.69 309 ALA A O 1
ATOM 2348 N N . GLN A 1 310 ? -2.121 38.469 14.211 1 98.81 310 GLN A N 1
ATOM 2349 C CA . GLN A 1 310 ? -2.299 37.625 13.031 1 98.81 310 GLN A CA 1
ATOM 2350 C C . GLN A 1 310 ? -1.562 36.281 13.188 1 98.81 310 GLN A C 1
ATOM 2352 O O . GLN A 1 310 ? -2.057 35.25 12.758 1 98.81 310 GLN A O 1
ATOM 2357 N N . LEU A 1 311 ? -0.391 36.344 13.75 1 98.81 311 LEU A N 1
ATOM 2358 C CA . LEU A 1 311 ? 0.345 35.094 14.023 1 98.81 311 LEU A CA 1
ATOM 2359 C C . LEU A 1 311 ? -0.408 34.219 15.023 1 98.81 311 LEU A C 1
ATOM 2361 O O . LEU A 1 311 ? -0.494 33 14.844 1 98.81 311 LEU A O 1
ATOM 2365 N N . ASP A 1 312 ? -0.977 34.875 16.047 1 98.62 312 ASP A N 1
ATOM 2366 C CA . ASP A 1 312 ? -1.806 34.156 17 1 98.62 312 ASP A CA 1
ATOM 2367 C C . ASP A 1 312 ? -3.027 33.531 16.312 1 98.62 312 ASP A C 1
ATOM 2369 O O . ASP A 1 312 ? -3.441 32.406 16.656 1 98.62 312 ASP A O 1
ATOM 2373 N N . GLN A 1 313 ? -3.574 34.281 15.414 1 98.56 313 GLN A N 1
ATOM 2374 C CA . GLN A 1 313 ? -4.699 33.75 14.648 1 98.56 313 GLN A CA 1
ATOM 2375 C C . GLN A 1 313 ? -4.32 32.469 13.922 1 98.56 313 GLN A C 1
ATOM 2377 O O . GLN A 1 313 ? -5.047 31.469 13.992 1 98.56 313 GLN A O 1
ATOM 2382 N N . MET A 1 314 ? -3.184 32.406 13.305 1 98.88 314 MET A N 1
ATOM 2383 C CA . MET A 1 314 ? -2.764 31.312 12.445 1 98.88 314 MET A CA 1
ATOM 2384 C C . MET A 1 314 ? -2.332 30.109 13.289 1 98.88 314 MET A C 1
ATOM 2386 O O . MET A 1 314 ? -2.504 28.953 12.867 1 98.88 314 MET A O 1
ATOM 2390 N N . LEU A 1 315 ? -1.85 30.375 14.508 1 98.81 315 LEU A N 1
ATOM 2391 C CA . LEU A 1 315 ? -1.227 29.312 15.273 1 98.81 315 LEU A CA 1
ATOM 2392 C C . LEU A 1 315 ? -2.15 28.828 16.391 1 98.81 315 LEU A C 1
ATOM 2394 O O . LEU A 1 315 ? -1.962 27.734 16.938 1 98.81 315 LEU A O 1
ATOM 2398 N N . VAL A 1 316 ? -3.113 29.656 16.766 1 98.69 316 VAL A N 1
ATOM 2399 C CA . VAL A 1 316 ? -3.896 29.328 17.953 1 98.69 316 VAL A CA 1
ATOM 2400 C C . VAL A 1 316 ? -5.383 29.344 17.609 1 98.69 316 VAL A C 1
ATOM 2402 O O . VAL A 1 316 ? -6.062 28.328 17.719 1 98.69 316 VAL A O 1
ATOM 2405 N N . ASP A 1 317 ? -5.867 30.453 17.094 1 98.56 317 ASP A N 1
ATOM 2406 C CA . ASP A 1 317 ? -7.309 30.641 16.953 1 98.56 317 ASP A CA 1
ATOM 2407 C C . ASP A 1 317 ? -7.863 29.781 15.828 1 98.56 317 ASP A C 1
ATOM 2409 O O . ASP A 1 317 ? -8.938 29.188 15.961 1 98.56 317 ASP A O 1
ATOM 2413 N N . ASN A 1 318 ? -7.164 29.812 14.664 1 98.75 318 ASN A N 1
ATOM 2414 C CA . ASN A 1 318 ? -7.656 29.016 13.547 1 98.75 318 ASN A CA 1
ATOM 2415 C C . ASN A 1 318 ? -7.656 27.516 13.875 1 98.75 318 ASN A C 1
ATOM 2417 O O . ASN A 1 318 ? -8.633 26.828 13.609 1 98.75 318 ASN A O 1
ATOM 2421 N N . PRO A 1 319 ? -6.535 27 14.5 1 98.62 319 PRO A N 1
ATOM 2422 C CA . PRO A 1 319 ? -6.586 25.594 14.945 1 98.62 319 PRO A CA 1
ATOM 2423 C C . PRO A 1 319 ? -7.734 25.328 15.914 1 98.62 319 PRO A C 1
ATOM 2425 O O . PRO A 1 319 ? -8.414 24.312 15.805 1 98.62 319 PRO A O 1
ATOM 2428 N N . ARG A 1 320 ? -7.988 26.25 16.812 1 97.56 320 ARG A N 1
ATOM 2429 C CA . ARG A 1 320 ? -9.094 26.109 17.75 1 97.56 320 ARG A CA 1
ATOM 2430 C C . ARG A 1 320 ? -10.43 26.016 17.016 1 97.56 320 ARG A C 1
ATOM 2432 O O . ARG A 1 320 ? -11.258 25.172 17.328 1 97.56 320 ARG A O 1
ATOM 2439 N N . ARG A 1 321 ? -10.641 26.875 16.078 1 96.81 321 ARG A N 1
ATOM 2440 C CA . ARG A 1 321 ? -11.875 26.922 15.312 1 96.81 321 ARG A CA 1
ATOM 2441 C C . ARG A 1 321 ? -12.07 25.641 14.516 1 96.81 321 ARG A C 1
ATOM 2443 O O . ARG A 1 321 ? -13.195 25.141 14.414 1 96.81 321 ARG A O 1
ATOM 2450 N N . TYR A 1 322 ? -10.992 25.109 14 1 98.06 322 TYR A N 1
ATOM 2451 C CA . TYR A 1 322 ? -10.992 23.891 13.219 1 98.06 322 TYR A CA 1
ATOM 2452 C C . TYR A 1 322 ? -11.539 22.719 14.031 1 98.06 322 TYR A C 1
ATOM 2454 O O . TYR A 1 322 ? -12.289 21.891 13.508 1 98.06 322 TYR A O 1
ATOM 2462 N N . PHE A 1 323 ? -11.297 22.672 15.305 1 97.81 323 PHE A N 1
ATOM 2463 C CA . PHE A 1 323 ? -11.664 21.531 16.141 1 97.81 323 PHE A CA 1
ATOM 2464 C C . PHE A 1 323 ? -12.914 21.844 16.953 1 97.81 323 PHE A C 1
ATOM 2466 O O . PHE A 1 323 ? -13.352 21.016 17.766 1 97.81 323 PHE A O 1
ATOM 2473 N N . SER A 1 324 ? -13.547 23.047 16.891 1 92.75 324 SER A N 1
ATOM 2474 C CA . SER A 1 324 ? -14.711 23.422 17.688 1 92.75 324 SER A CA 1
ATOM 2475 C C . SER A 1 324 ? -16 23.188 16.906 1 92.75 324 SER A C 1
ATOM 2477 O O . SER A 1 324 ? -16.016 23.219 15.68 1 92.75 324 SER A O 1
ATOM 2479 N N . MET B 1 1 ? 23.016 -31.406 -8.641 1 80.69 1 MET B N 1
ATOM 2480 C CA . MET B 1 1 ? 21.703 -31.141 -9.219 1 80.69 1 MET B CA 1
ATOM 2481 C C . MET B 1 1 ? 21.203 -29.766 -8.812 1 80.69 1 MET B C 1
ATOM 2483 O O . MET B 1 1 ? 21.531 -29.266 -7.734 1 80.69 1 MET B O 1
ATOM 2487 N N . PRO B 1 2 ? 20.406 -29.094 -9.703 1 91.94 2 PRO B N 1
ATOM 2488 C CA . PRO B 1 2 ? 19.891 -27.781 -9.336 1 91.94 2 PRO B CA 1
ATOM 2489 C C . PRO B 1 2 ? 18.922 -27.828 -8.164 1 91.94 2 PRO B C 1
ATOM 2491 O O . PRO B 1 2 ? 18.266 -28.844 -7.945 1 91.94 2 PRO B O 1
ATOM 2494 N N . THR B 1 3 ? 18.969 -26.859 -7.312 1 97 3 THR B N 1
ATOM 2495 C CA . THR B 1 3 ? 18.078 -26.766 -6.16 1 97 3 THR B CA 1
ATOM 2496 C C . THR B 1 3 ? 17.234 -25.5 -6.238 1 97 3 THR B C 1
ATOM 2498 O O . THR B 1 3 ? 17.547 -24.578 -6.992 1 97 3 THR B O 1
ATOM 2501 N N . VAL B 1 4 ? 16.141 -25.547 -5.59 1 97.69 4 VAL B N 1
ATOM 2502 C CA . VAL B 1 4 ? 15.289 -24.375 -5.434 1 97.69 4 VAL B CA 1
ATOM 2503 C C . VAL B 1 4 ? 15.109 -24.062 -3.949 1 97.69 4 VAL B C 1
ATOM 2505 O O . VAL B 1 4 ? 14.953 -24.969 -3.131 1 97.69 4 VAL B O 1
ATOM 2508 N N . GLU B 1 5 ? 15.227 -22.828 -3.629 1 98.5 5 GLU B N 1
ATOM 2509 C CA . GLU B 1 5 ? 15.039 -22.375 -2.252 1 98.5 5 GLU B CA 1
ATOM 2510 C C . GLU B 1 5 ? 13.578 -22.484 -1.833 1 98.5 5 GLU B C 1
ATOM 2512 O O . GLU B 1 5 ? 12.68 -22.125 -2.6 1 98.5 5 GLU B O 1
ATOM 2517 N N . THR B 1 6 ? 13.297 -23.031 -0.671 1 98.69 6 THR B N 1
ATOM 2518 C CA . THR B 1 6 ? 11.992 -23.031 -0.022 1 98.69 6 THR B CA 1
ATOM 2519 C C . THR B 1 6 ? 12.078 -22.406 1.364 1 98.69 6 THR B C 1
ATOM 2521 O O . THR B 1 6 ? 13.164 -22.062 1.832 1 98.69 6 THR B O 1
ATOM 2524 N N . VAL B 1 7 ? 10.984 -22.25 2.018 1 98.81 7 VAL B N 1
ATOM 2525 C CA . VAL B 1 7 ? 10.938 -21.656 3.348 1 98.81 7 VAL B CA 1
ATOM 2526 C C . VAL B 1 7 ? 11.742 -22.516 4.328 1 98.81 7 VAL B C 1
ATOM 2528 O O . VAL B 1 7 ? 12.328 -22 5.281 1 98.81 7 VAL B O 1
ATOM 2531 N N . LYS B 1 8 ? 11.852 -23.859 4.039 1 98 8 LYS B N 1
ATOM 2532 C CA . LYS B 1 8 ? 12.547 -24.781 4.938 1 98 8 LYS B CA 1
ATOM 2533 C C . LYS B 1 8 ? 13.953 -25.094 4.426 1 98 8 LYS B C 1
ATOM 2535 O O . LYS B 1 8 ? 14.609 -26 4.922 1 98 8 LYS B O 1
ATOM 2540 N N . GLY B 1 9 ? 14.438 -24.328 3.449 1 97.69 9 GLY B N 1
ATOM 2541 C CA . GLY B 1 9 ? 15.742 -24.578 2.859 1 97.69 9 GLY B CA 1
ATOM 2542 C C . GLY B 1 9 ? 15.672 -25.125 1.448 1 97.69 9 GLY B C 1
ATOM 2543 O O . GLY B 1 9 ? 14.578 -25.344 0.921 1 97.69 9 GLY B O 1
ATOM 2544 N N . PRO B 1 10 ? 16.859 -25.312 0.812 1 97.88 10 PRO B N 1
ATOM 2545 C CA . PRO B 1 10 ? 16.875 -25.75 -0.586 1 97.88 10 PRO B CA 1
ATOM 2546 C C . PRO B 1 10 ? 16.422 -27.188 -0.761 1 97.88 10 PRO B C 1
ATOM 2548 O O . PRO B 1 10 ? 16.703 -28.047 0.084 1 97.88 10 PRO B O 1
ATOM 2551 N N . VAL B 1 11 ? 15.719 -27.406 -1.835 1 97.69 11 VAL B N 1
ATOM 2552 C CA . VAL B 1 11 ? 15.289 -28.734 -2.242 1 97.69 11 VAL B CA 1
ATOM 2553 C C . VAL B 1 11 ? 15.719 -29 -3.686 1 97.69 11 VAL B C 1
ATOM 2555 O O . VAL B 1 11 ? 15.742 -28.078 -4.508 1 97.69 11 VAL B O 1
ATOM 2558 N N . GLU B 1 12 ? 16.062 -30.25 -3.928 1 97.5 12 GLU B N 1
ATOM 2559 C CA . GLU B 1 12 ? 16.359 -30.594 -5.312 1 97.5 12 GLU B CA 1
ATOM 2560 C C . GLU B 1 12 ? 15.148 -30.375 -6.211 1 97.5 12 GLU B C 1
ATOM 2562 O O . GLU B 1 12 ? 14.023 -30.734 -5.848 1 97.5 12 GLU B O 1
ATOM 2567 N N . VAL B 1 13 ? 15.375 -29.766 -7.34 1 96.88 13 VAL B N 1
ATOM 2568 C CA . VAL B 1 13 ? 14.289 -29.422 -8.25 1 96.88 13 VAL B CA 1
ATOM 2569 C C . VAL B 1 13 ? 13.516 -30.672 -8.641 1 96.88 13 VAL B C 1
ATOM 2571 O O . VAL B 1 13 ? 12.289 -30.625 -8.797 1 96.88 13 VAL B O 1
ATOM 2574 N N . ASP B 1 14 ? 14.203 -31.828 -8.758 1 94.94 14 ASP B N 1
ATOM 2575 C CA . ASP B 1 14 ? 13.578 -33.094 -9.141 1 94.94 14 ASP B CA 1
ATOM 2576 C C . ASP B 1 14 ? 12.68 -33.625 -8.031 1 94.94 14 ASP B C 1
ATOM 2578 O O . ASP B 1 14 ? 11.883 -34.531 -8.258 1 94.94 14 ASP B O 1
ATOM 2582 N N . ARG B 1 15 ? 12.711 -32.969 -6.887 1 95.12 15 ARG B N 1
ATOM 2583 C CA . ARG B 1 15 ? 11.945 -33.438 -5.746 1 95.12 15 ARG B CA 1
ATOM 2584 C C . ARG B 1 15 ? 10.758 -32.531 -5.465 1 95.12 15 ARG B C 1
ATOM 2586 O O . ARG B 1 15 ? 10.023 -32.75 -4.496 1 95.12 15 ARG B O 1
ATOM 2593 N N . LEU B 1 16 ? 10.516 -31.562 -6.238 1 97.5 16 LEU B N 1
ATOM 2594 C CA . LEU B 1 16 ? 9.391 -30.672 -6.039 1 97.5 16 LEU B CA 1
ATOM 2595 C C . LEU B 1 16 ? 8.07 -31.422 -6.148 1 97.5 16 LEU B C 1
ATOM 2597 O O . LEU B 1 16 ? 7.117 -31.125 -5.418 1 97.5 16 LEU B O 1
ATOM 2601 N N . GLY B 1 17 ? 8.023 -32.438 -7.156 1 98.06 17 GLY B N 1
ATOM 2602 C CA . GLY B 1 17 ? 6.785 -33.156 -7.383 1 98.06 17 GLY B CA 1
ATOM 2603 C C . GLY B 1 17 ? 5.68 -32.281 -7.961 1 98.06 17 GLY B C 1
ATOM 2604 O O . GLY B 1 17 ? 5.953 -31.266 -8.594 1 98.06 17 GLY B O 1
ATOM 2605 N N . PRO B 1 18 ? 4.426 -32.844 -7.871 1 98.75 18 PRO B N 1
ATOM 2606 C CA . PRO B 1 18 ? 3.311 -32.031 -8.352 1 98.75 18 PRO B CA 1
ATOM 2607 C C . PRO B 1 18 ? 3.24 -30.656 -7.66 1 98.75 18 PRO B C 1
ATOM 2609 O O . PRO B 1 18 ? 3.221 -30.578 -6.43 1 98.75 18 PRO B O 1
ATOM 2612 N N . THR B 1 19 ? 3.264 -29.594 -8.477 1 98.88 19 THR B N 1
ATOM 2613 C CA . THR B 1 19 ? 3.43 -28.234 -7.984 1 98.88 19 THR B CA 1
ATOM 2614 C C . THR B 1 19 ? 2.285 -27.344 -8.453 1 98.88 19 THR B C 1
ATOM 2616 O O . THR B 1 19 ? 1.936 -27.359 -9.641 1 98.88 19 THR B O 1
ATOM 2619 N N . LEU B 1 20 ? 1.665 -26.625 -7.508 1 98.94 20 LEU B N 1
ATOM 2620 C CA . LEU B 1 20 ? 0.797 -25.516 -7.852 1 98.94 20 LEU B CA 1
ATOM 2621 C C . LEU B 1 20 ? 1.594 -24.219 -7.934 1 98.94 20 LEU B C 1
ATOM 2623 O O . LEU B 1 20 ? 2.076 -23.719 -6.914 1 98.94 20 LEU B O 1
ATOM 2627 N N . MET B 1 21 ? 1.676 -23.609 -9.102 1 98.88 21 MET B N 1
ATOM 2628 C CA . MET B 1 21 ? 2.693 -22.625 -9.43 1 98.88 21 MET B CA 1
ATOM 2629 C C . MET B 1 21 ? 2.248 -21.219 -9.016 1 98.88 21 MET B C 1
ATOM 2631 O O . MET B 1 21 ? 3.01 -20.266 -9.125 1 98.88 21 MET B O 1
ATOM 2635 N N . HIS B 1 22 ? 1.055 -21.016 -8.523 1 98.94 22 HIS B N 1
ATOM 2636 C CA . HIS B 1 22 ? 0.535 -19.719 -8.133 1 98.94 22 HIS B CA 1
ATOM 2637 C C . HIS B 1 22 ? -0.508 -19.859 -7.023 1 98.94 22 HIS B C 1
ATOM 2639 O O . HIS B 1 22 ? -1.711 -19.812 -7.293 1 98.94 22 HIS B O 1
ATOM 2645 N N . GLU B 1 23 ? -0.07 -19.938 -5.82 1 98.88 23 GLU B N 1
ATOM 2646 C CA . GLU B 1 23 ? -0.929 -19.953 -4.637 1 98.88 23 GLU B CA 1
ATOM 2647 C C . GLU B 1 23 ? -0.432 -18.969 -3.586 1 98.88 23 GLU B C 1
ATOM 2649 O O . GLU B 1 23 ? 0.735 -18.578 -3.6 1 98.88 23 GLU B O 1
ATOM 2654 N N . HIS B 1 24 ? -1.301 -18.547 -2.771 1 98.81 24 HIS B N 1
ATOM 2655 C CA . HIS B 1 24 ? -0.944 -17.703 -1.634 1 98.81 24 HIS B CA 1
ATOM 2656 C C . HIS B 1 24 ? -1.323 -18.375 -0.316 1 98.81 24 HIS B C 1
ATOM 2658 O O . HIS B 1 24 ? -2.402 -18.953 -0.199 1 98.81 24 HIS B O 1
ATOM 2664 N N . VAL B 1 25 ? -0.396 -18.297 0.675 1 98.81 25 VAL B N 1
ATOM 2665 C CA . VAL B 1 25 ? -0.851 -18.672 2.012 1 98.81 25 VAL B CA 1
ATOM 2666 C C . VAL B 1 25 ? -1.777 -17.594 2.561 1 98.81 25 VAL B C 1
ATOM 2668 O O . VAL B 1 25 ? -2.945 -17.859 2.855 1 98.81 25 VAL B O 1
ATOM 2671 N N . PHE B 1 26 ? -1.241 -16.391 2.586 1 98.38 26 PHE B N 1
ATOM 2672 C CA . PHE B 1 26 ? -2.061 -15.242 2.975 1 98.38 26 PHE B CA 1
ATOM 2673 C C . PHE B 1 26 ? -1.912 -14.109 1.973 1 98.38 26 PHE B C 1
ATOM 2675 O O . PHE B 1 26 ? -0.816 -13.852 1.468 1 98.38 26 PHE B O 1
ATOM 2682 N N . VAL B 1 27 ? -2.945 -13.422 1.664 1 98.06 27 VAL B N 1
ATOM 2683 C CA . VAL B 1 27 ? -2.963 -12.133 0.977 1 98.06 27 VAL B CA 1
ATOM 2684 C C . VAL B 1 27 ? -3.541 -11.062 1.899 1 98.06 27 VAL B C 1
ATOM 2686 O O . VAL B 1 27 ? -4.727 -11.102 2.234 1 98.06 27 VAL B O 1
ATOM 2689 N N . LEU B 1 28 ? -2.705 -10.148 2.32 1 97.5 28 LEU B N 1
ATOM 2690 C CA . LEU B 1 28 ? -3.09 -9.18 3.346 1 97.5 28 LEU B CA 1
ATOM 2691 C C . LEU B 1 28 ? -2.561 -7.793 3.012 1 97.5 28 LEU B C 1
ATOM 2693 O O . LEU B 1 28 ? -1.558 -7.656 2.307 1 97.5 28 LEU B O 1
ATOM 2697 N N . SER B 1 29 ? -3.275 -6.781 3.406 1 97 29 SER B N 1
ATOM 2698 C CA . SER B 1 29 ? -2.676 -5.477 3.664 1 97 29 SER B CA 1
ATOM 2699 C C . SER B 1 29 ? -2.262 -5.336 5.125 1 97 29 SER B C 1
ATOM 2701 O O . SER B 1 29 ? -3.109 -5.352 6.02 1 97 29 SER B O 1
ATOM 2703 N N . THR B 1 30 ? -0.996 -5.168 5.289 1 97.62 30 THR B N 1
ATOM 2704 C CA . THR B 1 30 ? -0.472 -5.156 6.648 1 97.62 30 THR B CA 1
ATOM 2705 C C . THR B 1 30 ? -1.102 -4.023 7.461 1 97.62 30 THR B C 1
ATOM 2707 O O . THR B 1 30 ? -1.437 -4.207 8.633 1 97.62 30 THR B O 1
ATOM 2710 N N . GLU B 1 31 ? -1.32 -2.9 6.855 1 97.25 31 GLU B N 1
ATOM 2711 C CA . GLU B 1 31 ? -1.907 -1.771 7.57 1 97.25 31 GLU B CA 1
ATOM 2712 C C . GLU B 1 31 ? -3.404 -1.974 7.789 1 97.25 31 GLU B C 1
ATOM 2714 O O . GLU B 1 31 ? -3.951 -1.541 8.805 1 97.25 31 GLU B O 1
ATOM 2719 N N . HIS B 1 32 ? -4.109 -2.656 6.82 1 97.12 32 HIS B N 1
ATOM 2720 C CA . HIS B 1 32 ? -5.504 -3.027 7.055 1 97.12 32 HIS B CA 1
ATOM 2721 C C . HIS B 1 32 ? -5.637 -3.92 8.281 1 97.12 32 HIS B C 1
ATOM 2723 O O . HIS B 1 32 ? -6.512 -3.701 9.125 1 97.12 32 HIS B O 1
ATOM 2729 N N . LEU B 1 33 ? -4.75 -4.891 8.336 1 96.88 33 LEU B N 1
ATOM 2730 C CA . LEU B 1 33 ? -4.738 -5.836 9.445 1 96.88 33 LEU B CA 1
ATOM 2731 C C . LEU B 1 33 ? -4.484 -5.125 10.773 1 96.88 33 LEU B C 1
ATOM 2733 O O . LEU B 1 33 ? -5.207 -5.34 11.742 1 96.88 33 LEU B O 1
ATOM 2737 N N . GLN B 1 34 ? -3.531 -4.215 10.82 1 96.69 34 GLN B N 1
ATOM 2738 C CA . GLN B 1 34 ? -3.125 -3.533 12.047 1 96.69 34 GLN B CA 1
ATOM 2739 C C . GLN B 1 34 ? -4.199 -2.561 12.516 1 96.69 34 GLN B C 1
ATOM 2741 O O . GLN B 1 34 ? -4.387 -2.369 13.719 1 96.69 34 GLN B O 1
ATOM 2746 N N . ASN B 1 35 ? -4.93 -1.964 11.562 1 97.19 35 ASN B N 1
ATOM 2747 C CA . ASN B 1 35 ? -5.852 -0.892 11.922 1 97.19 35 ASN B CA 1
ATOM 2748 C C . ASN B 1 35 ? -7.27 -1.415 12.125 1 97.19 35 ASN B C 1
ATOM 2750 O O . ASN B 1 35 ? -8.031 -0.873 12.922 1 97.19 35 ASN B O 1
ATOM 2754 N N . TYR B 1 36 ? -7.602 -2.545 11.414 1 96.62 36 TYR B N 1
ATOM 2755 C CA . TYR B 1 36 ? -9.008 -2.922 11.453 1 96.62 36 TYR B CA 1
ATOM 2756 C C . TYR B 1 36 ? -9.164 -4.43 11.625 1 96.62 36 TYR B C 1
ATOM 2758 O O . TYR B 1 36 ? -10.273 -4.922 11.875 1 96.62 36 TYR B O 1
ATOM 2766 N N . GLY B 1 37 ? -8.109 -5.207 11.484 1 95.69 37 GLY B N 1
ATOM 2767 C CA . GLY B 1 37 ? -8.211 -6.66 11.477 1 95.69 37 GLY B CA 1
ATOM 2768 C C . GLY B 1 37 ? -7.926 -7.277 12.836 1 95.69 37 GLY B C 1
ATOM 2769 O O . GLY B 1 37 ? -8.625 -8.203 13.266 1 95.69 37 GLY B O 1
ATOM 2770 N N . ALA B 1 38 ? -6.852 -6.793 13.5 1 92.31 38 ALA B N 1
ATOM 2771 C CA . ALA B 1 38 ? -6.434 -7.352 14.781 1 92.31 38 ALA B CA 1
ATOM 2772 C C . ALA B 1 38 ? -7.535 -7.207 15.828 1 92.31 38 ALA B C 1
ATOM 2774 O O . ALA B 1 38 ? -8.086 -6.121 16.016 1 92.31 38 ALA B O 1
ATOM 2775 N N . GLY B 1 39 ? -7.875 -8.336 16.453 1 88.38 39 GLY B N 1
ATOM 2776 C CA . GLY B 1 39 ? -8.945 -8.328 17.438 1 88.38 39 GLY B CA 1
ATOM 2777 C C . GLY B 1 39 ? -10.328 -8.406 16.812 1 88.38 39 GLY B C 1
ATOM 2778 O O . GLY B 1 39 ? -11.336 -8.359 17.516 1 88.38 39 GLY B O 1
ATOM 2779 N N . SER B 1 40 ? -10.352 -8.43 15.562 1 92 40 SER B N 1
ATOM 2780 C CA . SER B 1 40 ? -11.594 -8.57 14.812 1 92 40 SER B CA 1
ATOM 2781 C C . SER B 1 40 ? -11.547 -9.797 13.898 1 92 40 SER B C 1
ATOM 2783 O O . SER B 1 40 ? -11.609 -10.93 14.375 1 92 40 SER B O 1
ATOM 2785 N N . TRP B 1 41 ? -11.328 -9.586 12.641 1 92.38 41 TRP B N 1
ATOM 2786 C CA . TRP B 1 41 ? -11.406 -10.711 11.711 1 92.38 41 TRP B CA 1
ATOM 2787 C C . TRP B 1 41 ? -10.055 -11.414 11.602 1 92.38 41 TRP B C 1
ATOM 2789 O O . TRP B 1 41 ? -9.953 -12.461 10.953 1 92.38 41 TRP B O 1
ATOM 2799 N N . TRP B 1 42 ? -9.031 -10.914 12.273 1 95.5 42 TRP B N 1
ATOM 2800 C CA . TRP B 1 42 ? -7.719 -11.547 12.25 1 95.5 42 TRP B CA 1
ATOM 2801 C C . TRP B 1 42 ? -7.309 -12 13.648 1 95.5 42 TRP B C 1
ATOM 2803 O O . TRP B 1 42 ? -7.195 -11.188 14.562 1 95.5 42 TRP B O 1
ATOM 2813 N N . ASP B 1 43 ? -7.102 -13.172 13.789 1 95.81 43 ASP B N 1
ATOM 2814 C CA . ASP B 1 43 ? -6.391 -13.82 14.891 1 95.81 43 ASP B CA 1
ATOM 2815 C C . ASP B 1 43 ? -5.262 -14.703 14.367 1 95.81 43 ASP B C 1
ATOM 2817 O O . ASP B 1 43 ? -5.512 -15.703 13.695 1 95.81 43 ASP B O 1
ATOM 2821 N N . GLU B 1 44 ? -4.047 -14.328 14.688 1 96.81 44 GLU B N 1
ATOM 2822 C CA . GLU B 1 44 ? -2.865 -14.945 14.094 1 96.81 44 GLU B CA 1
ATOM 2823 C C . GLU B 1 44 ? -2.859 -16.453 14.312 1 96.81 44 GLU B C 1
ATOM 2825 O O . GLU B 1 44 ? -2.648 -17.219 13.375 1 96.81 44 GLU B O 1
ATOM 2830 N N . ASP B 1 45 ? -3.115 -16.875 15.516 1 97.88 45 ASP B N 1
ATOM 2831 C CA . ASP B 1 45 ? -3.062 -18.297 15.836 1 97.88 45 ASP B CA 1
ATOM 2832 C C . ASP B 1 45 ? -4.152 -19.062 15.094 1 97.88 45 ASP B C 1
ATOM 2834 O O . ASP B 1 45 ? -3.9 -20.156 14.57 1 97.88 45 ASP B O 1
ATOM 2838 N N . THR B 1 46 ? -5.309 -18.484 15.016 1 97.06 46 THR B N 1
ATOM 2839 C CA . THR B 1 46 ? -6.422 -19.109 14.312 1 97.06 46 THR B CA 1
ATOM 2840 C C . THR B 1 46 ? -6.125 -19.234 12.82 1 97.06 46 THR B C 1
ATOM 2842 O O . THR B 1 46 ? -6.375 -20.281 12.219 1 97.06 46 THR B O 1
ATOM 2845 N N . ARG B 1 47 ? -5.578 -18.156 12.258 1 97.19 47 ARG B N 1
ATOM 2846 C CA . ARG B 1 47 ? -5.301 -18.141 10.828 1 97.19 47 ARG B CA 1
ATOM 2847 C C . ARG B 1 47 ? -4.152 -19.094 10.477 1 97.19 47 ARG B C 1
ATOM 2849 O O . ARG B 1 47 ? -4.184 -19.75 9.438 1 97.19 47 ARG B O 1
ATOM 2856 N N . VAL B 1 48 ? -3.176 -19.156 11.344 1 98.56 48 VAL B N 1
ATOM 2857 C CA . VAL B 1 48 ? -2.062 -20.078 11.133 1 98.56 48 VAL B CA 1
ATOM 2858 C C . VAL B 1 48 ? -2.562 -21.516 11.203 1 98.56 48 VAL B C 1
ATOM 2860 O O . VAL B 1 48 ? -2.234 -22.344 10.344 1 98.56 48 VAL B O 1
ATOM 2863 N N . ALA B 1 49 ? -3.406 -21.844 12.188 1 98.69 49 ALA B N 1
ATOM 2864 C CA . ALA B 1 49 ? -3.947 -23.203 12.328 1 98.69 49 ALA B CA 1
ATOM 2865 C C . ALA B 1 49 ? -4.777 -23.578 11.109 1 98.69 49 ALA B C 1
ATOM 2867 O O . ALA B 1 49 ? -4.695 -24.719 10.625 1 98.69 49 ALA B O 1
ATOM 2868 N N . ASP B 1 50 ? -5.527 -22.656 10.648 1 97.88 50 ASP B N 1
ATOM 2869 C CA . ASP B 1 50 ? -6.348 -22.875 9.461 1 97.88 50 ASP B CA 1
ATOM 2870 C C . ASP B 1 50 ? -5.477 -23.141 8.234 1 97.88 50 ASP B C 1
ATOM 2872 O O . ASP B 1 50 ? -5.766 -24.031 7.441 1 97.88 50 ASP B O 1
ATOM 2876 N N . ALA B 1 51 ? -4.41 -22.391 8.078 1 98.75 51 ALA B N 1
ATOM 2877 C CA . ALA B 1 51 ? -3.49 -22.547 6.953 1 98.75 51 ALA B CA 1
ATOM 2878 C C . ALA B 1 51 ? -2.814 -23.922 7 1 98.75 51 ALA B C 1
ATOM 2880 O O . ALA B 1 51 ? -2.699 -24.594 5.973 1 98.75 51 ALA B O 1
ATOM 2881 N N . VAL B 1 52 ? -2.402 -24.281 8.18 1 98.88 52 VAL B N 1
ATOM 2882 C CA . VAL B 1 52 ? -1.76 -25.578 8.359 1 98.88 52 VAL B CA 1
ATOM 2883 C C . VAL B 1 52 ? -2.713 -26.688 7.922 1 98.88 52 VAL B C 1
ATOM 2885 O O . VAL B 1 52 ? -2.326 -27.594 7.184 1 98.88 52 VAL B O 1
ATOM 2888 N N . ALA B 1 53 ? -3.973 -26.609 8.328 1 98.75 53 ALA B N 1
ATOM 2889 C CA . ALA B 1 53 ? -4.969 -27.625 7.984 1 98.75 53 ALA B CA 1
ATOM 2890 C C . ALA B 1 53 ? -5.184 -27.688 6.473 1 98.75 53 ALA B C 1
ATOM 2892 O O . ALA B 1 53 ? -5.191 -28.766 5.883 1 98.75 53 ALA B O 1
ATOM 2893 N N . LYS B 1 54 ? -5.297 -26.594 5.848 1 98.5 54 LYS B N 1
ATOM 2894 C CA . LYS B 1 54 ? -5.582 -26.516 4.418 1 98.5 54 LYS B CA 1
ATOM 2895 C C . LYS B 1 54 ? -4.395 -27.016 3.596 1 98.5 54 LYS B C 1
ATOM 2897 O O . LYS B 1 54 ? -4.578 -27.734 2.607 1 98.5 54 LYS B O 1
ATOM 2902 N N . LEU B 1 55 ? -3.193 -26.656 3.99 1 98.81 55 LEU B N 1
ATOM 2903 C CA . LEU B 1 55 ? -1.998 -27.062 3.258 1 98.81 55 LEU B CA 1
ATOM 2904 C C . LEU B 1 55 ? -1.741 -28.547 3.424 1 98.81 55 LEU B C 1
ATOM 2906 O O . LEU B 1 55 ? -1.283 -29.219 2.49 1 98.81 55 LEU B O 1
ATOM 2910 N N . ASN B 1 56 ? -2.061 -29.078 4.59 1 98.56 56 ASN B N 1
ATOM 2911 C CA . ASN B 1 56 ? -1.947 -30.516 4.773 1 98.56 56 ASN B CA 1
ATOM 2912 C C . ASN B 1 56 ? -2.984 -31.266 3.947 1 98.56 56 ASN B C 1
ATOM 2914 O O . ASN B 1 56 ? -2.707 -32.344 3.434 1 98.56 56 ASN B O 1
ATOM 2918 N N . ALA B 1 57 ? -4.133 -30.703 3.828 1 98.25 57 ALA B N 1
ATOM 2919 C CA . ALA B 1 57 ? -5.168 -31.328 3.002 1 98.25 57 ALA B CA 1
ATOM 2920 C C . ALA B 1 57 ? -4.738 -31.391 1.538 1 98.25 57 ALA B C 1
ATOM 2922 O O . ALA B 1 57 ? -5 -32.375 0.847 1 98.25 57 ALA B O 1
ATOM 2923 N N . VAL B 1 58 ? -4.137 -30.344 1.097 1 97.44 58 VAL B N 1
ATOM 2924 C CA . VAL B 1 58 ? -3.715 -30.312 -0.301 1 97.44 58 VAL B CA 1
ATOM 2925 C C . VAL B 1 58 ? -2.574 -31.312 -0.516 1 97.44 58 VAL B C 1
ATOM 2927 O O . VAL B 1 58 ? -2.482 -31.938 -1.572 1 97.44 58 VAL B O 1
ATOM 2930 N N . HIS B 1 59 ? -1.682 -31.453 0.444 1 98.44 59 HIS B N 1
ATOM 2931 C CA . HIS B 1 59 ? -0.619 -32.438 0.378 1 98.44 59 HIS B CA 1
ATOM 2932 C C . HIS B 1 59 ? -1.192 -33.875 0.315 1 98.44 59 HIS B C 1
ATOM 2934 O O . HIS B 1 59 ? -0.682 -34.719 -0.419 1 98.44 59 HIS B O 1
ATOM 2940 N N . ALA B 1 60 ? -2.229 -34.094 1.082 1 98.44 60 ALA B N 1
ATOM 2941 C CA . ALA B 1 60 ? -2.871 -35.406 1.11 1 98.44 60 ALA B CA 1
ATOM 2942 C C . ALA B 1 60 ? -3.445 -35.75 -0.257 1 98.44 60 ALA B C 1
ATOM 2944 O O . ALA B 1 60 ? -3.666 -36.938 -0.555 1 98.44 60 ALA B O 1
ATOM 2945 N N . LYS B 1 61 ? -3.574 -34.781 -1.077 1 98 61 LYS B N 1
ATOM 2946 C CA . LYS B 1 61 ? -4.117 -35 -2.414 1 98 61 LYS B CA 1
ATOM 2947 C C . LYS B 1 61 ? -2.998 -35.125 -3.443 1 98 61 LYS B C 1
ATOM 2949 O O . LYS B 1 61 ? -3.26 -35.188 -4.648 1 98 61 LYS B O 1
ATOM 2954 N N . GLY B 1 62 ? -1.822 -35.062 -2.973 1 97.88 62 GLY B N 1
ATOM 2955 C CA . GLY B 1 62 ? -0.707 -35.406 -3.842 1 97.88 62 GLY B CA 1
ATOM 2956 C C . GLY B 1 62 ? 0.126 -34.219 -4.242 1 97.88 62 GLY B C 1
ATOM 2957 O O . GLY B 1 62 ? 1.159 -34.344 -4.898 1 97.88 62 GLY B O 1
ATOM 2958 N N . ILE B 1 63 ? -0.287 -33.031 -3.863 1 98.69 63 ILE B N 1
ATOM 2959 C CA . ILE B 1 63 ? 0.494 -31.844 -4.141 1 98.69 63 ILE B CA 1
ATOM 2960 C C . ILE B 1 63 ? 1.646 -31.734 -3.145 1 98.69 63 ILE B C 1
ATOM 2962 O O . ILE B 1 63 ? 1.429 -31.75 -1.932 1 98.69 63 ILE B O 1
ATOM 2966 N N . THR B 1 64 ? 2.844 -31.516 -3.641 1 98.69 64 THR B N 1
ATOM 2967 C CA . THR B 1 64 ? 3.99 -31.547 -2.74 1 98.69 64 THR B CA 1
ATOM 2968 C C . THR B 1 64 ? 4.641 -30.172 -2.646 1 98.69 64 THR B C 1
ATOM 2970 O O . THR B 1 64 ? 5.465 -29.922 -1.764 1 98.69 64 THR B O 1
ATOM 2973 N N . THR B 1 65 ? 4.289 -29.234 -3.555 1 98.88 65 THR B N 1
ATOM 2974 C CA . THR B 1 65 ? 4.91 -27.922 -3.562 1 98.88 65 THR B CA 1
ATOM 2975 C C . THR B 1 65 ? 3.9 -26.844 -3.971 1 98.88 65 THR B C 1
ATOM 2977 O O . THR B 1 65 ? 3.096 -27.062 -4.879 1 98.88 65 THR B O 1
ATOM 2980 N N . ILE B 1 66 ? 3.893 -25.75 -3.295 1 98.94 66 ILE B N 1
ATOM 2981 C CA . ILE B 1 66 ? 3.188 -24.562 -3.758 1 98.94 66 ILE B CA 1
ATOM 2982 C C . ILE B 1 66 ? 4.18 -23.422 -3.947 1 98.94 66 ILE B C 1
ATOM 2984 O O . ILE B 1 66 ? 5.148 -23.297 -3.193 1 98.94 66 ILE B O 1
ATOM 2988 N N . VAL B 1 67 ? 3.996 -22.625 -4.969 1 98.94 67 VAL B N 1
ATOM 2989 C CA . VAL B 1 67 ? 4.773 -21.422 -5.266 1 98.94 67 VAL B CA 1
ATOM 2990 C C . VAL B 1 67 ? 3.959 -20.188 -4.922 1 98.94 67 VAL B C 1
ATOM 2992 O O . VAL B 1 67 ? 2.865 -19.984 -5.453 1 98.94 67 VAL B O 1
ATOM 2995 N N . ASP B 1 68 ? 4.441 -19.391 -3.965 1 98.94 68 ASP B N 1
ATOM 2996 C CA . ASP B 1 68 ? 3.715 -18.281 -3.342 1 98.94 68 ASP B CA 1
ATOM 2997 C C . ASP B 1 68 ? 4.312 -16.938 -3.744 1 98.94 68 ASP B C 1
ATOM 2999 O O . ASP B 1 68 ? 5.258 -16.469 -3.117 1 98.94 68 ASP B O 1
ATOM 3003 N N . PRO B 1 69 ? 3.707 -16.25 -4.758 1 98.88 69 PRO B N 1
ATOM 3004 C CA . PRO B 1 69 ? 4.246 -14.977 -5.23 1 98.88 69 PRO B CA 1
ATOM 3005 C C . PRO B 1 69 ? 3.818 -13.797 -4.363 1 98.88 69 PRO B C 1
ATOM 3007 O O . PRO B 1 69 ? 3.562 -12.711 -4.879 1 98.88 69 PRO B O 1
ATOM 3010 N N . THR B 1 70 ? 3.615 -14.016 -3.041 1 98.88 70 THR B N 1
ATOM 3011 C CA . THR B 1 70 ? 3.291 -12.938 -2.117 1 98.88 70 THR B CA 1
ATOM 3012 C C . THR B 1 70 ? 4.516 -12.07 -1.846 1 98.88 70 THR B C 1
ATOM 3014 O O . THR B 1 70 ? 5.523 -12.555 -1.329 1 98.88 70 THR B O 1
ATOM 3017 N N . VAL B 1 71 ? 4.473 -10.836 -2.238 1 98.81 71 VAL B N 1
ATOM 3018 C CA . VAL B 1 71 ? 5.582 -9.898 -2.117 1 98.81 71 VAL B CA 1
ATOM 3019 C C . VAL B 1 71 ? 5.098 -8.617 -1.448 1 98.81 71 VAL B C 1
ATOM 3021 O O . VAL B 1 71 ? 3.975 -8.555 -0.943 1 98.81 71 VAL B O 1
ATOM 3024 N N . TRP B 1 72 ? 6.008 -7.617 -1.308 1 98.06 72 TRP B N 1
ATOM 3025 C CA . TRP B 1 72 ? 5.586 -6.289 -0.871 1 98.06 72 TRP B CA 1
ATOM 3026 C C . TRP B 1 72 ? 4.43 -5.777 -1.726 1 98.06 72 TRP B C 1
ATOM 3028 O O . TRP B 1 72 ? 4.535 -5.727 -2.953 1 98.06 72 TRP B O 1
ATOM 3038 N N . GLY B 1 73 ? 3.381 -5.445 -1.054 1 97.25 73 GLY B N 1
ATOM 3039 C CA . GLY B 1 73 ? 2.129 -5.098 -1.707 1 97.25 73 GLY B CA 1
ATOM 3040 C C . GLY B 1 73 ? 1.032 -6.121 -1.476 1 97.25 73 GLY B C 1
ATOM 3041 O O . GLY B 1 73 ? -0.145 -5.84 -1.708 1 97.25 73 GLY B O 1
ATOM 3042 N N . LEU B 1 74 ? 1.454 -7.332 -0.964 1 98.31 74 LEU B N 1
ATOM 3043 C CA . LEU B 1 74 ? 0.5 -8.406 -0.721 1 98.31 74 LEU B CA 1
ATOM 3044 C C . LEU B 1 74 ? 0.624 -8.93 0.706 1 98.31 74 LEU B C 1
ATOM 3046 O O . LEU B 1 74 ? 0.088 -9.992 1.03 1 98.31 74 LEU B O 1
ATOM 3050 N N . GLY B 1 75 ? 1.395 -8.258 1.508 1 98.19 75 GLY B N 1
ATOM 3051 C CA . GLY B 1 75 ? 1.466 -8.617 2.916 1 98.19 75 GLY B CA 1
ATOM 3052 C C . GLY B 1 75 ? 2.52 -9.664 3.215 1 98.19 75 GLY B C 1
ATOM 3053 O O . GLY B 1 75 ? 2.344 -10.492 4.113 1 98.19 75 GLY B O 1
ATOM 3054 N N . ARG B 1 76 ? 3.623 -9.664 2.424 1 98.75 76 ARG B N 1
ATOM 3055 C CA . ARG B 1 76 ? 4.699 -10.617 2.682 1 98.75 76 ARG B CA 1
ATOM 3056 C C . ARG B 1 76 ? 5.223 -10.477 4.109 1 98.75 76 ARG B C 1
ATOM 3058 O O . ARG B 1 76 ? 5.641 -9.391 4.516 1 98.75 76 ARG B O 1
ATOM 3065 N N . TYR B 1 77 ? 5.203 -11.516 4.879 1 98.44 77 TYR B N 1
ATOM 3066 C CA . TYR B 1 77 ? 5.754 -11.625 6.227 1 98.44 77 TYR B CA 1
ATOM 3067 C C . TYR B 1 77 ? 6.25 -13.039 6.504 1 98.44 77 TYR B C 1
ATOM 3069 O O . TYR B 1 77 ? 5.496 -13.883 6.996 1 98.44 77 TYR B O 1
ATOM 3077 N N . ILE B 1 78 ? 7.562 -13.25 6.328 1 98.75 78 ILE B N 1
ATOM 3078 C CA . ILE B 1 78 ? 8.164 -14.57 6.211 1 98.75 78 ILE B CA 1
ATOM 3079 C C . ILE B 1 78 ? 8.117 -15.281 7.562 1 98.75 78 ILE B C 1
ATOM 3081 O O . ILE B 1 78 ? 7.906 -16.5 7.625 1 98.75 78 ILE B O 1
ATOM 3085 N N . PRO B 1 79 ? 8.234 -14.57 8.766 1 98.38 79 PRO B N 1
ATOM 3086 C CA . PRO B 1 79 ? 8.156 -15.289 10.039 1 98.38 79 PRO B CA 1
ATOM 3087 C C . PRO B 1 79 ? 6.859 -16.078 10.195 1 98.38 79 PRO B C 1
ATOM 3089 O O . PRO B 1 79 ? 6.867 -17.188 10.727 1 98.38 79 PRO B O 1
ATOM 3092 N N . ARG B 1 80 ? 5.766 -15.539 9.766 1 98.44 80 ARG B N 1
ATOM 3093 C CA . ARG B 1 80 ? 4.48 -16.234 9.812 1 98.44 80 ARG B CA 1
ATOM 3094 C C . ARG B 1 80 ? 4.488 -17.469 8.906 1 98.44 80 ARG B C 1
ATOM 3096 O O . ARG B 1 80 ? 3.969 -18.516 9.281 1 98.44 80 ARG B O 1
ATOM 3103 N N . ILE B 1 81 ? 5.066 -17.359 7.703 1 98.88 81 ILE B N 1
ATOM 3104 C CA . ILE B 1 81 ? 5.129 -18.453 6.75 1 98.88 81 ILE B CA 1
ATOM 3105 C C . ILE B 1 81 ? 6.043 -19.562 7.285 1 98.88 81 ILE B C 1
ATOM 3107 O O . ILE B 1 81 ? 5.766 -20.75 7.102 1 98.88 81 ILE B O 1
ATOM 3111 N N . GLN B 1 82 ? 7.16 -19.109 7.961 1 98.88 82 GLN B N 1
ATOM 3112 C CA . GLN B 1 82 ? 8.047 -20.094 8.594 1 98.88 82 GLN B CA 1
ATOM 3113 C C . GLN B 1 82 ? 7.309 -20.891 9.664 1 98.88 82 GLN B C 1
ATOM 3115 O O . GLN B 1 82 ? 7.461 -22.109 9.742 1 98.88 82 GLN B O 1
ATOM 3120 N N . ARG B 1 83 ? 6.48 -20.188 10.453 1 98.75 83 ARG B N 1
ATOM 3121 C CA . ARG B 1 83 ? 5.68 -20.844 11.484 1 98.75 83 ARG B CA 1
ATOM 3122 C C . ARG B 1 83 ? 4.77 -21.906 10.883 1 98.75 83 ARG B C 1
ATOM 3124 O O . ARG B 1 83 ? 4.645 -23 11.438 1 98.75 83 ARG B O 1
ATOM 3131 N N . ILE B 1 84 ? 4.23 -21.625 9.766 1 98.88 84 ILE B N 1
ATOM 3132 C CA . ILE B 1 84 ? 3.328 -22.547 9.078 1 98.88 84 ILE B CA 1
ATOM 3133 C C . ILE B 1 84 ? 4.133 -23.672 8.438 1 98.88 84 ILE B C 1
ATOM 3135 O O . ILE B 1 84 ? 3.773 -24.844 8.57 1 98.88 84 ILE B O 1
ATOM 3139 N N . ALA B 1 85 ? 5.234 -23.328 7.785 1 98.75 85 ALA B N 1
ATOM 3140 C CA . ALA B 1 85 ? 6.059 -24.281 7.055 1 98.75 85 ALA B CA 1
ATOM 3141 C C . ALA B 1 85 ? 6.559 -25.391 7.98 1 98.75 85 ALA B C 1
ATOM 3143 O O . ALA B 1 85 ? 6.711 -26.531 7.559 1 98.75 85 ALA B O 1
ATOM 3144 N N . GLU B 1 86 ? 6.758 -25.078 9.234 1 98.38 86 GLU B N 1
ATOM 3145 C CA . GLU B 1 86 ? 7.242 -26.047 10.219 1 98.38 86 GLU B CA 1
ATOM 3146 C C . GLU B 1 86 ? 6.188 -27.109 10.508 1 98.38 86 GLU B C 1
ATOM 3148 O O . GLU B 1 86 ? 6.508 -28.172 11.031 1 98.38 86 GLU B O 1
ATOM 3153 N N . GLN B 1 87 ? 4.973 -26.828 10.102 1 98.69 87 GLN B N 1
ATOM 3154 C CA . GLN B 1 87 ? 3.877 -27.703 10.523 1 98.69 87 GLN B CA 1
ATOM 3155 C C . GLN B 1 87 ? 3.25 -28.406 9.32 1 98.69 87 GLN B C 1
ATOM 3157 O O . GLN B 1 87 ? 2.262 -29.141 9.469 1 98.69 87 GLN B O 1
ATOM 3162 N N . VAL B 1 88 ? 3.83 -28.203 8.109 1 98.75 88 VAL B N 1
ATOM 3163 C CA . VAL B 1 88 ? 3.197 -28.781 6.934 1 98.75 88 VAL B CA 1
ATOM 3164 C C . VAL B 1 88 ? 4.238 -29.531 6.102 1 98.75 88 VAL B C 1
ATOM 3166 O O . VAL B 1 88 ? 5.438 -29.281 6.223 1 98.75 88 VAL B O 1
ATOM 3169 N N . ALA B 1 89 ? 3.764 -30.453 5.227 1 97.25 89 ALA B N 1
ATOM 3170 C CA . ALA B 1 89 ? 4.664 -31.266 4.43 1 97.25 89 ALA B CA 1
ATOM 3171 C C . ALA B 1 89 ? 4.926 -30.641 3.064 1 97.25 89 ALA B C 1
ATOM 3173 O O . ALA B 1 89 ? 5.934 -30.922 2.42 1 97.25 89 ALA B O 1
ATOM 3174 N N . VAL B 1 90 ? 4.031 -29.797 2.67 1 98.44 90 VAL B N 1
ATOM 3175 C CA . VAL B 1 90 ? 4.18 -29.188 1.358 1 98.44 90 VAL B CA 1
ATOM 3176 C C . VAL B 1 90 ? 5.371 -28.234 1.369 1 98.44 90 VAL B C 1
ATOM 3178 O O . VAL B 1 90 ? 5.605 -27.531 2.357 1 98.44 90 VAL B O 1
ATOM 3181 N N . ASN B 1 91 ? 6.219 -28.219 0.298 1 98.69 91 ASN B N 1
ATOM 3182 C CA . ASN B 1 91 ? 7.215 -27.172 0.105 1 98.69 91 ASN B CA 1
ATOM 3183 C C . ASN B 1 91 ? 6.566 -25.844 -0.229 1 98.69 91 ASN B C 1
ATOM 3185 O O . ASN B 1 91 ? 5.645 -25.781 -1.048 1 98.69 91 ASN B O 1
ATOM 3189 N N . ILE B 1 92 ? 6.973 -24.828 0.442 1 98.94 92 ILE B N 1
ATOM 3190 C CA . ILE B 1 92 ? 6.516 -23.484 0.119 1 98.94 92 ILE B CA 1
ATOM 3191 C C . ILE B 1 92 ? 7.668 -22.672 -0.471 1 98.94 92 ILE B C 1
ATOM 3193 O O . ILE B 1 92 ? 8.68 -22.453 0.193 1 98.94 92 ILE B O 1
ATOM 3197 N N . VAL B 1 93 ? 7.551 -22.266 -1.723 1 98.94 93 VAL B N 1
ATOM 3198 C CA . VAL B 1 93 ? 8.547 -21.453 -2.414 1 98.94 93 VAL B CA 1
ATOM 3199 C C . VAL B 1 93 ? 8.086 -20 -2.432 1 98.94 93 VAL B C 1
ATOM 3201 O O . VAL B 1 93 ? 6.98 -19.688 -2.873 1 98.94 93 VAL B O 1
ATOM 3204 N N . VAL B 1 94 ? 8.953 -19.094 -1.95 1 98.94 94 VAL B N 1
ATOM 3205 C CA . VAL B 1 94 ? 8.5 -17.719 -1.791 1 98.94 94 VAL B CA 1
ATOM 3206 C C . VAL B 1 94 ? 9.234 -16.812 -2.779 1 98.94 94 VAL B C 1
ATOM 3208 O O . VAL B 1 94 ? 10.234 -17.219 -3.369 1 98.94 94 VAL B O 1
ATOM 3211 N N . ALA B 1 95 ? 8.703 -15.594 -2.932 1 98.94 95 ALA B N 1
ATOM 3212 C CA . ALA B 1 95 ? 9.141 -14.695 -3.994 1 98.94 95 ALA B CA 1
ATOM 3213 C C . ALA B 1 95 ? 9.625 -13.367 -3.424 1 98.94 95 ALA B C 1
ATOM 3215 O O . ALA B 1 95 ? 9.492 -13.109 -2.225 1 98.94 95 ALA B O 1
ATOM 3216 N N . THR B 1 96 ? 10.297 -12.578 -4.234 1 98.94 96 THR B N 1
ATOM 3217 C CA . THR B 1 96 ? 10.547 -11.156 -4.035 1 98.94 96 THR B CA 1
ATOM 3218 C C . THR B 1 96 ? 10.039 -10.344 -5.219 1 98.94 96 THR B C 1
ATOM 3220 O O . THR B 1 96 ? 9.656 -10.906 -6.246 1 98.94 96 THR B O 1
ATOM 3223 N N . GLY B 1 97 ? 9.977 -9.062 -5.051 1 98.81 97 GLY B N 1
ATOM 3224 C CA . GLY B 1 97 ? 9.406 -8.156 -6.035 1 98.81 97 GLY B CA 1
ATOM 3225 C C . GLY B 1 97 ? 8.391 -7.195 -5.438 1 98.81 97 GLY B C 1
ATOM 3226 O O . GLY B 1 97 ? 8.484 -6.848 -4.262 1 98.81 97 GLY B O 1
ATOM 3227 N N . LEU B 1 98 ? 7.488 -6.699 -6.348 1 98.62 98 LEU B N 1
ATOM 3228 C CA . LEU B 1 98 ? 6.473 -5.73 -5.949 1 98.62 98 LEU B CA 1
ATOM 3229 C C . LEU B 1 98 ? 5.137 -6.031 -6.629 1 98.62 98 LEU B C 1
ATOM 3231 O O . LEU B 1 98 ? 5.105 -6.406 -7.801 1 98.62 98 LEU B O 1
ATOM 3235 N N . TYR B 1 99 ? 4.156 -5.867 -5.84 1 98.06 99 TYR B N 1
ATOM 3236 C CA . TYR B 1 99 ? 2.795 -5.938 -6.363 1 98.06 99 TYR B CA 1
ATOM 3237 C C . TYR B 1 99 ? 2.141 -4.562 -6.367 1 98.06 99 TYR B C 1
ATOM 3239 O O . TYR B 1 99 ? 1.658 -4.094 -5.336 1 98.06 99 TYR B O 1
ATOM 3247 N N . VAL B 1 100 ? 2.117 -3.961 -7.574 1 94.94 100 VAL B N 1
ATOM 3248 C CA . VAL B 1 100 ? 1.54 -2.637 -7.789 1 94.94 100 VAL B CA 1
ATOM 3249 C C . VAL B 1 100 ? 0.876 -2.582 -9.164 1 94.94 100 VAL B C 1
ATOM 3251 O O . VAL B 1 100 ? 1.419 -3.096 -10.141 1 94.94 100 VAL B O 1
ATOM 3254 N N . TYR B 1 101 ? -0.286 -1.909 -9.227 1 91.88 101 TYR B N 1
ATOM 3255 C CA . TYR B 1 101 ? -0.982 -1.829 -10.5 1 91.88 101 TYR B CA 1
ATOM 3256 C C . TYR B 1 101 ? -0.551 -0.591 -11.281 1 91.88 101 TYR B C 1
ATOM 3258 O O . TYR B 1 101 ? -0.53 -0.602 -12.516 1 91.88 101 TYR B O 1
ATOM 3266 N N . GLN B 1 102 ? -0.232 0.488 -10.477 1 89.31 102 GLN B N 1
ATOM 3267 C CA . GLN B 1 102 ? -0.034 1.701 -11.266 1 89.31 102 GLN B CA 1
ATOM 3268 C C . GLN B 1 102 ? 1.084 2.559 -10.68 1 89.31 102 GLN B C 1
ATOM 3270 O O . GLN B 1 102 ? 1.852 3.178 -11.422 1 89.31 102 GLN B O 1
ATOM 3275 N N . GLU B 1 103 ? 1.125 2.533 -9.328 1 88.19 103 GLU B N 1
ATOM 3276 C CA . GLU B 1 103 ? 1.963 3.566 -8.727 1 88.19 103 GLU B CA 1
ATOM 3277 C C . GLU B 1 103 ? 3.145 2.953 -7.977 1 88.19 103 GLU B C 1
ATOM 3279 O O . GLU B 1 103 ? 2.963 2.072 -7.133 1 88.19 103 GLU B O 1
ATOM 3284 N N . LEU B 1 104 ? 4.293 3.527 -8.273 1 93.25 104 LEU B N 1
ATOM 3285 C CA . LEU B 1 104 ? 5.516 3.172 -7.559 1 93.25 104 LEU B CA 1
ATOM 3286 C C . LEU B 1 104 ? 5.418 3.566 -6.09 1 93.25 104 LEU B C 1
ATOM 3288 O O . LEU B 1 104 ? 4.953 4.664 -5.766 1 93.25 104 LEU B O 1
ATOM 3292 N N . PRO B 1 105 ? 5.758 2.643 -5.102 1 95.19 105 PRO B N 1
ATOM 3293 C CA . PRO B 1 105 ? 5.82 3.084 -3.707 1 95.19 105 PRO B CA 1
ATOM 3294 C C . PRO B 1 105 ? 6.672 4.336 -3.523 1 95.19 105 PRO B C 1
ATOM 3296 O O . PRO B 1 105 ? 7.719 4.477 -4.16 1 95.19 105 PRO B O 1
ATOM 3299 N N . HIS B 1 106 ? 6.27 5.195 -2.621 1 94.25 106 HIS B N 1
ATOM 3300 C CA . HIS B 1 106 ? 6.98 6.438 -2.354 1 94.25 106 HIS B CA 1
ATOM 3301 C C . HIS B 1 106 ? 8.422 6.168 -1.938 1 94.25 106 HIS B C 1
ATOM 3303 O O . HIS B 1 106 ? 9.32 6.961 -2.236 1 94.25 106 HIS B O 1
ATOM 3309 N N . GLN B 1 107 ? 8.664 5.043 -1.398 1 96.19 107 GLN B N 1
ATOM 3310 C CA . GLN B 1 107 ? 9.961 4.648 -0.863 1 96.19 107 GLN B CA 1
ATOM 3311 C C . GLN B 1 107 ? 10.984 4.469 -1.98 1 96.19 107 GLN B C 1
ATOM 3313 O O . GLN B 1 107 ? 12.195 4.41 -1.723 1 96.19 107 GLN B O 1
ATOM 3318 N N . TYR B 1 108 ? 10.484 4.445 -3.26 1 96.88 108 TYR B N 1
ATOM 3319 C CA . TYR B 1 108 ? 11.391 4.309 -4.395 1 96.88 108 TYR B CA 1
ATOM 3320 C C . TYR B 1 108 ? 11.328 5.539 -5.293 1 96.88 108 TYR B C 1
ATOM 3322 O O . TYR B 1 108 ? 12.086 5.648 -6.258 1 96.88 108 TYR B O 1
ATOM 3330 N N . GLU B 1 109 ? 10.477 6.453 -4.973 1 95 109 GLU B N 1
ATOM 3331 C CA . GLU B 1 109 ? 10.141 7.543 -5.883 1 95 109 GLU B CA 1
ATOM 3332 C C . GLU B 1 109 ? 11.344 8.445 -6.137 1 95 109 GLU B C 1
ATOM 3334 O O . GLU B 1 109 ? 11.57 8.883 -7.266 1 95 109 GLU B O 1
ATOM 3339 N N . TYR B 1 110 ? 12.172 8.695 -5.086 1 94.44 110 TYR B N 1
ATOM 3340 C CA . TYR B 1 110 ? 13.211 9.711 -5.215 1 94.44 110 TYR B CA 1
ATOM 3341 C C . TYR B 1 110 ? 14.602 9.086 -5.16 1 94.44 110 TYR B C 1
ATOM 3343 O O . TYR B 1 110 ? 15.609 9.797 -5.113 1 94.44 110 TYR B O 1
ATOM 3351 N N . ARG B 1 111 ? 14.656 7.777 -5.18 1 95.12 111 ARG B N 1
ATOM 3352 C CA . ARG B 1 111 ? 15.922 7.055 -5.109 1 95.12 111 ARG B CA 1
ATOM 3353 C C . ARG B 1 111 ? 16.172 6.254 -6.383 1 95.12 111 ARG B C 1
ATOM 3355 O O . ARG B 1 111 ? 15.32 5.457 -6.793 1 95.12 111 ARG B O 1
ATOM 3362 N N . GLY B 1 112 ? 17.344 6.348 -6.945 1 95.88 112 GLY B N 1
ATOM 3363 C CA . GLY B 1 112 ? 17.719 5.617 -8.141 1 95.88 112 GLY B CA 1
ATOM 3364 C C . GLY B 1 112 ? 18.547 6.445 -9.109 1 95.88 112 GLY B C 1
ATOM 3365 O O . GLY B 1 112 ? 18.828 7.617 -8.844 1 95.88 112 GLY B O 1
ATOM 3366 N N . PRO B 1 113 ? 18.891 5.879 -10.219 1 97 113 PRO B N 1
ATOM 3367 C CA . PRO B 1 113 ? 19.75 6.586 -11.172 1 97 113 PRO B CA 1
ATOM 3368 C C . PRO B 1 113 ? 19.125 7.863 -11.711 1 97 113 PRO B C 1
ATOM 3370 O O . PRO B 1 113 ? 18.047 7.816 -12.305 1 97 113 PRO B O 1
ATOM 3373 N N . GLY B 1 114 ? 19.812 8.984 -11.508 1 96.56 114 GLY B N 1
ATOM 3374 C CA . GLY B 1 114 ? 19.391 10.258 -12.062 1 96.56 114 GLY B CA 1
ATOM 3375 C C . GLY B 1 114 ? 18.328 10.953 -11.234 1 96.56 114 GLY B C 1
ATOM 3376 O O . GLY B 1 114 ? 17.797 11.992 -11.633 1 96.56 114 GLY B O 1
ATOM 3377 N N . LEU B 1 115 ? 18.047 10.398 -10.07 1 94.94 115 LEU B N 1
ATOM 3378 C CA . LEU B 1 115 ? 17.016 10.984 -9.234 1 94.94 115 LEU B CA 1
ATOM 3379 C C . LEU B 1 115 ? 17.625 11.781 -8.086 1 94.94 115 LEU B C 1
ATOM 3381 O O . LEU B 1 115 ? 18.828 12.031 -8.07 1 94.94 115 LEU B O 1
ATOM 3385 N N . LEU B 1 116 ? 16.797 12.258 -7.18 1 93.25 116 LEU B N 1
ATOM 3386 C CA . LEU B 1 116 ? 17.25 13.102 -6.082 1 93.25 116 LEU B CA 1
ATOM 3387 C C . LEU B 1 116 ? 18.406 12.438 -5.324 1 93.25 116 LEU B C 1
ATOM 3389 O O . LEU B 1 116 ? 19.406 13.078 -5.02 1 93.25 116 LEU B O 1
ATOM 3393 N N . LEU B 1 117 ? 18.156 11.227 -4.883 1 94.06 117 LEU B N 1
ATOM 3394 C CA . LEU B 1 117 ? 19.25 10.391 -4.402 1 94.06 117 LEU B CA 1
ATOM 3395 C C . LEU B 1 117 ? 19.812 9.516 -5.523 1 94.06 117 LEU B C 1
ATOM 3397 O O . LEU B 1 117 ? 19.219 8.492 -5.863 1 94.06 117 LEU B O 1
ATOM 3401 N N . ASP B 1 118 ? 20.875 9.977 -6.055 1 94.62 118 ASP B N 1
ATOM 3402 C CA . ASP B 1 118 ? 21.453 9.312 -7.219 1 94.62 118 ASP B CA 1
ATOM 3403 C C . ASP B 1 118 ? 22.266 8.094 -6.805 1 94.62 118 ASP B C 1
ATOM 3405 O O . ASP B 1 118 ? 23.422 8.227 -6.395 1 94.62 118 ASP B O 1
ATOM 3409 N N . ILE B 1 119 ? 21.703 6.941 -6.934 1 95 119 ILE B N 1
ATOM 3410 C CA . ILE B 1 119 ? 22.297 5.652 -6.594 1 95 119 ILE B CA 1
ATOM 3411 C C . ILE B 1 119 ? 21.875 4.605 -7.621 1 95 119 ILE B C 1
ATOM 3413 O O . ILE B 1 119 ? 20.969 4.844 -8.43 1 95 119 ILE B O 1
ATOM 3417 N N . PRO B 1 120 ? 22.547 3.463 -7.621 1 97.31 120 PRO B N 1
ATOM 3418 C CA . PRO B 1 120 ? 22.031 2.377 -8.461 1 97.31 120 PRO B CA 1
ATOM 3419 C C . PRO B 1 120 ? 20.578 2.012 -8.125 1 97.31 120 PRO B C 1
ATOM 3421 O O . PRO B 1 120 ? 20.094 2.34 -7.043 1 97.31 120 PRO B O 1
ATOM 3424 N N . GLU B 1 121 ? 19.875 1.408 -9.016 1 98.25 121 GLU B N 1
ATOM 3425 C CA . GLU B 1 121 ? 18.469 1.082 -8.844 1 98.25 121 GLU B CA 1
ATOM 3426 C C . GLU B 1 121 ? 18.234 0.315 -7.543 1 98.25 121 GLU B C 1
ATOM 3428 O O . GLU B 1 121 ? 18.641 -0.844 -7.422 1 98.25 121 GLU B O 1
ATOM 3433 N N . PRO B 1 122 ? 17.578 0.943 -6.605 1 97.31 122 PRO B N 1
ATOM 3434 C CA . PRO B 1 122 ? 17.469 0.329 -5.277 1 97.31 122 PRO B CA 1
ATOM 3435 C C . PRO B 1 122 ? 16.609 -0.931 -5.281 1 97.31 122 PRO B C 1
ATOM 3437 O O . PRO B 1 122 ? 16.812 -1.828 -4.457 1 97.31 122 PRO B O 1
ATOM 3440 N N . MET B 1 123 ? 15.656 -1.063 -6.148 1 98.56 123 MET B N 1
ATOM 3441 C CA . MET B 1 123 ? 14.836 -2.268 -6.223 1 98.56 123 MET B CA 1
ATOM 3442 C C . MET B 1 123 ? 15.68 -3.48 -6.605 1 98.56 123 MET B C 1
ATOM 3444 O O . MET B 1 123 ? 15.484 -4.57 -6.059 1 98.56 123 MET B O 1
ATOM 3448 N N . VAL B 1 124 ? 16.594 -3.283 -7.559 1 98.88 124 VAL B N 1
ATOM 3449 C CA . VAL B 1 124 ? 17.484 -4.379 -7.941 1 98.88 124 VAL B CA 1
ATOM 3450 C C . VAL B 1 124 ? 18.297 -4.82 -6.734 1 98.88 124 VAL B C 1
ATOM 3452 O O . VAL B 1 124 ? 18.469 -6.02 -6.492 1 98.88 124 VAL B O 1
ATOM 3455 N N . THR B 1 125 ? 18.797 -3.846 -5.992 1 97.94 125 THR B N 1
ATOM 3456 C CA . THR B 1 125 ? 19.562 -4.141 -4.789 1 97.94 125 THR B CA 1
ATOM 3457 C C . THR B 1 125 ? 18.719 -4.926 -3.787 1 97.94 125 THR B C 1
ATOM 3459 O O . THR B 1 125 ? 19.172 -5.945 -3.256 1 97.94 125 THR B O 1
ATOM 3462 N N . ASP B 1 126 ? 17.516 -4.477 -3.541 1 98.06 126 ASP B N 1
ATOM 3463 C CA . ASP B 1 126 ? 16.641 -5.109 -2.57 1 98.06 126 ASP B CA 1
ATOM 3464 C C . ASP B 1 126 ? 16.266 -6.527 -3.004 1 98.06 126 ASP B C 1
ATOM 3466 O O . ASP B 1 126 ? 16.359 -7.469 -2.215 1 98.06 126 ASP B O 1
ATOM 3470 N N . PHE B 1 127 ? 15.859 -6.707 -4.242 1 98.94 127 PHE B N 1
ATOM 3471 C CA . PHE B 1 127 ? 15.445 -8.008 -4.742 1 98.94 127 PHE B CA 1
ATOM 3472 C C . PHE B 1 127 ? 16.609 -8.984 -4.75 1 98.94 127 PHE B C 1
ATOM 3474 O O . PHE B 1 127 ? 16.453 -10.156 -4.387 1 98.94 127 PHE B O 1
ATOM 3481 N N . THR B 1 128 ? 17.766 -8.484 -5.18 1 98.88 128 THR B N 1
ATOM 3482 C CA . THR B 1 128 ? 18.953 -9.336 -5.191 1 98.88 128 THR B CA 1
ATOM 3483 C C . THR B 1 128 ? 19.297 -9.812 -3.783 1 98.88 128 THR B C 1
ATOM 3485 O O . THR B 1 128 ? 19.609 -10.984 -3.58 1 98.88 128 THR B O 1
ATOM 3488 N N . ARG B 1 129 ? 19.234 -8.938 -2.828 1 98.31 129 ARG B N 1
ATOM 3489 C CA . ARG B 1 129 ? 19.5 -9.305 -1.439 1 98.31 129 ARG B CA 1
ATOM 3490 C C . ARG B 1 129 ? 18.562 -10.414 -0.979 1 98.31 129 ARG B C 1
ATOM 3492 O O . ARG B 1 129 ? 19 -11.375 -0.34 1 98.31 129 ARG B O 1
ATOM 3499 N N . ASP B 1 130 ? 17.25 -10.289 -1.301 1 98.88 130 ASP B N 1
ATOM 3500 C CA . ASP B 1 130 ? 16.266 -11.289 -0.928 1 98.88 130 ASP B CA 1
ATOM 3501 C C . ASP B 1 130 ? 16.625 -12.664 -1.492 1 98.88 130 ASP B C 1
ATOM 3503 O O . ASP B 1 130 ? 16.375 -13.688 -0.861 1 98.88 130 ASP B O 1
ATOM 3507 N N . ILE B 1 131 ? 17.203 -12.695 -2.689 1 98.88 131 ILE B N 1
ATOM 3508 C CA . ILE B 1 131 ? 17.484 -13.93 -3.412 1 98.88 131 ILE B CA 1
ATOM 3509 C C . ILE B 1 131 ? 18.812 -14.523 -2.924 1 98.88 131 ILE B C 1
ATOM 3511 O O . ILE B 1 131 ? 18.922 -15.734 -2.725 1 98.88 131 ILE B O 1
ATOM 3515 N N . VAL B 1 132 ? 19.781 -13.68 -2.691 1 98.69 132 VAL B N 1
ATOM 3516 C CA . VAL B 1 132 ? 21.156 -14.141 -2.469 1 98.69 132 VAL B CA 1
ATOM 3517 C C . VAL B 1 132 ? 21.406 -14.297 -0.972 1 98.69 132 VAL B C 1
ATOM 3519 O O . VAL B 1 132 ? 22.016 -15.281 -0.538 1 98.69 132 VAL B O 1
ATOM 3522 N N . GLU B 1 133 ? 20.938 -13.359 -0.177 1 98 133 GLU B N 1
ATOM 3523 C CA . GLU B 1 133 ? 21.234 -13.359 1.255 1 98 133 GLU B CA 1
ATOM 3524 C C . GLU B 1 133 ? 20.047 -13.891 2.055 1 98 133 GLU B C 1
ATOM 3526 O O . GLU B 1 133 ? 20.219 -14.695 2.975 1 98 133 GLU B O 1
ATOM 3531 N N . GLY B 1 134 ? 18.828 -13.469 1.739 1 98.5 134 GLY B N 1
ATOM 3532 C CA . GLY B 1 134 ? 17.625 -13.844 2.467 1 98.5 134 GLY B CA 1
ATOM 3533 C C . GLY B 1 134 ? 16.719 -12.672 2.762 1 98.5 134 GLY B C 1
ATOM 3534 O O . GLY B 1 134 ? 17.141 -11.523 2.738 1 98.5 134 GLY B O 1
ATOM 3535 N N . ILE B 1 135 ? 15.531 -12.992 3.094 1 98.56 135 ILE B N 1
ATOM 3536 C CA . ILE B 1 135 ? 14.492 -11.984 3.283 1 98.56 135 ILE B CA 1
ATOM 3537 C C . ILE B 1 135 ? 14.469 -11.531 4.738 1 98.56 135 ILE B C 1
ATOM 3539 O O . ILE B 1 135 ? 14.234 -12.336 5.645 1 98.56 135 ILE B O 1
ATOM 3543 N N . ALA B 1 136 ? 14.719 -10.289 4.973 1 97.31 136 ALA B N 1
ATOM 3544 C CA . ALA B 1 136 ? 14.484 -9.578 6.227 1 97.31 136 ALA B CA 1
ATOM 3545 C C . ALA B 1 136 ? 15.18 -10.289 7.391 1 97.31 136 ALA B C 1
ATOM 3547 O O . ALA B 1 136 ? 14.617 -10.383 8.484 1 97.31 136 ALA B O 1
ATOM 3548 N N . GLY B 1 137 ? 16.25 -10.93 7.164 1 96.44 137 GLY B N 1
ATOM 3549 C CA . GLY B 1 137 ? 17.062 -11.516 8.219 1 96.44 137 GLY B CA 1
ATOM 3550 C C . GLY B 1 137 ? 16.531 -12.859 8.695 1 96.44 137 GLY B C 1
ATOM 3551 O O . GLY B 1 137 ? 16.984 -13.383 9.719 1 96.44 137 GLY B O 1
ATOM 3552 N N . THR B 1 138 ? 15.578 -13.469 7.973 1 97.88 138 THR B N 1
ATOM 3553 C CA . THR B 1 138 ? 14.961 -14.719 8.398 1 97.88 138 THR B CA 1
ATOM 3554 C C . THR B 1 138 ? 15.812 -15.914 7.98 1 97.88 138 THR B C 1
ATOM 3556 O O . THR B 1 138 ? 15.609 -17.031 8.469 1 97.88 138 THR B O 1
ATOM 3559 N N . GLY B 1 139 ? 16.703 -15.695 7.023 1 97.5 139 GLY B N 1
ATOM 3560 C CA . GLY B 1 139 ? 17.469 -16.781 6.43 1 97.5 139 GLY B CA 1
ATOM 3561 C C . GLY B 1 139 ? 16.75 -17.453 5.266 1 97.5 139 GLY B C 1
ATOM 3562 O O . GLY B 1 139 ? 17.359 -18.203 4.504 1 97.5 139 GLY B O 1
ATOM 3563 N N . VAL B 1 140 ? 15.508 -17.219 5.055 1 98.81 140 VAL B N 1
ATOM 3564 C CA . VAL B 1 140 ? 14.758 -17.75 3.924 1 98.81 140 VAL B CA 1
ATOM 3565 C C . VAL B 1 1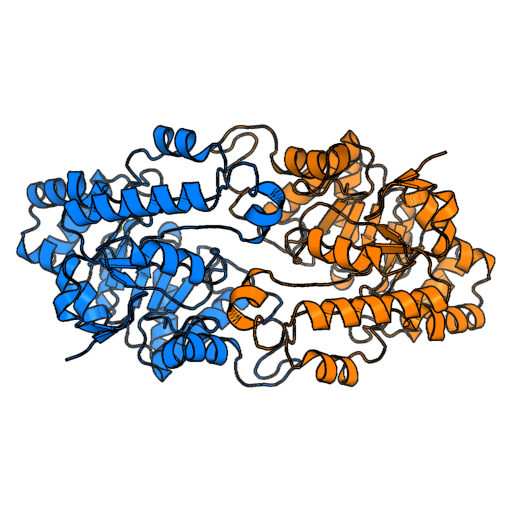40 ? 15.055 -16.922 2.676 1 98.81 140 VAL B C 1
ATOM 3567 O O . VAL B 1 140 ? 14.977 -15.688 2.707 1 98.81 140 VAL B O 1
ATOM 3570 N N . LYS B 1 141 ? 15.359 -17.531 1.587 1 98.88 141 LYS B N 1
ATOM 3571 C CA . LYS B 1 141 ? 15.68 -16.844 0.342 1 98.88 141 LYS B CA 1
ATOM 3572 C C . LYS B 1 141 ? 14.523 -16.922 -0.647 1 98.88 141 LYS B C 1
ATOM 3574 O O . LYS B 1 141 ? 13.859 -17.953 -0.759 1 98.88 141 LYS B O 1
ATOM 3579 N N . ALA B 1 142 ? 14.273 -15.859 -1.302 1 98.94 142 ALA B N 1
ATOM 3580 C CA . ALA B 1 142 ? 13.312 -15.883 -2.4 1 98.94 142 ALA B CA 1
ATOM 3581 C C . ALA B 1 142 ? 13.836 -16.703 -3.574 1 98.94 142 ALA B C 1
ATOM 3583 O O . ALA B 1 142 ? 15.031 -16.641 -3.895 1 98.94 142 ALA B O 1
ATOM 3584 N N . ALA B 1 143 ? 12.93 -17.391 -4.246 1 98.88 143 ALA B N 1
ATOM 3585 C CA . ALA B 1 143 ? 13.359 -18.266 -5.328 1 98.88 143 ALA B CA 1
ATOM 3586 C C . ALA B 1 143 ? 12.953 -17.703 -6.688 1 98.88 143 ALA B C 1
ATOM 3588 O O . ALA B 1 143 ? 13.422 -18.172 -7.727 1 98.88 143 ALA B O 1
ATOM 3589 N N . PHE B 1 144 ? 12.094 -16.703 -6.699 1 98.94 144 PHE B N 1
ATOM 3590 C CA . PHE B 1 144 ? 11.641 -16.141 -7.961 1 98.94 144 PHE B CA 1
ATOM 3591 C C . PHE B 1 144 ? 11.148 -14.703 -7.758 1 98.94 144 PHE B C 1
ATOM 3593 O O . PHE B 1 144 ? 11.078 -14.219 -6.629 1 98.94 144 PHE B O 1
ATOM 3600 N N . LEU B 1 145 ? 10.883 -14.008 -8.883 1 98.94 145 LEU B N 1
ATOM 3601 C CA . LEU B 1 145 ? 10.516 -12.602 -8.891 1 98.94 145 LEU B CA 1
ATOM 3602 C C . LEU B 1 145 ? 9.07 -12.414 -9.336 1 98.94 145 LEU B C 1
ATOM 3604 O O . LEU B 1 145 ? 8.578 -13.148 -10.195 1 98.94 145 LEU B O 1
ATOM 3608 N N . LYS B 1 146 ? 8.406 -11.414 -8.727 1 98.94 146 LYS B N 1
ATOM 3609 C CA . LYS B 1 146 ? 7.023 -11.07 -9.039 1 98.94 146 LYS B CA 1
ATOM 3610 C C . LYS B 1 146 ? 6.883 -9.586 -9.359 1 98.94 146 LYS B C 1
ATOM 3612 O O . LYS B 1 146 ? 7.484 -8.742 -8.688 1 98.94 146 LYS B O 1
ATOM 3617 N N . CYS B 1 147 ? 6.184 -9.234 -10.391 1 98.88 147 CYS B N 1
ATOM 3618 C CA . CYS B 1 147 ? 5.695 -7.883 -10.648 1 98.88 147 CYS B CA 1
ATOM 3619 C C . CYS B 1 147 ? 4.348 -7.914 -11.359 1 98.88 147 CYS B C 1
ATOM 3621 O O . CYS B 1 147 ? 3.748 -8.977 -11.516 1 98.88 147 CYS B O 1
ATOM 3623 N N . CYS B 1 148 ? 3.828 -6.773 -11.727 1 98.69 148 CYS B N 1
ATOM 3624 C CA . CYS B 1 148 ? 2.506 -6.68 -12.336 1 98.69 148 CYS B CA 1
ATOM 3625 C C . CYS B 1 148 ? 2.541 -5.805 -13.578 1 98.69 148 CYS B C 1
ATOM 3627 O O . CYS B 1 148 ? 3.193 -4.762 -13.594 1 98.69 148 CYS B O 1
ATOM 3629 N N . VAL B 1 149 ? 1.971 -6.27 -14.602 1 98.75 149 VAL B N 1
ATOM 3630 C CA . VAL B 1 149 ? 1.54 -5.469 -15.742 1 98.75 149 VAL B CA 1
ATOM 3631 C C . VAL B 1 149 ? 0.041 -5.652 -15.961 1 98.75 149 VAL B C 1
ATOM 3633 O O . VAL B 1 149 ? -0.376 -6.488 -16.766 1 98.75 149 VAL B O 1
ATOM 3636 N N . ASP B 1 150 ? -0.736 -4.871 -15.281 1 97.75 150 ASP B N 1
ATOM 3637 C CA . ASP B 1 150 ? -2.188 -5.02 -15.328 1 97.75 150 ASP B CA 1
ATOM 3638 C C . ASP B 1 150 ? -2.789 -4.211 -16.469 1 97.75 150 ASP B C 1
ATOM 3640 O O . ASP B 1 150 ? -2.129 -3.98 -17.484 1 97.75 150 ASP B O 1
ATOM 3644 N N . ALA B 1 151 ? -4.051 -3.896 -16.391 1 96.81 151 ALA B N 1
ATOM 3645 C CA . ALA B 1 151 ? -4.824 -3.332 -17.5 1 96.81 151 ALA B CA 1
ATOM 3646 C C . ALA B 1 151 ? -4.277 -1.972 -17.906 1 96.81 151 ALA B C 1
ATOM 3648 O O . ALA B 1 151 ? -4.324 -1.609 -19.094 1 96.81 151 ALA B O 1
ATOM 3649 N N . ALA B 1 152 ? -3.674 -1.213 -16.969 1 94.81 152 ALA B N 1
ATOM 3650 C CA . ALA B 1 152 ? -3.156 0.119 -17.266 1 94.81 152 ALA B CA 1
ATOM 3651 C C . ALA B 1 152 ? -1.864 0.036 -18.078 1 94.81 152 ALA B C 1
ATOM 3653 O O . ALA B 1 152 ? -1.411 1.035 -18.641 1 94.81 152 ALA B O 1
ATOM 3654 N N . GLY B 1 153 ? -1.322 -1.212 -18.156 1 97.56 153 GLY B N 1
ATOM 3655 C CA . GLY B 1 153 ? -0.104 -1.418 -18.922 1 97.56 153 GLY B CA 1
ATOM 3656 C C . GLY B 1 153 ? 1.141 -0.921 -18.203 1 97.56 153 GLY B C 1
ATOM 3657 O O . GLY B 1 153 ? 1.254 -1.041 -16.984 1 97.56 153 GLY B O 1
ATOM 3658 N N . LEU B 1 154 ? 2.09 -0.488 -18.953 1 97.94 154 LEU B N 1
ATOM 3659 C CA . LEU B 1 154 ? 3.389 -0.083 -18.422 1 97.94 154 LEU B CA 1
ATOM 3660 C C . LEU B 1 154 ? 3.396 1.402 -18.078 1 97.94 154 LEU B C 1
ATOM 3662 O O . LEU B 1 154 ? 4.109 2.188 -18.719 1 97.94 154 LEU B O 1
ATOM 3666 N N . THR B 1 155 ? 2.604 1.783 -17.031 1 95.94 155 THR B N 1
ATOM 3667 C CA . THR B 1 155 ? 2.771 3.121 -16.469 1 95.94 155 THR B CA 1
ATOM 3668 C C . THR B 1 155 ? 4.219 3.354 -16.047 1 95.94 155 THR B C 1
ATOM 3670 O O . THR B 1 155 ? 4.988 2.4 -15.906 1 95.94 155 THR B O 1
ATOM 3673 N N . PRO B 1 156 ? 4.637 4.582 -15.82 1 95.56 156 PRO B N 1
ATOM 3674 C CA . PRO B 1 156 ? 6.047 4.836 -15.516 1 95.56 156 PRO B CA 1
ATOM 3675 C C . PRO B 1 156 ? 6.547 4.031 -14.32 1 95.56 156 PRO B C 1
ATOM 3677 O O . PRO B 1 156 ? 7.637 3.453 -14.375 1 95.56 156 PRO B O 1
ATOM 3680 N N . GLY B 1 157 ? 5.711 3.992 -13.297 1 96 157 GLY B N 1
ATOM 3681 C CA . GLY B 1 157 ? 6.098 3.209 -12.133 1 96 157 GLY B CA 1
ATOM 3682 C C . GLY B 1 157 ? 6.176 1.721 -12.414 1 96 157 GLY B C 1
ATOM 3683 O O . GLY B 1 157 ? 7.133 1.055 -12.008 1 96 157 GLY B O 1
ATOM 3684 N N . VAL B 1 158 ? 5.223 1.191 -13.18 1 97.94 158 VAL B N 1
ATOM 3685 C CA . VAL B 1 158 ? 5.168 -0.228 -13.516 1 97.94 158 VAL B CA 1
ATOM 3686 C C . VAL B 1 158 ? 6.34 -0.59 -14.422 1 97.94 158 VAL B C 1
ATOM 3688 O O . VAL B 1 158 ? 6.965 -1.64 -14.258 1 97.94 158 VAL B O 1
ATOM 3691 N N . ASP B 1 159 ? 6.617 0.315 -15.352 1 98.56 159 ASP B N 1
ATOM 3692 C CA . ASP B 1 159 ? 7.754 0.11 -16.234 1 98.56 159 ASP B CA 1
ATOM 3693 C C . ASP B 1 159 ? 9.055 0 -15.453 1 98.56 159 ASP B C 1
ATOM 3695 O O . ASP B 1 159 ? 9.867 -0.899 -15.695 1 98.56 159 ASP B O 1
ATOM 3699 N N . ARG B 1 160 ? 9.273 0.906 -14.516 1 98.44 160 ARG B N 1
ATOM 3700 C CA . ARG B 1 160 ? 10.484 0.898 -13.695 1 98.44 160 ARG B CA 1
ATOM 3701 C C . ARG B 1 160 ? 10.586 -0.386 -12.883 1 98.44 160 ARG B C 1
ATOM 3703 O O . ARG B 1 160 ? 11.656 -0.992 -12.805 1 98.44 160 ARG B O 1
ATOM 3710 N N . ILE B 1 161 ? 9.5 -0.849 -12.305 1 98.81 161 ILE B N 1
ATOM 3711 C CA . ILE B 1 161 ? 9.484 -2.059 -11.492 1 98.81 161 ILE B CA 1
ATOM 3712 C C . ILE B 1 161 ? 9.797 -3.273 -12.359 1 98.81 161 ILE B C 1
ATOM 3714 O O . ILE B 1 161 ? 10.625 -4.109 -12 1 98.81 161 ILE B O 1
ATOM 3718 N N . ALA B 1 162 ? 9.109 -3.332 -13.516 1 98.94 162 ALA B N 1
ATOM 3719 C CA . ALA B 1 162 ? 9.305 -4.465 -14.422 1 98.94 162 ALA B CA 1
ATOM 3720 C C . ALA B 1 162 ? 10.75 -4.551 -14.891 1 98.94 162 ALA B C 1
ATOM 3722 O O . ALA B 1 162 ? 11.32 -5.641 -14.984 1 98.94 162 ALA B O 1
ATOM 3723 N N . ARG B 1 163 ? 11.367 -3.428 -15.148 1 98.88 163 ARG B N 1
ATOM 3724 C CA . ARG B 1 163 ? 12.773 -3.404 -15.562 1 98.88 163 ARG B CA 1
ATOM 3725 C C . ARG B 1 163 ? 13.688 -3.844 -14.43 1 98.88 163 ARG B C 1
ATOM 3727 O O . ARG B 1 163 ? 14.68 -4.531 -14.656 1 98.88 163 ARG B O 1
ATOM 3734 N N . ALA B 1 164 ? 13.367 -3.393 -13.211 1 98.94 164 ALA B N 1
ATOM 3735 C CA . ALA B 1 164 ? 14.148 -3.83 -12.055 1 98.94 164 ALA B CA 1
ATOM 3736 C C . ALA B 1 164 ? 14.055 -5.34 -11.867 1 98.94 164 ALA B C 1
ATOM 3738 O O . ALA B 1 164 ? 15.055 -6 -11.578 1 98.94 164 ALA B O 1
ATOM 3739 N N . VAL B 1 165 ? 12.867 -5.879 -12.055 1 98.94 165 VAL B N 1
ATOM 3740 C CA . VAL B 1 165 ? 12.641 -7.316 -11.969 1 98.94 165 VAL B CA 1
ATOM 3741 C C . VAL B 1 165 ? 13.43 -8.031 -13.055 1 98.94 165 VAL B C 1
ATOM 3743 O O . VAL B 1 165 ? 14.117 -9.023 -12.781 1 98.94 165 VAL B O 1
ATOM 3746 N N . ALA B 1 166 ? 13.359 -7.496 -14.25 1 98.94 166 ALA B N 1
ATOM 3747 C CA . ALA B 1 166 ? 14.078 -8.086 -15.375 1 98.94 166 ALA B CA 1
ATOM 3748 C C . ALA B 1 166 ? 15.578 -8.094 -15.117 1 98.94 166 ALA B C 1
ATOM 3750 O O . ALA B 1 166 ? 16.234 -9.125 -15.281 1 98.94 166 ALA B O 1
ATOM 3751 N N . ARG B 1 167 ? 16.109 -6.969 -14.703 1 98.88 167 ARG B N 1
ATOM 3752 C CA . ARG B 1 167 ? 17.547 -6.859 -14.445 1 98.88 167 ARG B CA 1
ATOM 3753 C C . ARG B 1 167 ? 17.984 -7.82 -13.344 1 98.88 167 ARG B C 1
ATOM 3755 O O . ARG B 1 167 ? 19.016 -8.469 -13.445 1 98.88 167 ARG B O 1
ATOM 3762 N N . THR B 1 168 ? 17.156 -7.898 -12.297 1 98.94 168 THR B N 1
ATOM 3763 C CA . THR B 1 168 ? 17.469 -8.812 -11.203 1 98.94 168 THR B CA 1
ATOM 3764 C C . THR B 1 168 ? 17.484 -10.258 -11.688 1 98.94 168 THR B C 1
ATOM 3766 O O . THR B 1 168 ? 18.344 -11.047 -11.289 1 98.94 168 THR B O 1
ATOM 3769 N N . SER B 1 169 ? 16.516 -10.57 -12.516 1 98.94 169 SER B N 1
ATOM 3770 C CA . SER B 1 169 ? 16.438 -11.914 -13.078 1 98.94 169 SER B CA 1
ATOM 3771 C C . SER B 1 169 ? 17.688 -12.242 -13.891 1 98.94 169 SER B C 1
ATOM 3773 O O . SER B 1 169 ? 18.266 -13.32 -13.734 1 98.94 169 SER B O 1
ATOM 3775 N N . VAL B 1 170 ? 18.094 -11.352 -14.695 1 98.88 170 VAL B N 1
ATOM 3776 C CA . VAL B 1 170 ? 19.266 -11.555 -15.523 1 98.88 170 VAL B CA 1
ATOM 3777 C C . VAL B 1 170 ? 20.5 -11.711 -14.641 1 98.88 170 VAL B C 1
ATOM 3779 O O . VAL B 1 170 ? 21.328 -12.594 -14.867 1 98.88 170 VAL B O 1
ATOM 3782 N N . ASP B 1 171 ? 20.609 -10.938 -13.625 1 98.75 171 ASP B N 1
ATOM 3783 C CA . ASP B 1 171 ? 21.781 -10.898 -12.766 1 98.75 171 ASP B CA 1
ATOM 3784 C C . ASP B 1 171 ? 21.875 -12.148 -11.898 1 98.75 171 ASP B C 1
ATOM 3786 O O . ASP B 1 171 ? 22.969 -12.625 -11.594 1 98.75 171 ASP B O 1
ATOM 3790 N N . THR B 1 172 ? 20.719 -12.688 -11.484 1 98.62 172 THR B N 1
ATOM 3791 C CA . THR B 1 172 ? 20.734 -13.734 -10.469 1 98.62 172 THR B CA 1
ATOM 3792 C C . THR B 1 172 ? 20.328 -15.078 -11.07 1 98.62 172 THR B C 1
ATOM 3794 O O . THR B 1 172 ? 20.562 -16.125 -10.461 1 98.62 172 THR B O 1
ATOM 3797 N N . GLY B 1 173 ? 19.609 -15.016 -12.219 1 98.12 173 GLY B N 1
ATOM 3798 C CA . GLY B 1 173 ? 19.078 -16.234 -12.82 1 98.12 173 GLY B CA 1
ATOM 3799 C C . GLY B 1 173 ? 17.703 -16.609 -12.281 1 98.12 173 GLY B C 1
ATOM 3800 O O . GLY B 1 173 ? 17.094 -17.578 -12.742 1 98.12 173 GLY B O 1
ATOM 3801 N N . ALA B 1 174 ? 17.188 -15.836 -11.32 1 98.75 174 ALA B N 1
ATOM 3802 C CA . ALA B 1 174 ? 15.883 -16.156 -10.742 1 98.75 174 ALA B CA 1
ATOM 3803 C C . ALA B 1 174 ? 14.773 -15.969 -11.773 1 98.75 174 ALA B C 1
ATOM 3805 O O . ALA B 1 174 ? 14.773 -14.992 -12.523 1 98.75 174 ALA B O 1
ATOM 3806 N N . PRO B 1 175 ? 13.836 -16.891 -11.828 1 98.88 175 PRO B N 1
ATOM 3807 C CA . PRO B 1 175 ? 12.734 -16.781 -12.781 1 98.88 175 PRO B CA 1
ATOM 3808 C C . PRO B 1 175 ? 11.695 -15.742 -12.359 1 98.88 175 PRO B C 1
ATOM 3810 O O . PRO B 1 175 ? 11.797 -15.164 -11.273 1 98.88 175 PRO B O 1
ATOM 3813 N N . ILE B 1 176 ? 10.734 -15.414 -13.305 1 98.94 176 ILE B N 1
ATOM 3814 C CA . ILE B 1 176 ? 9.773 -14.344 -13.086 1 98.94 176 ILE B CA 1
ATOM 3815 C C . ILE B 1 176 ? 8.352 -14.883 -13.211 1 98.94 176 ILE B C 1
ATOM 3817 O O . ILE B 1 176 ? 8.062 -15.68 -14.109 1 98.94 176 ILE B O 1
ATOM 3821 N N . THR B 1 177 ? 7.5 -14.555 -12.289 1 98.94 177 THR B N 1
ATOM 3822 C CA . THR B 1 177 ? 6.055 -14.609 -12.469 1 98.94 177 THR B CA 1
ATOM 3823 C C . THR B 1 177 ? 5.465 -13.203 -12.562 1 98.94 177 THR B C 1
ATOM 3825 O O . THR B 1 177 ? 5.641 -12.391 -11.648 1 98.94 177 THR B O 1
ATOM 3828 N N . VAL B 1 178 ? 4.789 -12.891 -13.672 1 98.94 178 VAL B N 1
ATOM 3829 C CA . VAL B 1 178 ? 4.23 -11.555 -13.859 1 98.94 178 VAL B CA 1
ATOM 3830 C C . VAL B 1 178 ? 2.703 -11.633 -13.836 1 98.94 178 VAL B C 1
ATOM 3832 O O . VAL B 1 178 ? 2.107 -12.438 -14.562 1 98.94 178 VAL B O 1
ATOM 3835 N N . HIS B 1 179 ? 2.072 -10.898 -12.953 1 98.88 179 HIS B N 1
ATOM 3836 C CA . HIS B 1 179 ? 0.631 -10.68 -12.984 1 98.88 179 HIS B CA 1
ATOM 3837 C C . HIS B 1 179 ? 0.228 -9.883 -14.219 1 98.88 179 HIS B C 1
ATOM 3839 O O . HIS B 1 179 ? 0.809 -8.828 -14.5 1 98.88 179 HIS B O 1
ATOM 3845 N N . THR B 1 180 ? -0.792 -10.352 -14.969 1 98.88 180 THR B N 1
ATOM 3846 C CA . THR B 1 180 ? -1.22 -9.648 -16.172 1 98.88 180 THR B CA 1
ATOM 3847 C C . THR B 1 180 ? -2.742 -9.578 -16.25 1 98.88 180 THR B C 1
ATOM 3849 O O . THR B 1 180 ? -3.438 -10.188 -15.43 1 98.88 180 THR B O 1
ATOM 3852 N N . SER B 1 181 ? -3.234 -8.75 -17.172 1 98.56 181 SER B N 1
ATOM 3853 C CA . SER B 1 181 ? -4.645 -8.672 -17.531 1 98.56 181 SER B CA 1
ATOM 3854 C C . SER B 1 181 ? -4.906 -9.344 -18.875 1 98.56 181 SER B C 1
ATOM 3856 O O . SER B 1 181 ? -4.523 -8.812 -19.922 1 98.56 181 SER B O 1
ATOM 3858 N N . ALA B 1 182 ? -5.57 -10.477 -18.797 1 98.19 182 ALA B N 1
ATOM 3859 C CA . ALA B 1 182 ? -5.852 -11.203 -20.031 1 98.19 182 ALA B CA 1
ATOM 3860 C C . ALA B 1 182 ? -6.754 -10.398 -20.953 1 98.19 182 ALA B C 1
ATOM 3862 O O . ALA B 1 182 ? -6.496 -10.297 -22.156 1 98.19 182 ALA B O 1
ATOM 3863 N N . PRO B 1 183 ? -7.832 -9.742 -20.344 1 97.69 183 PRO B N 1
ATOM 3864 C CA . PRO B 1 183 ? -8.688 -8.938 -21.219 1 97.69 183 PRO B CA 1
ATOM 3865 C C . PRO B 1 183 ? -7.918 -7.82 -21.938 1 97.69 183 PRO B C 1
ATOM 3867 O O . PRO B 1 183 ? -8.211 -7.5 -23.078 1 97.69 183 PRO B O 1
ATOM 3870 N N . ALA B 1 184 ? -6.918 -7.242 -21.297 1 98.25 184 ALA B N 1
ATOM 3871 C CA . ALA B 1 184 ? -6.129 -6.168 -21.891 1 98.25 184 ALA B CA 1
ATOM 3872 C C . ALA B 1 184 ? -4.949 -6.727 -22.688 1 98.25 184 ALA B C 1
ATOM 3874 O O . ALA B 1 184 ? -4.211 -5.977 -23.328 1 98.25 184 ALA B O 1
ATOM 3875 N N . GLN B 1 185 ? -4.754 -8.062 -22.578 1 98.62 185 GLN B N 1
ATOM 3876 C CA . GLN B 1 185 ? -3.656 -8.789 -23.203 1 98.62 185 GLN B CA 1
ATOM 3877 C C . GLN B 1 185 ? -2.309 -8.172 -22.844 1 98.62 185 GLN B C 1
ATOM 3879 O O . GLN B 1 185 ? -1.447 -8 -23.703 1 98.62 185 GLN B O 1
ATOM 3884 N N . SER B 1 186 ? -2.199 -7.762 -21.578 1 98.81 186 SER B N 1
ATOM 3885 C CA . SER B 1 186 ? -0.99 -7.086 -21.109 1 98.81 186 SER B CA 1
ATOM 3886 C C . SER B 1 186 ? 0.182 -8.055 -21.016 1 98.81 186 SER B C 1
ATOM 3888 O O . SER B 1 186 ? 1.333 -7.637 -20.875 1 98.81 186 SER B O 1
ATOM 3890 N N . GLY B 1 187 ? -0.096 -9.375 -21.125 1 98.81 187 GLY B N 1
ATOM 3891 C CA . GLY B 1 187 ? 0.984 -10.344 -21.203 1 98.81 187 GLY B CA 1
ATOM 3892 C C . GLY B 1 187 ? 1.953 -10.07 -22.344 1 98.81 187 GLY B C 1
ATOM 3893 O O . GLY B 1 187 ? 3.152 -10.328 -22.219 1 98.81 187 GLY B O 1
ATOM 3894 N N . ARG B 1 188 ? 1.445 -9.562 -23.469 1 98.81 188 ARG B N 1
ATOM 3895 C CA . ARG B 1 188 ? 2.289 -9.219 -24.609 1 98.81 188 ARG B CA 1
ATOM 3896 C C . ARG B 1 188 ? 3.287 -8.125 -24.234 1 98.81 188 ARG B C 1
ATOM 3898 O O . ARG B 1 188 ? 4.461 -8.195 -24.609 1 98.81 188 ARG B O 1
ATOM 3905 N N . LEU B 1 189 ? 2.818 -7.145 -23.469 1 98.88 189 LEU B N 1
ATOM 3906 C CA . LEU B 1 189 ? 3.682 -6.047 -23.047 1 98.88 189 LEU B CA 1
ATOM 3907 C C . LEU B 1 189 ? 4.785 -6.555 -22.109 1 98.88 189 LEU B C 1
ATOM 3909 O O . LEU B 1 189 ? 5.945 -6.164 -22.266 1 98.88 189 LEU B O 1
ATOM 3913 N N . ALA B 1 190 ? 4.414 -7.418 -21.203 1 98.88 190 ALA B N 1
ATOM 3914 C CA . ALA B 1 190 ? 5.367 -7.938 -20.234 1 98.88 190 ALA B CA 1
ATOM 3915 C C . ALA B 1 190 ? 6.465 -8.75 -20.906 1 98.88 190 ALA B C 1
ATOM 3917 O O . ALA B 1 190 ? 7.652 -8.516 -20.688 1 98.88 190 ALA B O 1
ATOM 3918 N N . VAL B 1 191 ? 6.07 -9.672 -21.766 1 98.81 191 VAL B N 1
ATOM 3919 C CA . VAL B 1 191 ? 7.031 -10.562 -22.406 1 98.81 191 VAL B CA 1
ATOM 3920 C C . VAL B 1 191 ? 7.934 -9.766 -23.344 1 98.81 191 VAL B C 1
ATOM 3922 O O . VAL B 1 191 ? 9.133 -10.031 -23.438 1 98.81 191 VAL B O 1
ATOM 3925 N N . ASP B 1 192 ? 7.359 -8.805 -24.031 1 98.88 192 ASP B N 1
ATOM 3926 C CA . ASP B 1 192 ? 8.156 -7.953 -24.906 1 98.88 192 ASP B CA 1
ATOM 3927 C C . ASP B 1 192 ? 9.211 -7.188 -24.109 1 98.88 192 ASP B C 1
ATOM 3929 O O . ASP B 1 192 ? 10.383 -7.148 -24.5 1 98.88 192 ASP B O 1
ATOM 3933 N N . LEU B 1 193 ? 8.836 -6.594 -23.031 1 98.94 193 LEU B N 1
ATOM 3934 C CA . LEU B 1 193 ? 9.766 -5.848 -22.188 1 98.94 193 LEU B CA 1
ATOM 3935 C C . LEU B 1 193 ? 10.859 -6.762 -21.641 1 98.94 193 LEU B C 1
ATOM 3937 O O . LEU B 1 193 ? 12.039 -6.41 -21.672 1 98.94 193 LEU B O 1
ATOM 3941 N N . PHE B 1 194 ? 10.461 -7.922 -21.125 1 98.94 194 PHE B N 1
ATOM 3942 C CA . PHE B 1 194 ? 11.43 -8.844 -20.547 1 98.94 194 PHE B CA 1
ATOM 3943 C C . PHE B 1 194 ? 12.438 -9.305 -21.609 1 98.94 194 PHE B C 1
ATOM 3945 O O . PHE B 1 194 ? 13.633 -9.398 -21.328 1 98.94 194 PHE B O 1
ATOM 3952 N N . ALA B 1 195 ? 11.922 -9.555 -22.812 1 98.88 195 ALA B N 1
ATOM 3953 C CA . ALA B 1 195 ? 12.812 -9.945 -23.906 1 98.88 195 ALA B CA 1
ATOM 3954 C C . ALA B 1 195 ? 13.82 -8.844 -24.203 1 98.88 195 ALA B C 1
ATOM 3956 O O . ALA B 1 195 ? 15.016 -9.117 -24.344 1 98.88 195 ALA B O 1
ATOM 3957 N N . LYS B 1 196 ? 13.391 -7.629 -24.297 1 98.75 196 LYS B N 1
ATOM 3958 C CA . LYS B 1 196 ? 14.25 -6.488 -24.594 1 98.75 196 LYS B CA 1
ATOM 3959 C C . LYS B 1 196 ? 15.297 -6.285 -23.516 1 98.75 196 LYS B C 1
ATOM 3961 O O . LYS B 1 196 ? 16.406 -5.812 -23.781 1 98.75 196 LYS B O 1
ATOM 3966 N N . GLU B 1 197 ? 14.938 -6.715 -22.312 1 98.75 197 GLU B N 1
ATOM 3967 C CA . GLU B 1 197 ? 15.836 -6.539 -21.172 1 98.75 197 GLU B CA 1
ATOM 3968 C C . GLU B 1 197 ? 16.766 -7.738 -21.016 1 98.75 197 GLU B C 1
ATOM 3970 O O . GLU B 1 197 ? 17.547 -7.805 -20.062 1 98.75 197 GLU B O 1
ATOM 3975 N N . GLY B 1 198 ? 16.594 -8.742 -21.859 1 98.81 198 GLY B N 1
ATOM 3976 C CA . GLY B 1 198 ? 17.531 -9.852 -21.875 1 98.81 198 GLY B CA 1
ATOM 3977 C C . GLY B 1 198 ? 17.094 -11.031 -21.031 1 98.81 198 GLY B C 1
ATOM 3978 O O . GLY B 1 198 ? 17.875 -11.953 -20.797 1 98.81 198 GLY B O 1
ATOM 3979 N N . VAL B 1 199 ? 15.891 -11.047 -20.625 1 98.88 199 VAL B N 1
ATOM 3980 C CA . VAL B 1 199 ? 15.375 -12.141 -19.812 1 98.88 199 VAL B CA 1
ATOM 3981 C C . VAL B 1 199 ? 15.18 -13.383 -20.688 1 98.88 199 VAL B C 1
ATOM 3983 O O . VAL B 1 199 ? 14.695 -13.289 -21.812 1 98.88 199 VAL B O 1
ATOM 3986 N N . ASP B 1 200 ? 15.633 -14.547 -20.172 1 98.62 200 ASP B N 1
ATOM 3987 C CA . ASP B 1 200 ? 15.258 -15.82 -20.766 1 98.62 200 ASP B CA 1
ATOM 3988 C C . ASP B 1 200 ? 13.766 -16.094 -20.594 1 98.62 200 ASP B C 1
ATOM 3990 O O . ASP B 1 200 ? 13.32 -16.453 -19.5 1 98.62 200 ASP B O 1
ATOM 3994 N N . LEU B 1 201 ? 12.992 -16.031 -21.609 1 98.75 201 LEU B N 1
ATOM 3995 C CA . LEU B 1 201 ? 11.539 -16.078 -21.516 1 98.75 201 LEU B CA 1
ATOM 3996 C C . LEU B 1 201 ? 11.062 -17.469 -21.109 1 98.75 201 LEU B C 1
ATOM 3998 O O . LEU B 1 201 ? 9.922 -17.641 -20.688 1 98.75 201 LEU B O 1
ATOM 4002 N N . THR B 1 202 ? 11.938 -18.469 -21.25 1 98.31 202 THR B N 1
ATOM 4003 C CA . THR B 1 202 ? 11.57 -19.797 -20.781 1 98.31 202 THR B CA 1
ATOM 4004 C C . THR B 1 202 ? 11.477 -19.828 -19.266 1 98.31 202 THR B C 1
ATOM 4006 O O . THR B 1 202 ? 10.961 -20.781 -18.688 1 98.31 202 THR B O 1
ATOM 4009 N N . LYS B 1 203 ? 11.875 -18.719 -18.609 1 98.12 203 LYS B N 1
ATOM 4010 C CA . LYS B 1 203 ? 11.836 -18.594 -17.156 1 98.12 203 LYS B CA 1
ATOM 4011 C C . LYS B 1 203 ? 10.766 -17.594 -16.719 1 98.12 203 LYS B C 1
ATOM 4013 O O . LYS B 1 203 ? 10.844 -17.031 -15.625 1 98.12 203 LYS B O 1
ATOM 4018 N N . VAL B 1 204 ? 9.82 -17.391 -17.547 1 98.94 204 VAL B N 1
ATOM 4019 C CA . VAL B 1 204 ? 8.766 -16.438 -17.234 1 98.94 204 VAL B CA 1
ATOM 4020 C C . VAL B 1 204 ? 7.41 -17.141 -17.266 1 98.94 204 VAL B C 1
ATOM 4022 O O . VAL B 1 204 ? 7.066 -17.797 -18.234 1 98.94 204 VAL B O 1
ATOM 4025 N N . VAL B 1 205 ? 6.703 -17.047 -16.188 1 98.94 205 VAL B N 1
ATOM 4026 C CA . VAL B 1 205 ? 5.297 -17.422 -16.156 1 98.94 205 VAL B CA 1
ATOM 4027 C C . VAL B 1 205 ? 4.418 -16.188 -16.312 1 98.94 205 VAL B C 1
ATOM 4029 O O . VAL B 1 205 ? 4.566 -15.219 -15.562 1 98.94 205 VAL B O 1
ATOM 4032 N N . VAL B 1 206 ? 3.559 -16.172 -17.312 1 98.94 206 VAL B N 1
ATOM 4033 C CA . VAL B 1 206 ? 2.582 -15.109 -17.5 1 98.94 206 VAL B CA 1
ATOM 4034 C C . VAL B 1 206 ? 1.319 -15.414 -16.703 1 98.94 206 VAL B C 1
ATOM 4036 O O . VAL B 1 206 ? 0.465 -16.188 -17.156 1 98.94 206 VAL B O 1
ATOM 4039 N N . GLY B 1 207 ? 1.235 -14.773 -15.586 1 98.88 207 GLY B N 1
ATOM 4040 C CA . GLY B 1 207 ? 0.108 -15.008 -14.695 1 98.88 207 GLY B CA 1
ATOM 4041 C C . GLY B 1 207 ? -1.221 -14.586 -15.297 1 98.88 207 GLY B C 1
ATOM 4042 O O . GLY B 1 207 ? -1.292 -13.594 -16.016 1 98.88 207 GLY B O 1
ATOM 4043 N N . HIS B 1 208 ? -2.252 -15.367 -15.039 1 98.81 208 HIS B N 1
ATOM 4044 C CA . HIS B 1 208 ? -3.652 -15.133 -15.375 1 98.81 208 HIS B CA 1
ATOM 4045 C C . HIS B 1 208 ? -3.887 -15.234 -16.875 1 98.81 208 HIS B C 1
ATOM 4047 O O . HIS B 1 208 ? -4.918 -14.781 -17.375 1 98.81 208 HIS B O 1
ATOM 4053 N N . ALA B 1 209 ? -2.908 -15.797 -17.578 1 98.81 209 ALA B N 1
ATOM 4054 C CA . ALA B 1 209 ? -3.164 -16.125 -18.984 1 98.81 209 ALA B CA 1
ATOM 4055 C C . ALA B 1 209 ? -4.406 -17 -19.125 1 98.81 209 ALA B C 1
ATOM 4057 O O . ALA B 1 209 ? -5.141 -16.875 -20.109 1 98.81 209 ALA B O 1
ATOM 4058 N N . GLY B 1 210 ? -4.672 -17.781 -18.141 1 98.38 210 GLY B N 1
ATOM 4059 C CA . GLY B 1 210 ? -5.785 -18.719 -18.125 1 98.38 210 GLY B CA 1
ATOM 4060 C C . GLY B 1 210 ? -7.137 -18.031 -18.047 1 98.38 210 GLY B C 1
ATOM 4061 O O . GLY B 1 210 ? -8.18 -18.688 -18.188 1 98.38 210 GLY B O 1
ATOM 4062 N N . ASP B 1 211 ? -7.121 -16.719 -17.844 1 98.75 211 ASP B N 1
ATOM 4063 C CA . ASP B 1 211 ? -8.375 -15.977 -17.859 1 98.75 211 ASP B CA 1
ATOM 4064 C C . ASP B 1 211 ? -8.859 -15.758 -19.281 1 98.75 211 ASP B C 1
ATOM 4066 O O . ASP B 1 211 ? -9.977 -15.281 -19.5 1 98.75 211 ASP B O 1
ATOM 4070 N N . SER B 1 212 ? -8.094 -16.125 -20.297 1 98.75 212 SER B N 1
ATOM 4071 C CA . SER B 1 212 ? -8.453 -15.984 -21.703 1 98.75 212 SER B CA 1
ATOM 4072 C C . SER B 1 212 ? -8.766 -17.344 -22.328 1 98.75 212 SER B C 1
ATOM 4074 O O . SER B 1 212 ? -8.117 -18.344 -22.016 1 98.75 212 SER B O 1
ATOM 4076 N N . ASN B 1 213 ? -9.695 -17.344 -23.188 1 98.81 213 ASN B N 1
ATOM 4077 C CA . ASN B 1 213 ? -9.953 -18.5 -24.031 1 98.81 213 ASN B CA 1
ATOM 4078 C C . ASN B 1 213 ? -9.539 -18.266 -25.484 1 98.81 213 ASN B C 1
ATOM 4080 O O . ASN B 1 213 ? -9.883 -19.047 -26.375 1 98.81 213 ASN B O 1
ATOM 4084 N N . ASP B 1 214 ? -8.836 -17.141 -25.703 1 98.81 214 ASP B N 1
ATOM 4085 C CA . ASP B 1 214 ? -8.336 -16.812 -27.031 1 98.81 214 ASP B CA 1
ATOM 4086 C C . ASP B 1 214 ? -7.078 -17.609 -27.359 1 98.81 214 ASP B C 1
ATOM 4088 O O . ASP B 1 214 ? -5.973 -17.219 -26.984 1 98.81 214 ASP B O 1
ATOM 4092 N N . LEU B 1 215 ? -7.277 -18.641 -28.125 1 98.81 215 LEU B N 1
ATOM 4093 C CA . LEU B 1 215 ? -6.18 -19.562 -28.422 1 98.81 215 LEU B CA 1
ATOM 4094 C C . LEU B 1 215 ? -5.059 -18.844 -29.172 1 98.81 215 LEU B C 1
ATOM 4096 O O . LEU B 1 215 ? -3.879 -19.141 -28.953 1 98.81 215 LEU B O 1
ATOM 4100 N N . ASP B 1 216 ? -5.383 -17.938 -30.062 1 98.75 216 ASP B N 1
ATOM 4101 C CA . ASP B 1 216 ? -4.352 -17.203 -30.797 1 98.75 216 ASP B CA 1
ATOM 4102 C C . ASP B 1 216 ? -3.469 -16.406 -29.844 1 98.75 216 ASP B C 1
ATOM 4104 O O . ASP B 1 216 ? -2.242 -16.406 -29.969 1 98.75 216 ASP B O 1
ATOM 4108 N N . TYR B 1 217 ? -4.109 -15.719 -28.906 1 98.75 217 TYR B N 1
ATOM 4109 C CA . TYR B 1 217 ? -3.387 -14.945 -27.891 1 98.75 217 TYR B CA 1
ATOM 4110 C C . TYR B 1 217 ? -2.486 -15.844 -27.062 1 98.75 217 TYR B C 1
ATOM 4112 O O . TYR B 1 217 ? -1.297 -15.562 -26.891 1 98.75 217 TYR B O 1
ATOM 4120 N N . LEU B 1 218 ? -3.041 -16.922 -26.594 1 98.94 218 LEU B N 1
ATOM 4121 C CA . LEU B 1 218 ? -2.32 -17.812 -25.703 1 98.94 218 LEU B CA 1
ATOM 4122 C C . LEU B 1 218 ? -1.166 -18.5 -26.438 1 98.94 218 LEU B C 1
ATOM 4124 O O . LEU B 1 218 ? -0.059 -18.594 -25.906 1 98.94 218 LEU B O 1
ATOM 4128 N N . MET B 1 219 ? -1.409 -18.922 -27.656 1 98.94 219 MET B N 1
ATOM 4129 C CA . MET B 1 219 ? -0.36 -19.562 -28.438 1 98.94 219 MET B CA 1
ATOM 4130 C C . MET B 1 219 ? 0.759 -18.594 -28.766 1 98.94 219 MET B C 1
ATOM 4132 O O . MET B 1 219 ? 1.938 -18.938 -28.719 1 98.94 219 MET B O 1
ATOM 4136 N N . ALA B 1 220 ? 0.378 -17.391 -29.094 1 98.81 220 ALA B N 1
ATOM 4137 C CA . ALA B 1 220 ? 1.387 -16.375 -29.375 1 98.81 220 ALA B CA 1
ATOM 4138 C C . ALA B 1 220 ? 2.297 -16.156 -28.172 1 98.81 220 ALA B C 1
ATOM 4140 O O . ALA B 1 220 ? 3.512 -16.016 -28.328 1 98.81 220 ALA B O 1
ATOM 4141 N N . LEU B 1 221 ? 1.74 -16.062 -26.969 1 98.88 221 LEU B N 1
ATOM 4142 C CA . LEU B 1 221 ? 2.527 -15.93 -25.75 1 98.88 221 LEU B CA 1
ATOM 4143 C C . LEU B 1 221 ? 3.434 -17.141 -25.547 1 98.88 221 LEU B C 1
ATOM 4145 O O . LEU B 1 221 ? 4.629 -16.984 -25.297 1 98.88 221 LEU B O 1
ATOM 4149 N N . ALA B 1 222 ? 2.854 -18.297 -25.719 1 98.88 222 ALA B N 1
ATOM 4150 C CA . ALA B 1 222 ? 3.594 -19.531 -25.5 1 98.88 222 ALA B CA 1
ATOM 4151 C C . ALA B 1 222 ? 4.742 -19.656 -26.5 1 98.88 222 ALA B C 1
ATOM 4153 O O . ALA B 1 222 ? 5.805 -20.188 -26.172 1 98.88 222 ALA B O 1
ATOM 4154 N N . ASP B 1 223 ? 4.527 -19.188 -27.703 1 98.75 223 ASP B N 1
ATOM 4155 C CA . ASP B 1 223 ? 5.508 -19.312 -28.766 1 98.75 223 ASP B CA 1
ATOM 4156 C C . ASP B 1 223 ? 6.734 -18.438 -28.5 1 98.75 223 ASP B C 1
ATOM 4158 O O . ASP B 1 223 ? 7.785 -18.641 -29.109 1 98.75 223 ASP B O 1
ATOM 4162 N N . THR B 1 224 ? 6.629 -17.484 -27.656 1 98.62 224 THR B N 1
ATOM 4163 C CA . THR B 1 224 ? 7.793 -16.703 -27.281 1 98.62 224 THR B CA 1
ATOM 4164 C C . THR B 1 224 ? 8.742 -17.516 -26.406 1 98.62 224 THR B C 1
ATOM 4166 O O . THR B 1 224 ? 9.906 -17.141 -26.234 1 98.62 224 THR B O 1
ATOM 4169 N N . GLY B 1 225 ? 8.242 -18.578 -25.812 1 98.38 225 GLY B N 1
ATOM 4170 C CA . GLY B 1 225 ? 8.984 -19.375 -24.859 1 98.38 225 GLY B CA 1
ATOM 4171 C C . GLY B 1 225 ? 8.445 -19.281 -23.438 1 98.38 225 GLY B C 1
ATOM 4172 O O . GLY B 1 225 ? 8.758 -20.109 -22.594 1 98.38 225 GLY B O 1
ATOM 4173 N N . ALA B 1 226 ? 7.602 -18.297 -23.188 1 98.88 226 ALA B N 1
ATOM 4174 C CA . ALA B 1 226 ? 7.031 -18.109 -21.859 1 98.88 226 ALA B CA 1
ATOM 4175 C C . ALA B 1 226 ? 6.027 -19.203 -21.516 1 98.88 226 ALA B C 1
ATOM 4177 O O . ALA B 1 226 ? 5.523 -19.891 -22.406 1 98.88 226 ALA B O 1
ATOM 4178 N N . THR B 1 227 ? 5.871 -19.406 -20.297 1 98.94 227 THR B N 1
ATOM 4179 C CA . THR B 1 227 ? 4.906 -20.375 -19.781 1 98.94 227 THR B CA 1
ATOM 4180 C C . THR B 1 227 ? 3.59 -19.688 -19.422 1 98.94 227 THR B C 1
ATOM 4182 O O . THR B 1 227 ? 3.588 -18.609 -18.812 1 98.94 227 THR B O 1
ATOM 4185 N N . LEU B 1 228 ? 2.494 -20.266 -19.875 1 98.94 228 LEU B N 1
ATOM 4186 C CA . LEU B 1 228 ? 1.166 -19.75 -19.562 1 98.94 228 LEU B CA 1
ATOM 4187 C C . LEU B 1 228 ? 0.738 -20.156 -18.156 1 98.94 228 LEU B C 1
ATOM 4189 O O . LEU B 1 228 ? 0.647 -21.344 -17.844 1 98.94 228 LEU B O 1
ATOM 4193 N N . GLY B 1 229 ? 0.524 -19.094 -17.312 1 98.94 229 GLY B N 1
ATOM 4194 C CA . GLY B 1 229 ? -0.114 -19.375 -16.031 1 98.94 229 GLY B CA 1
ATOM 4195 C C . GLY B 1 229 ? -1.603 -19.641 -16.156 1 98.94 229 GLY B C 1
ATOM 4196 O O . GLY B 1 229 ? -2.404 -18.703 -16.172 1 98.94 229 GLY B O 1
ATOM 4197 N N . MET B 1 230 ? -1.926 -20.906 -16.25 1 98.88 230 MET B N 1
ATOM 4198 C CA . MET B 1 230 ? -3.332 -21.297 -16.234 1 98.88 230 MET B CA 1
ATOM 4199 C C . MET B 1 230 ? -3.85 -21.406 -14.805 1 98.88 230 MET B C 1
ATOM 4201 O O . MET B 1 230 ? -4.215 -22.5 -14.352 1 98.88 230 MET B O 1
ATOM 4205 N N . ASP B 1 231 ? -3.861 -20.219 -14.148 1 98.62 231 ASP B N 1
ATOM 4206 C CA . ASP B 1 231 ? -4.23 -20.094 -12.742 1 98.62 231 ASP B CA 1
ATOM 4207 C C . ASP B 1 231 ? -5.621 -19.484 -12.586 1 98.62 231 ASP B C 1
ATOM 4209 O O . ASP B 1 231 ? -6.355 -19.344 -13.57 1 98.62 231 ASP B O 1
ATOM 4213 N N . ARG B 1 232 ? -6.09 -19.344 -11.445 1 98.56 232 ARG B N 1
ATOM 4214 C CA . ARG B 1 232 ? -7.367 -18.781 -11.016 1 98.56 232 ARG B CA 1
ATOM 4215 C C . ARG B 1 232 ? -8.508 -19.766 -11.266 1 98.56 232 ARG B C 1
ATOM 4217 O O . ARG B 1 232 ? -9.656 -19.359 -11.477 1 98.56 232 ARG B O 1
ATOM 4224 N N . PHE B 1 233 ? -8.148 -21.047 -11.312 1 98.56 233 PHE B N 1
ATOM 4225 C CA . PHE B 1 233 ? -9.234 -22.016 -11.273 1 98.56 233 PHE B CA 1
ATOM 4226 C C . PHE B 1 233 ? -10.109 -21.797 -10.047 1 98.56 233 PHE B C 1
ATOM 4228 O O . PHE B 1 233 ? -9.602 -21.609 -8.938 1 98.56 233 PHE B O 1
ATOM 4235 N N . GLY B 1 234 ? -11.383 -21.844 -10.242 1 97.75 234 GLY B N 1
ATOM 4236 C CA . GLY B 1 234 ? -12.328 -21.625 -9.156 1 97.75 234 GLY B CA 1
ATOM 4237 C C . GLY B 1 234 ? -12.867 -20.203 -9.125 1 97.75 234 GLY B C 1
ATOM 4238 O O . GLY B 1 234 ? -13.898 -19.938 -8.492 1 97.75 234 GLY B O 1
ATOM 4239 N N . LEU B 1 235 ? -12.172 -19.281 -9.711 1 96.81 235 LEU B N 1
ATOM 4240 C CA . LEU B 1 235 ? -12.703 -17.938 -9.891 1 96.81 235 LEU B CA 1
ATOM 4241 C C . LEU B 1 235 ? -13.492 -17.828 -11.188 1 96.81 235 LEU B C 1
ATOM 4243 O O . LEU B 1 235 ? -13.07 -17.156 -12.133 1 96.81 235 LEU B O 1
ATOM 4247 N N . ASP B 1 236 ? -14.656 -18.312 -11.18 1 95.5 236 ASP B N 1
ATOM 4248 C CA . ASP B 1 236 ? -15.461 -18.531 -12.383 1 95.5 236 ASP B CA 1
ATOM 4249 C C . ASP B 1 236 ? -15.961 -17.203 -12.953 1 95.5 236 ASP B C 1
ATOM 4251 O O . ASP B 1 236 ? -16.344 -17.141 -14.125 1 95.5 236 ASP B O 1
ATOM 4255 N N . LEU B 1 237 ? -15.961 -16.172 -12.125 1 91.94 237 LEU B N 1
ATOM 4256 C CA . LEU B 1 237 ? -16.359 -14.859 -12.617 1 91.94 237 LEU B CA 1
ATOM 4257 C C . LEU B 1 237 ? -15.383 -14.375 -13.688 1 91.94 237 LEU B C 1
ATOM 4259 O O . LEU B 1 237 ? -15.766 -13.602 -14.57 1 91.94 237 LEU B O 1
ATOM 4263 N N . PHE B 1 238 ? -14.117 -14.828 -13.641 1 95.38 238 PHE B N 1
ATOM 4264 C CA . PHE B 1 238 ? -13.125 -14.43 -14.633 1 95.38 238 PHE B CA 1
ATOM 4265 C C . PHE B 1 238 ? -13.188 -15.344 -15.859 1 95.38 238 PHE B C 1
ATOM 4267 O O . PHE B 1 238 ? -13.094 -14.867 -17 1 95.38 238 PHE B O 1
ATOM 4274 N N . ASN B 1 239 ? -13.25 -16.609 -15.648 1 98 239 ASN B N 1
ATOM 4275 C CA . ASN B 1 239 ? -13.344 -17.656 -16.656 1 98 239 ASN B CA 1
ATOM 4276 C C . ASN B 1 239 ? -13.867 -18.953 -16.078 1 98 239 ASN B C 1
ATOM 4278 O O . ASN B 1 239 ? -13.211 -19.562 -15.227 1 98 239 ASN B O 1
ATOM 4282 N N . PRO B 1 240 ? -15.023 -19.391 -16.438 1 97.88 240 PRO B N 1
ATOM 4283 C CA . PRO B 1 240 ? -15.578 -20.609 -15.867 1 97.88 240 PRO B CA 1
ATOM 4284 C C . PRO B 1 240 ? -14.656 -21.812 -16.047 1 97.88 240 PRO B C 1
ATOM 4286 O O . PRO B 1 240 ? -13.984 -21.938 -17.078 1 97.88 240 PRO B O 1
ATOM 4289 N N . THR B 1 241 ? -14.664 -22.719 -15.062 1 98.06 241 THR B N 1
ATOM 4290 C CA . THR B 1 241 ? -13.789 -23.891 -15.039 1 98.06 241 THR B CA 1
ATOM 4291 C C . THR B 1 241 ? -13.93 -24.703 -16.328 1 98.06 241 THR B C 1
ATOM 4293 O O . THR B 1 241 ? -12.93 -25.109 -16.906 1 98.06 241 THR B O 1
ATOM 4296 N N . ALA B 1 242 ? -15.156 -24.875 -16.781 1 98.12 242 ALA B N 1
ATOM 4297 C CA . ALA B 1 242 ? -15.391 -25.672 -17.984 1 98.12 242 ALA B CA 1
ATOM 4298 C C . ALA B 1 242 ? -14.695 -25.062 -19.203 1 98.12 242 ALA B C 1
ATOM 4300 O O . ALA B 1 242 ? -14.148 -25.781 -20.047 1 98.12 242 ALA B O 1
ATOM 4301 N N . ASP B 1 243 ? -14.727 -23.766 -19.297 1 98.69 243 ASP B N 1
ATOM 4302 C CA . ASP B 1 243 ? -14.078 -23.062 -20.406 1 98.69 243 ASP B CA 1
ATOM 4303 C C . ASP B 1 243 ? -12.555 -23.156 -20.281 1 98.69 243 ASP B C 1
ATOM 4305 O O . ASP B 1 243 ? -11.867 -23.344 -21.297 1 98.69 243 ASP B O 1
ATOM 4309 N N . ARG B 1 244 ? -12.008 -22.984 -19.062 1 98.69 244 ARG B N 1
ATOM 4310 C CA . ARG B 1 244 ? -10.57 -23.141 -18.844 1 98.69 244 ARG B CA 1
ATOM 4311 C C . ARG B 1 244 ? -10.102 -24.531 -19.266 1 98.69 244 ARG B C 1
ATOM 4313 O O . ARG B 1 244 ? -9.055 -24.656 -19.906 1 98.69 244 ARG B O 1
ATOM 4320 N N . VAL B 1 245 ? -10.883 -25.484 -18.891 1 98.88 245 VAL B N 1
ATOM 4321 C CA . VAL B 1 245 ? -10.547 -26.875 -19.203 1 98.88 245 VAL B CA 1
ATOM 4322 C C . VAL B 1 245 ? -10.523 -27.078 -20.719 1 98.88 245 VAL B C 1
ATOM 4324 O O . VAL B 1 245 ? -9.586 -27.672 -21.266 1 98.88 245 VAL B O 1
ATOM 4327 N N . ARG B 1 246 ? -11.547 -26.578 -21.406 1 98.81 246 ARG B N 1
ATOM 4328 C CA . ARG B 1 246 ? -11.609 -26.703 -22.859 1 98.81 246 ARG B CA 1
ATOM 4329 C C . ARG B 1 246 ? -10.414 -26.031 -23.516 1 98.81 246 ARG B C 1
ATOM 4331 O O . ARG B 1 246 ? -9.836 -26.578 -24.469 1 98.81 246 ARG B O 1
ATOM 4338 N N . THR B 1 247 ? -10.055 -24.891 -23.047 1 98.88 247 THR B N 1
ATOM 4339 C CA . THR B 1 247 ? -8.938 -24.125 -23.594 1 98.88 247 THR B CA 1
ATOM 4340 C C . THR B 1 247 ? -7.617 -24.875 -23.375 1 98.88 247 THR B C 1
ATOM 4342 O O . THR B 1 247 ? -6.809 -25 -24.297 1 98.88 247 THR B O 1
ATOM 4345 N N . ILE B 1 248 ? -7.398 -25.375 -22.172 1 98.94 248 ILE B N 1
ATOM 4346 C CA . ILE B 1 248 ? -6.18 -26.109 -21.844 1 98.94 248 ILE B CA 1
ATOM 4347 C C . ILE B 1 248 ? -6.086 -27.359 -22.703 1 98.94 248 ILE B C 1
ATOM 4349 O O . ILE B 1 248 ? -5.02 -27.672 -23.25 1 98.94 248 ILE B O 1
ATOM 4353 N N . ALA B 1 249 ? -7.227 -28.062 -22.844 1 98.88 249 ALA B N 1
ATOM 4354 C CA . ALA B 1 249 ? -7.25 -29.266 -23.672 1 98.88 249 ALA B CA 1
ATOM 4355 C C . ALA B 1 249 ? -6.902 -28.938 -25.125 1 98.88 249 ALA B C 1
ATOM 4357 O O . ALA B 1 249 ? -6.148 -29.672 -25.766 1 98.88 249 ALA B O 1
ATOM 4358 N N . ALA B 1 250 ? -7.457 -27.859 -25.641 1 98.88 250 ALA B N 1
ATOM 4359 C CA . ALA B 1 250 ? -7.176 -27.453 -27.016 1 98.88 250 ALA B CA 1
ATOM 4360 C C . ALA B 1 250 ? -5.695 -27.125 -27.188 1 98.88 250 ALA B C 1
ATOM 4362 O O . ALA B 1 250 ? -5.09 -27.5 -28.203 1 98.88 250 ALA B O 1
ATOM 4363 N N . LEU B 1 251 ? -5.121 -26.406 -26.266 1 98.94 251 LEU B N 1
ATOM 4364 C CA . LEU B 1 251 ? -3.701 -26.078 -26.312 1 98.94 251 LEU B CA 1
ATOM 4365 C C . LEU B 1 251 ? -2.848 -27.344 -26.234 1 98.94 251 LEU B C 1
ATOM 4367 O O . LEU B 1 251 ? -1.845 -27.469 -26.938 1 98.94 251 LEU B O 1
ATOM 4371 N N . ALA B 1 252 ? -3.262 -28.25 -25.344 1 98.81 252 ALA B N 1
ATOM 4372 C CA . ALA B 1 252 ? -2.541 -29.516 -25.219 1 98.81 252 ALA B CA 1
ATOM 4373 C C . ALA B 1 252 ? -2.57 -30.297 -26.531 1 98.81 252 ALA B C 1
ATOM 4375 O O . ALA B 1 252 ? -1.558 -30.875 -26.953 1 98.81 252 ALA B O 1
ATOM 4376 N N . GLU B 1 253 ? -3.717 -30.344 -27.125 1 98.62 253 GLU B N 1
ATOM 4377 C CA . GLU B 1 253 ? -3.871 -31.031 -28.406 1 98.62 253 GLU B CA 1
ATOM 4378 C C . GLU B 1 253 ? -2.945 -30.438 -29.469 1 98.62 253 GLU B C 1
ATOM 4380 O O . GLU B 1 253 ? -2.453 -31.141 -30.344 1 98.62 253 GLU B O 1
ATOM 4385 N N . ARG B 1 254 ? -2.697 -29.203 -29.328 1 98.44 254 ARG B N 1
ATOM 4386 C CA . ARG B 1 254 ? -1.897 -28.484 -30.312 1 98.44 254 ARG B CA 1
ATOM 4387 C C . ARG B 1 254 ? -0.419 -28.516 -29.938 1 98.44 254 ARG B C 1
ATOM 4389 O O . ARG B 1 254 ? 0.396 -27.844 -30.562 1 98.44 254 ARG B O 1
ATOM 4396 N N . GLY B 1 255 ? -0.061 -29.141 -28.828 1 98.38 255 GLY B N 1
ATOM 4397 C CA . GLY B 1 255 ? 1.337 -29.375 -28.5 1 98.38 255 GLY B CA 1
ATOM 4398 C C . GLY B 1 255 ? 1.901 -28.375 -27.516 1 98.38 255 GLY B C 1
ATOM 4399 O O . GLY B 1 255 ? 3.119 -28.234 -27.391 1 98.38 255 GLY B O 1
ATOM 4400 N N . TYR B 1 256 ? 1.045 -27.688 -26.75 1 98.81 256 TYR B N 1
ATOM 4401 C CA . TYR B 1 256 ? 1.527 -26.609 -25.875 1 98.81 256 TYR B CA 1
ATOM 4402 C C . TYR B 1 256 ? 1.524 -27.062 -24.422 1 98.81 256 TYR B C 1
ATOM 4404 O O . TYR B 1 256 ? 1.62 -26.234 -23.5 1 98.81 256 TYR B O 1
ATOM 4412 N N . ALA B 1 257 ? 1.424 -28.344 -24.109 1 98.75 257 ALA B N 1
ATOM 4413 C CA . ALA B 1 257 ? 1.387 -28.828 -22.734 1 98.75 257 ALA B CA 1
ATOM 4414 C C . ALA B 1 257 ? 2.654 -28.422 -21.969 1 98.75 257 ALA B C 1
ATOM 4416 O O . ALA B 1 257 ? 2.617 -28.188 -20.766 1 98.75 257 ALA B O 1
ATOM 4417 N N . ASP B 1 258 ? 3.756 -28.328 -22.688 1 98.5 258 ASP B N 1
ATOM 4418 C CA . ASP B 1 258 ? 5.035 -28.016 -22.062 1 98.5 258 ASP B CA 1
ATOM 4419 C C . ASP B 1 258 ? 5.172 -26.516 -21.797 1 98.5 258 ASP B C 1
ATOM 4421 O O . ASP B 1 258 ? 6.203 -26.062 -21.312 1 98.5 258 ASP B O 1
ATOM 4425 N N . ARG B 1 259 ? 4.07 -25.734 -22.062 1 98.62 259 ARG B N 1
ATOM 4426 C CA . ARG B 1 259 ? 4.078 -24.297 -21.859 1 98.62 259 ARG B CA 1
ATOM 4427 C C . ARG B 1 259 ? 2.941 -23.875 -20.938 1 98.62 259 ARG B C 1
ATOM 4429 O O . ARG B 1 259 ? 2.502 -22.719 -20.969 1 98.62 259 ARG B O 1
ATOM 4436 N N . MET B 1 260 ? 2.436 -24.766 -20.125 1 98.94 260 MET B N 1
ATOM 4437 C CA . MET B 1 260 ? 1.34 -24.422 -19.234 1 98.94 260 MET B CA 1
ATOM 4438 C C . MET B 1 260 ? 1.624 -24.906 -17.812 1 98.94 260 MET B C 1
ATOM 4440 O O . MET B 1 260 ? 2.178 -25.984 -17.625 1 98.94 260 MET B O 1
ATOM 4444 N N . VAL B 1 261 ? 1.286 -24.141 -16.844 1 98.94 261 VAL B N 1
ATOM 4445 C CA . VAL B 1 261 ? 1.245 -24.562 -15.453 1 98.94 261 VAL B CA 1
ATOM 4446 C C . VAL B 1 261 ? -0.145 -24.297 -14.875 1 98.94 261 VAL B C 1
ATOM 4448 O O . VAL B 1 261 ? -0.85 -23.391 -15.328 1 98.94 261 VAL B O 1
ATOM 4451 N N . LEU B 1 262 ? -0.562 -25.078 -13.898 1 98.88 262 LEU B N 1
ATOM 4452 C CA . LEU B 1 262 ? -1.906 -25.016 -13.336 1 98.88 262 LEU B CA 1
ATOM 4453 C C . LEU B 1 262 ? -1.869 -24.547 -11.883 1 98.88 262 LEU B C 1
ATOM 4455 O O . LEU B 1 262 ? -0.981 -24.938 -11.125 1 98.88 262 LEU B O 1
ATOM 4459 N N . SER B 1 263 ? -2.77 -23.688 -11.523 1 98.88 263 SER B N 1
ATOM 4460 C CA . SER B 1 263 ? -2.928 -23.25 -10.141 1 98.88 263 SER B CA 1
ATOM 4461 C C . SER B 1 263 ? -4.273 -22.562 -9.93 1 98.88 263 SER B C 1
ATOM 4463 O O . SER B 1 263 ? -5.086 -22.484 -10.852 1 98.88 263 SER B O 1
ATOM 4465 N N . HIS B 1 264 ? -4.562 -22.156 -8.695 1 98.81 264 HIS B N 1
ATOM 4466 C CA . HIS B 1 264 ? -5.84 -21.547 -8.359 1 98.81 264 HIS B CA 1
ATOM 4467 C C . HIS B 1 264 ? -5.684 -20.047 -8.109 1 98.81 264 HIS B C 1
ATOM 4469 O O . HIS B 1 264 ? -6.656 -19.297 -8.195 1 98.81 264 HIS B O 1
ATOM 4475 N N . ASP B 1 265 ? -4.465 -19.641 -7.812 1 98.69 265 ASP B N 1
ATOM 4476 C CA . ASP B 1 265 ? -4.285 -18.312 -7.215 1 98.69 265 ASP B CA 1
ATOM 4477 C C . ASP B 1 265 ? -5.172 -18.141 -5.984 1 98.69 265 ASP B C 1
ATOM 4479 O O . ASP B 1 265 ? -5.746 -17.062 -5.777 1 98.69 265 ASP B O 1
ATOM 4483 N N . ALA B 1 266 ? -5.375 -19.188 -5.258 1 97.88 266 ALA B N 1
ATOM 4484 C CA . ALA B 1 266 ? -6.164 -19.188 -4.027 1 97.88 266 ALA B CA 1
ATOM 4485 C C . ALA B 1 266 ? -5.297 -18.844 -2.818 1 97.88 266 ALA B C 1
ATOM 4487 O O . ALA B 1 266 ? -4.094 -18.609 -2.955 1 97.88 266 ALA B O 1
ATOM 4488 N N . SER B 1 267 ? -5.895 -18.719 -1.676 1 97.94 267 SER B N 1
ATOM 4489 C CA . SER B 1 267 ? -5.219 -18.438 -0.412 1 97.94 267 SER B CA 1
ATOM 4490 C C . SER B 1 267 ? -5.934 -19.109 0.755 1 97.94 267 SER B C 1
ATOM 4492 O O . SER B 1 267 ? -7.105 -19.484 0.645 1 97.94 267 SER B O 1
ATOM 4494 N N . CYS B 1 268 ? -5.176 -19.328 1.782 1 97.12 268 CYS B N 1
ATOM 4495 C CA . CYS B 1 268 ? -5.816 -19.766 3.016 1 97.12 268 CYS B CA 1
ATOM 4496 C C . CYS B 1 268 ? -6.676 -18.656 3.609 1 97.12 268 CYS B C 1
ATOM 4498 O O . CYS B 1 268 ? -7.68 -18.938 4.27 1 97.12 268 CYS B O 1
ATOM 4500 N N . PHE B 1 269 ? -6.203 -17.484 3.406 1 96.88 269 PHE B N 1
ATOM 4501 C CA . PHE B 1 269 ? -6.973 -16.312 3.832 1 96.88 269 PHE B CA 1
ATOM 4502 C C . PHE B 1 269 ? -6.59 -15.094 3.018 1 96.88 269 PHE B C 1
ATOM 4504 O O . PHE B 1 269 ? -5.41 -14.875 2.729 1 96.88 269 PHE B O 1
ATOM 4511 N N . ILE B 1 270 ? -7.52 -14.312 2.588 1 96.81 270 ILE B N 1
ATOM 4512 C CA . ILE B 1 270 ? -7.383 -13.023 1.909 1 96.81 270 ILE B CA 1
ATOM 4513 C C . ILE B 1 270 ? -8.266 -11.984 2.598 1 96.81 270 ILE B C 1
ATOM 4515 O O . ILE B 1 270 ? -9.43 -12.25 2.904 1 96.81 270 ILE B O 1
ATOM 4519 N N . ASP B 1 271 ? -7.812 -10.773 2.828 1 96.44 271 ASP B N 1
ATOM 4520 C CA . ASP B 1 271 ? -8.523 -9.859 3.715 1 96.44 271 ASP B CA 1
ATOM 4521 C C . ASP B 1 271 ? -9.414 -8.906 2.92 1 96.44 271 ASP B C 1
ATOM 4523 O O . ASP B 1 271 ? -9.797 -7.848 3.42 1 96.44 271 ASP B O 1
ATOM 4527 N N . TYR B 1 272 ? -9.727 -9.32 1.695 1 94.31 272 TYR B N 1
ATOM 4528 C CA . TYR B 1 272 ? -10.531 -8.438 0.857 1 94.31 272 TYR B CA 1
ATOM 4529 C C . TYR B 1 272 ? -11.953 -8.305 1.403 1 94.31 272 TYR B C 1
ATOM 4531 O O . TYR B 1 272 ? -12.641 -7.324 1.13 1 94.31 272 TYR B O 1
ATOM 4539 N N . PHE B 1 273 ? -12.367 -9.344 2.24 1 91.06 273 PHE B N 1
ATOM 4540 C CA . PHE B 1 273 ? -13.742 -9.352 2.717 1 91.06 273 PHE B CA 1
ATOM 4541 C C . PHE B 1 273 ? -13.789 -9.492 4.234 1 91.06 273 PHE B C 1
ATOM 4543 O O . PHE B 1 273 ? -14.859 -9.695 4.812 1 91.06 273 PHE B O 1
ATOM 4550 N N . GLY B 1 274 ? -12.648 -9.445 4.836 1 81.81 274 GLY B N 1
ATOM 4551 C CA . GLY B 1 274 ? -12.57 -9.523 6.285 1 81.81 274 GLY B CA 1
ATOM 4552 C C . GLY B 1 274 ? -13.398 -10.656 6.863 1 81.81 274 GLY B C 1
ATOM 4553 O O . GLY B 1 274 ? -13.258 -11.812 6.449 1 81.81 274 GLY B O 1
ATOM 4554 N N . GLU B 1 275 ? -14.375 -10.266 7.66 1 80.56 275 GLU B N 1
ATOM 4555 C CA . GLU B 1 275 ? -15.188 -11.242 8.375 1 80.56 275 GLU B CA 1
ATOM 4556 C C . GLU B 1 275 ? -16.188 -11.906 7.441 1 80.56 275 GLU B C 1
ATOM 4558 O O . GLU B 1 275 ? -16.781 -12.945 7.777 1 80.56 275 GLU B O 1
ATOM 4563 N N . HIS B 1 276 ? -16.328 -11.344 6.293 1 86.19 276 HIS B N 1
ATOM 4564 C CA . HIS B 1 276 ? -17.344 -11.844 5.375 1 86.19 276 HIS B CA 1
ATOM 4565 C C . HIS B 1 276 ? -16.734 -12.805 4.359 1 86.19 276 HIS B C 1
ATOM 4567 O O . HIS B 1 276 ? -17.438 -13.289 3.459 1 86.19 276 HIS B O 1
ATOM 4573 N N . LEU B 1 277 ? -15.508 -13.117 4.523 1 83.69 277 LEU B N 1
ATOM 4574 C CA . LEU B 1 277 ? -14.773 -13.883 3.52 1 83.69 277 LEU B CA 1
ATOM 4575 C C . LEU B 1 277 ? -15.453 -15.227 3.256 1 83.69 277 LEU B C 1
ATOM 4577 O O . LEU B 1 277 ? -15.734 -15.562 2.104 1 83.69 277 LEU B O 1
ATOM 4581 N N . ASP B 1 278 ? -15.789 -15.883 4.301 1 84.88 278 ASP B N 1
ATOM 4582 C CA . ASP B 1 278 ? -16.344 -17.219 4.125 1 84.88 278 ASP B CA 1
ATOM 4583 C C . ASP B 1 278 ? -17.688 -17.156 3.389 1 84.88 278 ASP B C 1
ATOM 4585 O O . ASP B 1 278 ? -17.938 -17.969 2.49 1 84.88 278 ASP B O 1
ATOM 4589 N N . ALA B 1 279 ? -18.5 -16.25 3.73 1 86 279 ALA B N 1
ATOM 4590 C CA . ALA B 1 279 ? -19.828 -16.109 3.113 1 86 279 ALA B CA 1
ATOM 4591 C C . ALA B 1 279 ? -19.703 -15.75 1.636 1 86 279 ALA B C 1
ATOM 4593 O O . ALA B 1 279 ? -20.391 -16.328 0.791 1 86 279 ALA B O 1
ATOM 4594 N N . VAL B 1 280 ? -18.719 -14.836 1.347 1 87.38 280 VAL B N 1
ATOM 4595 C CA . VAL B 1 280 ? -18.547 -14.375 -0.026 1 87.38 280 VAL B CA 1
ATOM 4596 C C . VAL B 1 280 ? -17.938 -15.492 -0.869 1 87.38 280 VAL B C 1
ATOM 4598 O O . VAL B 1 280 ? -18.375 -15.742 -1.994 1 87.38 280 VAL B O 1
ATOM 4601 N N . HIS B 1 281 ? -17 -16.125 -0.271 1 89.75 281 HIS B N 1
ATOM 4602 C CA . HIS B 1 281 ? -16.328 -17.219 -0.959 1 89.75 281 HIS B CA 1
ATOM 4603 C C . HIS B 1 281 ? -17.328 -18.312 -1.323 1 89.75 281 HIS B C 1
ATOM 4605 O O . HIS B 1 281 ? -17.375 -18.766 -2.469 1 89.75 281 HIS B O 1
ATOM 4611 N N . ASN B 1 282 ? -18.125 -18.672 -0.412 1 88.31 282 ASN B N 1
ATOM 4612 C CA . ASN B 1 282 ? -19.109 -19.734 -0.631 1 88.31 282 ASN B CA 1
ATOM 4613 C C . ASN B 1 282 ? -20.141 -19.328 -1.671 1 88.31 282 ASN B C 1
ATOM 4615 O O . ASN B 1 282 ? -20.609 -20.172 -2.453 1 88.31 282 ASN B O 1
ATOM 4619 N N . ALA B 1 283 ? -20.484 -18.094 -1.661 1 88.88 283 ALA B N 1
ATOM 4620 C CA . ALA B 1 283 ? -21.562 -17.609 -2.543 1 88.88 283 ALA B CA 1
ATOM 4621 C C . ALA B 1 283 ? -21.031 -17.344 -3.949 1 88.88 283 ALA B C 1
ATOM 4623 O O . ALA B 1 283 ? -21.719 -17.609 -4.938 1 88.88 283 ALA B O 1
ATOM 4624 N N . VAL B 1 284 ? -19.812 -16.875 -4.039 1 90.62 284 VAL B N 1
ATOM 4625 C CA . VAL B 1 284 ? -19.359 -16.297 -5.297 1 90.62 284 VAL B CA 1
ATOM 4626 C C . VAL B 1 284 ? -18.328 -17.203 -5.957 1 90.62 284 VAL B C 1
ATOM 4628 O O . VAL B 1 284 ? -18.266 -17.297 -7.184 1 90.62 284 VAL B O 1
ATOM 4631 N N . SER B 1 285 ? -17.516 -17.859 -5.164 1 94.25 285 SER B N 1
ATOM 4632 C CA . SER B 1 285 ? -16.438 -18.688 -5.695 1 94.25 285 SER B CA 1
ATOM 4633 C C . SER B 1 285 ? -16.188 -19.906 -4.828 1 94.25 285 SER B C 1
ATOM 4635 O O . SER B 1 285 ? -15.094 -20.094 -4.301 1 94.25 285 SER B O 1
ATOM 4637 N N . PRO B 1 286 ? -17.156 -20.781 -4.75 1 94.69 286 PRO B N 1
ATOM 4638 C CA . PRO B 1 286 ? -17.062 -21.922 -3.844 1 94.69 286 PRO B CA 1
ATOM 4639 C C . PRO B 1 286 ? -15.93 -22.875 -4.223 1 94.69 286 PRO B C 1
ATOM 4641 O O . PRO B 1 286 ? -15.461 -23.656 -3.383 1 94.69 286 PRO B O 1
ATOM 4644 N N . ASN B 1 287 ? -15.484 -22.797 -5.477 1 96.38 287 ASN B N 1
ATOM 4645 C CA . ASN B 1 287 ? -14.445 -23.719 -5.934 1 96.38 287 ASN B CA 1
ATOM 4646 C C . ASN B 1 287 ? -13.062 -23.078 -5.879 1 96.38 287 ASN B C 1
ATOM 4648 O O . ASN B 1 287 ? -12.078 -23.688 -6.289 1 96.38 287 ASN B O 1
ATOM 4652 N N . TRP B 1 288 ? -12.953 -21.859 -5.352 1 96.81 288 TRP B N 1
ATOM 4653 C CA . TRP B 1 288 ? -11.672 -21.172 -5.285 1 96.81 288 TRP B CA 1
ATOM 4654 C C . TRP B 1 288 ? -10.906 -21.547 -4.02 1 96.81 288 TRP B C 1
ATOM 4656 O O . TRP B 1 288 ? -10.852 -20.781 -3.064 1 96.81 288 TRP B O 1
ATOM 4666 N N . HIS B 1 289 ? -10.422 -22.719 -4.066 1 95.88 289 HIS B N 1
ATOM 4667 C CA . HIS B 1 289 ? -9.633 -23.297 -2.982 1 95.88 289 HIS B CA 1
ATOM 4668 C C . HIS B 1 289 ? -8.594 -24.266 -3.516 1 95.88 289 HIS B C 1
ATOM 4670 O O . HIS B 1 289 ? -8.648 -24.672 -4.684 1 95.88 289 HIS B O 1
ATOM 4676 N N . TYR B 1 290 ? -7.668 -24.797 -2.68 1 96.31 290 TYR B N 1
ATOM 4677 C CA . TYR B 1 290 ? -6.465 -25.516 -3.062 1 96.31 290 TYR B CA 1
ATOM 4678 C C . TYR B 1 290 ? -6.812 -26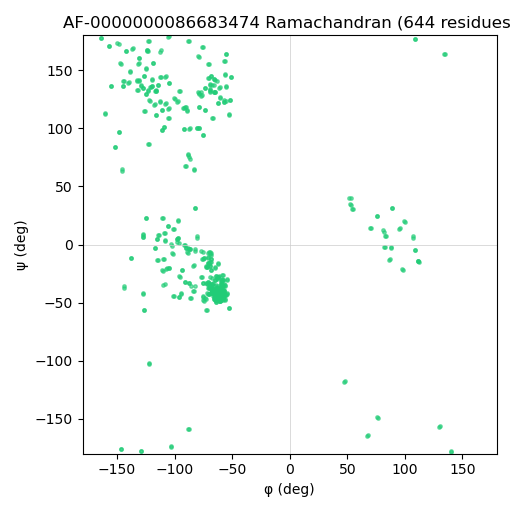.891 -3.631 1 96.31 290 TYR B C 1
ATOM 4680 O O . TYR B 1 290 ? -5.992 -27.516 -4.309 1 96.31 290 TYR B O 1
ATOM 4688 N N . GLU B 1 291 ? -7.977 -27.344 -3.416 1 97.25 291 GLU B N 1
ATOM 4689 C CA . GLU B 1 291 ? -8.266 -28.75 -3.707 1 97.25 291 GLU B CA 1
ATOM 4690 C C . GLU B 1 291 ? -9.016 -28.906 -5.023 1 97.25 291 GLU B C 1
ATOM 4692 O O . GLU B 1 291 ? -9.188 -30.016 -5.527 1 97.25 291 GLU B O 1
ATO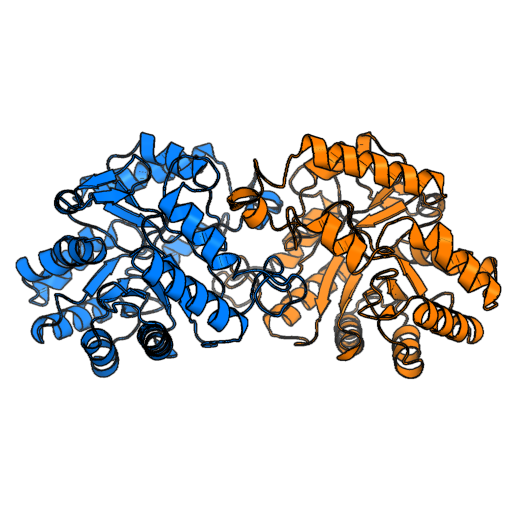M 4697 N N . HIS B 1 292 ? -9.414 -27.844 -5.582 1 98.31 292 HIS B N 1
ATOM 4698 C CA . HIS B 1 292 ? -10.281 -27.844 -6.754 1 98.31 292 HIS B CA 1
ATOM 4699 C C . HIS B 1 292 ? -9.586 -28.484 -7.949 1 98.31 292 HIS B C 1
ATOM 4701 O O . HIS B 1 292 ? -10.211 -29.234 -8.703 1 98.31 292 HIS B O 1
ATOM 4707 N N . ILE B 1 293 ? -8.32 -28.234 -8.141 1 98.69 293 ILE B N 1
ATOM 4708 C CA . ILE B 1 293 ? -7.598 -28.781 -9.281 1 98.69 293 ILE B CA 1
ATOM 4709 C C . ILE B 1 293 ? -7.5 -30.297 -9.133 1 98.69 293 ILE B C 1
ATOM 4711 O O . ILE B 1 293 ? -7.824 -31.047 -10.062 1 98.69 293 ILE B O 1
ATOM 4715 N N . SER B 1 294 ? -7.188 -30.812 -7.973 1 98.56 294 SER B N 1
ATOM 4716 C CA . SER B 1 294 ? -7.047 -32.25 -7.73 1 98.56 294 SER B CA 1
ATOM 4717 C C . SER B 1 294 ? -8.391 -32.938 -7.812 1 98.56 294 SER B C 1
ATOM 4719 O O . SER B 1 294 ? -8.492 -34.031 -8.391 1 98.56 294 SER B O 1
ATOM 4721 N N . ASP B 1 295 ? -9.383 -32.25 -7.324 1 98.44 295 ASP B N 1
ATOM 4722 C CA . ASP B 1 295 ? -10.664 -32.938 -7.148 1 98.44 295 ASP B CA 1
ATOM 4723 C C . ASP B 1 295 ? -11.5 -32.875 -8.43 1 98.44 295 ASP B C 1
ATOM 4725 O O . ASP B 1 295 ? -12.25 -33.781 -8.734 1 98.44 295 ASP B O 1
ATOM 4729 N N . ASP B 1 296 ? -11.367 -31.781 -9.156 1 98.56 296 ASP B N 1
ATOM 4730 C CA . ASP B 1 296 ? -12.352 -31.547 -10.203 1 98.56 296 ASP B CA 1
ATOM 4731 C C . ASP B 1 296 ? -11.68 -31.297 -11.547 1 98.56 296 ASP B C 1
ATOM 4733 O O . ASP B 1 296 ? -12.109 -31.828 -12.57 1 98.56 296 ASP B O 1
ATOM 4737 N N . VAL B 1 297 ? -10.641 -30.531 -11.547 1 98.81 297 VAL B N 1
ATOM 4738 C CA . VAL B 1 297 ? -10.062 -30.031 -12.797 1 98.81 297 VAL B CA 1
ATOM 4739 C C . VAL B 1 297 ? -9.305 -31.172 -13.492 1 98.81 297 VAL B C 1
ATOM 4741 O O . VAL B 1 297 ? -9.461 -31.375 -14.695 1 98.81 297 VAL B O 1
ATOM 4744 N N . LEU B 1 298 ? -8.445 -31.891 -12.727 1 98.81 298 LEU B N 1
ATOM 4745 C CA . LEU B 1 298 ? -7.645 -32.969 -13.328 1 98.81 298 LEU B CA 1
ATOM 4746 C C . LEU B 1 298 ? -8.539 -34.031 -13.93 1 98.81 298 LEU B C 1
ATOM 4748 O O . LEU B 1 298 ? -8.344 -34.438 -15.086 1 98.81 298 LEU B O 1
ATOM 4752 N N . PRO B 1 299 ? -9.602 -34.5 -13.234 1 98.75 299 PRO B N 1
ATOM 4753 C CA . PRO B 1 299 ? -10.531 -35.438 -13.875 1 98.75 299 PRO B CA 1
ATOM 4754 C C . PRO B 1 299 ? -11.18 -34.875 -15.133 1 98.75 299 PRO B C 1
ATOM 4756 O O . PRO B 1 299 ? -11.32 -35.562 -16.141 1 98.75 299 PRO B O 1
ATOM 4759 N N . ALA B 1 300 ? -11.555 -33.594 -15.102 1 98.88 300 ALA B N 1
ATOM 4760 C CA . ALA B 1 300 ? -12.195 -32.969 -16.25 1 98.88 300 ALA B CA 1
ATOM 4761 C C . ALA B 1 300 ? -11.242 -32.906 -17.438 1 98.88 300 ALA B C 1
ATOM 4763 O O . ALA B 1 300 ? -11.648 -33.062 -18.578 1 98.88 300 ALA B O 1
ATOM 4764 N N . LEU B 1 301 ? -10.008 -32.594 -17.156 1 98.94 301 LEU B N 1
ATOM 4765 C CA . LEU B 1 301 ? -9.008 -32.531 -18.219 1 98.94 301 LEU B CA 1
ATOM 4766 C C . LEU B 1 301 ? -8.805 -33.906 -18.859 1 98.94 301 LEU B C 1
ATOM 4768 O O . LEU B 1 301 ? -8.672 -34.031 -20.078 1 98.94 301 LEU B O 1
ATOM 4772 N N . ARG B 1 302 ? -8.797 -35 -18.047 1 98.69 302 ARG B N 1
ATOM 4773 C CA . ARG B 1 302 ? -8.68 -36.344 -18.562 1 98.69 302 ARG B CA 1
ATOM 4774 C C . ARG B 1 302 ? -9.844 -36.688 -19.484 1 98.69 302 ARG B C 1
ATOM 4776 O O . ARG B 1 302 ? -9.648 -37.219 -20.578 1 98.69 302 ARG B O 1
ATOM 4783 N N . VAL B 1 303 ? -11.023 -36.281 -19.062 1 98.69 303 VAL B N 1
ATOM 4784 C CA . VAL B 1 303 ? -12.219 -36.531 -19.859 1 98.69 303 VAL B CA 1
ATOM 4785 C C . VAL B 1 303 ? -12.125 -35.75 -21.172 1 98.69 303 VAL B C 1
ATOM 4787 O O . VAL B 1 303 ? -12.57 -36.25 -22.219 1 98.69 303 VAL B O 1
ATOM 4790 N N . ALA B 1 304 ? -11.492 -34.656 -21.156 1 98.62 304 ALA B N 1
ATOM 4791 C CA . ALA B 1 304 ? -11.367 -33.812 -22.328 1 98.62 304 ALA B CA 1
ATOM 4792 C C . ALA B 1 304 ? -10.242 -34.281 -23.234 1 98.62 304 ALA B C 1
ATOM 4794 O O . ALA B 1 304 ? -9.984 -33.688 -24.281 1 98.62 304 ALA B O 1
ATOM 4795 N N . GLY B 1 305 ? -9.508 -35.281 -22.828 1 98.38 305 GLY B N 1
ATOM 4796 C CA . GLY B 1 305 ? -8.555 -35.906 -23.719 1 98.38 305 GLY B CA 1
ATOM 4797 C C . GLY B 1 305 ? -7.113 -35.562 -23.391 1 98.38 305 GLY B C 1
ATOM 4798 O O . GLY B 1 305 ? -6.195 -35.906 -24.125 1 98.38 305 GLY B O 1
ATOM 4799 N N . VAL B 1 306 ? -6.863 -34.875 -22.328 1 98.88 306 VAL B N 1
ATOM 4800 C CA . VAL B 1 306 ? -5.5 -34.562 -21.922 1 98.88 306 VAL B CA 1
ATOM 4801 C C . VAL B 1 306 ? -4.848 -35.812 -21.297 1 98.88 306 VAL B C 1
ATOM 4803 O O . VAL B 1 306 ? -5.398 -36.406 -20.375 1 98.88 306 VAL B O 1
ATOM 4806 N N . SER B 1 307 ? -3.723 -36.188 -21.734 1 98.81 307 SER B N 1
ATOM 4807 C CA . SER B 1 307 ? -3.082 -37.406 -21.297 1 98.81 307 SER B CA 1
ATOM 4808 C C . SER B 1 307 ? -2.414 -37.219 -19.938 1 98.81 307 SER B C 1
ATOM 4810 O O . SER B 1 307 ? -2.15 -36.094 -19.516 1 98.81 307 SER B O 1
ATOM 4812 N N . GLU B 1 308 ? -2.152 -38.375 -19.312 1 98.56 308 GLU B N 1
ATOM 4813 C CA . GLU B 1 308 ? -1.431 -38.312 -18.047 1 98.56 308 GLU B CA 1
ATOM 4814 C C . GLU B 1 308 ? -0.05 -37.688 -18.219 1 98.56 308 GLU B C 1
ATOM 4816 O O . GLU B 1 308 ? 0.423 -36.969 -17.328 1 98.56 308 GLU B O 1
ATOM 4821 N N . ALA B 1 309 ? 0.559 -38 -19.297 1 98.69 309 ALA B N 1
ATOM 4822 C CA . ALA B 1 309 ? 1.873 -37.406 -19.578 1 98.69 309 ALA B CA 1
ATOM 4823 C C . ALA B 1 309 ? 1.796 -35.906 -19.672 1 98.69 309 ALA B C 1
ATOM 4825 O O . ALA B 1 309 ? 2.684 -35.188 -19.188 1 98.69 309 ALA B O 1
ATOM 4826 N N . GLN B 1 310 ? 0.76 -35.406 -20.312 1 98.81 310 GLN B N 1
ATOM 4827 C CA . GLN B 1 310 ? 0.567 -33.969 -20.438 1 98.81 310 GLN B CA 1
ATOM 4828 C C . GLN B 1 310 ? 0.258 -33.312 -19.094 1 98.81 310 GLN B C 1
ATOM 4830 O O . GLN B 1 310 ? 0.712 -32.219 -18.797 1 98.81 310 GLN B O 1
ATOM 4835 N N . LEU B 1 311 ? -0.529 -34 -18.281 1 98.81 311 LEU B N 1
ATOM 4836 C CA . LEU B 1 311 ? -0.807 -33.5 -16.938 1 98.81 311 LEU B CA 1
ATOM 4837 C C . LEU B 1 311 ? 0.466 -33.469 -16.109 1 98.81 311 LEU B C 1
ATOM 4839 O O . LEU B 1 311 ? 0.711 -32.5 -15.383 1 98.81 311 LEU B O 1
ATOM 4843 N N . ASP B 1 312 ? 1.283 -34.5 -16.25 1 98.62 312 ASP B N 1
ATOM 4844 C CA . ASP B 1 312 ? 2.576 -34.531 -15.57 1 98.62 312 ASP B CA 1
ATOM 4845 C C . ASP B 1 312 ? 3.471 -33.375 -16.047 1 98.62 312 ASP B C 1
ATOM 4847 O O . ASP B 1 312 ? 4.207 -32.781 -15.258 1 98.62 312 ASP B O 1
ATOM 4851 N N . GLN B 1 313 ? 3.398 -33.156 -17.312 1 98.62 313 GLN B N 1
ATOM 4852 C CA . GLN B 1 313 ? 4.156 -32.031 -17.859 1 98.62 313 GLN B CA 1
ATOM 4853 C C . GLN B 1 313 ? 3.766 -30.719 -17.188 1 98.62 313 GLN B C 1
ATOM 4855 O O . GLN B 1 313 ? 4.633 -29.953 -16.766 1 98.62 313 GLN B O 1
ATOM 4860 N N . MET B 1 314 ? 2.504 -30.469 -17 1 98.88 314 MET B N 1
ATOM 4861 C CA . MET B 1 314 ? 1.987 -29.188 -16.5 1 98.88 314 MET B CA 1
ATOM 4862 C C . MET B 1 314 ? 2.219 -29.062 -15 1 98.88 314 MET B C 1
ATOM 4864 O O . MET B 1 314 ? 2.422 -27.953 -14.492 1 98.88 314 MET B O 1
ATOM 4868 N N . LEU B 1 315 ? 2.277 -30.203 -14.297 1 98.81 315 LEU B N 1
ATOM 4869 C CA . LEU B 1 315 ? 2.287 -30.156 -12.836 1 98.81 315 LEU B CA 1
ATOM 4870 C C . LEU B 1 315 ? 3.684 -30.438 -12.289 1 98.81 315 LEU B C 1
ATOM 4872 O O . LEU B 1 315 ? 3.979 -30.125 -11.141 1 98.81 315 LEU B O 1
ATOM 4876 N N . VAL B 1 316 ? 4.52 -31.062 -13.102 1 98.69 316 VAL B N 1
ATOM 4877 C CA . VAL B 1 316 ? 5.793 -31.531 -12.562 1 98.69 316 VAL B CA 1
ATOM 4878 C C . VAL B 1 316 ? 6.941 -31 -13.414 1 98.69 316 VAL B C 1
ATOM 4880 O O . VAL B 1 316 ? 7.777 -30.234 -12.93 1 98.69 316 VAL B O 1
ATOM 4883 N N . ASP B 1 317 ? 6.914 -31.281 -14.695 1 98.56 317 ASP B N 1
ATOM 4884 C CA . ASP B 1 317 ? 8.078 -31.016 -15.531 1 98.56 317 ASP B CA 1
ATOM 4885 C C . ASP B 1 317 ? 8.234 -29.531 -15.789 1 98.56 317 ASP B C 1
ATOM 4887 O O . ASP B 1 317 ? 9.352 -29 -15.758 1 98.56 317 ASP B O 1
ATOM 4891 N N . ASN B 1 318 ? 7.109 -28.859 -16.141 1 98.75 318 ASN B N 1
ATOM 4892 C CA . ASN B 1 318 ? 7.207 -27.438 -16.406 1 98.75 318 ASN B CA 1
ATOM 4893 C C . ASN B 1 318 ? 7.652 -26.656 -15.18 1 98.75 318 ASN B C 1
ATOM 4895 O O . ASN B 1 318 ? 8.531 -25.812 -15.258 1 98.75 318 ASN B O 1
ATOM 4899 N N . PRO B 1 319 ? 7.055 -26.969 -13.969 1 98.62 319 PRO B N 1
ATOM 4900 C CA . PRO B 1 319 ? 7.574 -26.328 -12.758 1 98.62 319 PRO B CA 1
ATOM 4901 C C . PRO B 1 319 ? 9.062 -26.594 -12.539 1 98.62 319 PRO B C 1
ATOM 4903 O O . PRO B 1 319 ? 9.812 -25.688 -12.172 1 98.62 319 PRO B O 1
ATOM 4906 N N . ARG B 1 320 ? 9.492 -27.797 -12.805 1 97.56 320 ARG B N 1
ATOM 4907 C CA . ARG B 1 320 ? 10.898 -28.141 -12.672 1 97.56 320 ARG B CA 1
ATOM 4908 C C . ARG B 1 320 ? 11.766 -27.297 -13.602 1 97.56 320 ARG B C 1
ATOM 4910 O O . ARG B 1 320 ? 12.797 -26.766 -13.188 1 97.56 320 ARG B O 1
ATOM 4917 N N . ARG B 1 321 ? 11.367 -27.188 -14.812 1 96.81 321 ARG B N 1
ATOM 4918 C CA . ARG B 1 321 ? 12.102 -26.422 -15.812 1 96.81 321 ARG B CA 1
ATOM 4919 C C . ARG B 1 321 ? 12.188 -24.953 -15.422 1 96.81 321 ARG B C 1
ATOM 4921 O O . ARG B 1 321 ? 13.219 -24.312 -15.609 1 96.81 321 ARG B O 1
ATOM 4928 N N . TYR B 1 322 ? 11.109 -24.453 -14.875 1 98.12 322 TYR B N 1
ATOM 4929 C CA . TYR B 1 322 ? 11.008 -23.062 -14.438 1 98.12 322 TYR B CA 1
ATOM 4930 C C . TYR B 1 322 ? 12.078 -22.734 -13.398 1 98.12 322 TYR B C 1
ATOM 4932 O O . TYR B 1 322 ? 12.672 -21.656 -13.43 1 98.12 322 TYR B O 1
ATOM 4940 N N . PHE B 1 323 ? 12.438 -23.656 -12.555 1 97.81 323 PHE B N 1
ATOM 4941 C CA . PHE B 1 323 ? 13.352 -23.391 -11.453 1 97.81 323 PHE B CA 1
ATOM 4942 C C . PHE B 1 323 ? 14.742 -23.938 -11.766 1 97.81 323 PHE B C 1
ATOM 4944 O O . PHE B 1 323 ? 15.648 -23.844 -10.93 1 97.81 323 PHE B O 1
ATOM 4951 N N . SER B 1 324 ? 15.031 -24.562 -12.93 1 92.88 324 SER B N 1
ATOM 4952 C CA . SER B 1 324 ? 16.328 -25.141 -13.273 1 92.88 324 SER B CA 1
ATOM 4953 C C . SER B 1 324 ? 17.156 -24.188 -14.109 1 92.88 324 SER B C 1
ATOM 4955 O O . SER B 1 324 ? 16.625 -23.344 -14.828 1 92.88 324 SER B O 1
#

Radius of gyration: 26.45 Å; Cα contacts (8 Å, |Δi|>4): 1451; chains: 2; bounding box: 46×81×58 Å

Organism: NCBI:txid175570

Foldseek 3Di:
DFWFFFLVGTDALQPLWFEFEFAAAEFDDPVCCVPPNVVALDDLVVSLVLSLVQQQVLVVLPRAEYEYAQEAVGDDDSVSVNVSVVRHRHTYAYAYADEDAADAPPVQVQDDPPGVNHDHRVSLVQRLCQAPPRDPPSRGHHQAYEYEQELVGCHVNRVSRLLSRLVSCVVPVRAYEYHYYCVSLSLVVSLVSSVVSPHPQLLYEDAPVLLDLPLVSVVVSVVSNHAYENEQAQQCVSPDLLSSLLSQLVCVVVPSLLRYAYYNSAYSYYCPPRNCVVVCCVVRRVLRGSCNCSPPNVVSNVVSPQDPVSVCSRGRVSSSSNSD/DFWFFFLVGTDALQPLWFEFEFAAAEFDDPVCCVPPNVVALDDLVVSLVLSLVQQQVLVVLPHAEYEYAQEAVGDDDSVSVNVSVVRHRHTYAYAYADEDAADAPPVQVQDDPPGVNHDHRVSLVQRLCQAPPRDPPSRGHHQAYEYEQELVGCHVNRVSRLLSRLLSCVVPVRAYEYHYYCVSLSLVVSLVSSVVSPHDQLLYEDAPVLLDLPLVSSVVSVVSNHAYENEQAQQCVSPDLLSSLLSQLVCVVVPSLLRYAYYNSAYSYYCPPRNCVVVCCVVRRVLRGSCNCSPPNVVSNVVSPQDPVSVCSRGRVSSSSNSD

InterPro domains:
  IPR001559 Phosphotriesterase [PF02126] (3-323)
  IPR001559 Phosphotriesterase [PS51347] (2-324)
  IPR001559 Phosphotriesterase [PTHR10819] (2-323)
  IPR017947 Aryldialkylphosphatase, zinc-binding site [PS01322] (17-25)
  IPR032466 Metal-dependent hydrolase [SSF51556] (2-324)

Secondary structure (DSSP, 8-state):
--EEEETTEEEEGGG--SEESS-EEEE--HHHIIIIIBTTTB-HHHHHHHHHHHHHHHHHTT--EEEE---BTTT--HHHHHHHHTT-SSEEEEEEEB--SS---HHHHTBSTTSSB--S-HHHHHHHHHHHT-STTSS----EEEEEE-TT-S-HHHHHHHHHHHHHHHHH---EEEEE-TTTTTHHHHHHHHHHTT--GGGEEEETGGG---HHHHHHHHHTTPEEEE--TT-TTTS-HHHHHHHHHHHHHTT-GGGEEE----EEEETTSGGGHHHHHHHH-TT-STTHIIIIIHHHHHHTT--HHHHHIIIIIHHHHHH-/--EEEETTEEEEGGG--SEESS-EEEE--HHHIIIIIBTTTB-HHHHHHHHHHHHHHHHHTT--EEEE---BTTT--HHHHHHHHTT-SSEEEEEEEB--SS---HHHHTBSTTSSB--S-HHHHHHHHHHHT-STTSS----EEEEEE-TT-S-HHHHHHHHHHHHHHHHH---EEEEE-TTTTTHHHHHHHHHHTT--GGGEEEETGGG---HHHHHHHHHTTPEEEE--TT-TTTS-HHHHHHHHHHHHHTT-GGGEEE----EEEETTSGGGHHHHHHHH-TT-STTHIIIIIHHHHHHTT--HHHHHIIIIIHHHHHH-

Solvent-accessible surface area (backbone atoms only — not comparable to full-atom values): 31775 Å² total; per-residue (Å²): 131,61,52,38,40,18,63,90,44,71,38,52,41,90,68,38,47,37,34,32,69,34,31,31,64,53,39,34,53,63,58,54,35,64,51,66,18,56,88,59,65,38,48,71,69,60,53,43,53,51,35,32,54,53,48,40,53,33,32,77,68,59,36,34,23,39,26,25,69,40,16,48,72,26,44,55,54,64,72,62,53,44,61,36,50,78,67,35,81,39,43,45,28,37,30,32,51,41,54,44,64,52,64,58,57,67,56,50,69,48,45,12,74,86,38,83,44,66,38,72,53,52,62,31,54,53,41,43,39,21,45,75,69,19,42,53,82,70,64,34,29,26,45,31,35,28,35,37,28,25,75,78,30,72,36,74,36,23,40,54,50,48,49,30,51,27,48,34,23,56,75,69,66,37,25,37,40,34,41,34,21,42,93,61,48,20,50,59,57,51,53,52,51,32,48,77,60,62,34,65,39,62,28,28,34,36,31,37,44,33,47,47,76,53,61,68,62,52,48,56,50,34,71,69,42,22,26,34,20,38,28,36,42,27,40,41,88,66,38,39,58,70,56,45,43,52,43,51,33,53,39,39,74,72,67,42,31,75,29,32,34,44,24,31,59,26,48,68,42,54,52,52,46,50,79,44,34,66,63,47,35,58,71,69,26,70,45,43,38,83,50,36,50,72,70,48,46,52,58,50,33,44,73,64,65,42,46,69,69,43,52,42,24,21,25,31,50,33,56,32,54,39,62,94,130,60,53,38,41,17,64,91,44,72,38,50,41,90,68,40,47,37,33,33,70,34,33,31,66,54,39,36,52,62,59,54,36,64,50,64,17,56,88,60,65,39,48,70,69,61,52,44,52,52,37,31,54,53,47,39,53,32,31,75,67,58,37,34,22,38,27,24,69,40,18,48,71,26,44,55,54,64,71,63,51,45,62,35,50,76,68,36,81,38,42,47,27,36,29,31,51,42,53,44,63,54,64,59,59,67,56,50,70,47,45,14,74,87,38,84,45,67,39,72,54,54,62,30,54,53,42,42,38,22,46,74,69,19,42,53,83,69,65,34,28,27,45,31,34,28,37,36,27,25,74,78,31,72,34,72,36,23,41,53,50,49,49,32,50,27,49,34,23,59,76,70,65,39,24,37,42,33,42,34,21,42,94,65,49,20,49,59,57,50,54,50,52,32,49,77,60,60,35,64,39,61,28,27,33,37,30,36,44,34,48,46,75,52,59,69,61,53,48,56,50,35,70,69,42,22,25,34,21,39,29,36,41,27,39,41,89,66,37,39,57,71,55,42,42,52,40,52,34,53,39,39,74,71,67,42,30,76,29,31,35,44,25,32,59,26,49,68,42,53,54,50,44,49,80,44,33,66,62,48,36,59,72,70,26,67,44,43,38,85,50,37,52,71,71,48,46,52,58,50,33,44,74,63,64,43,46,72,69,44,51,43,24,20,25,30,50,34,56,33,54,39,62,95